Protein AF-0000000073450547 (afdb_homodimer)

Nearest PDB structures (foldseek):
  2pz0-assembly1_A  TM=9.773E-01  e=1.278E-30  Caldanaerobacter subterraneus subsp. tengcongensis MB4
  3qvq-assembly1_D  TM=8.948E-01  e=1.460E-19  Oleispira antarctica
  2otd-assembly4_D  TM=8.700E-01  e=5.472E-20  Shigella flexneri
  1zcc-assembly1_D  TM=8.613E-01  e=3.666E-19  Agrobacterium fabrum str. C58
  1zcc-assembly1_C  TM=8.629E-01  e=1.139E-17  Agrobacterium fabrum str. C58

InterPro domains:
  IPR017946 PLC-like phosphodiesterase, TIM beta/alpha-barrel domain superfamily [G3DSA:3.20.20.190] (1-239)
  IPR017946 PLC-like phosphodiesterase, TIM beta/alpha-barrel domain superfamily [SSF51695] (2-236)
  IPR030395 Glycerophosphodiester phosphodiesterase domain [PF03009] (7-233)
  IPR030395 Glycerophosphodiester phosphodiesterase domain [PS51704] (2-238)

Secondary structure (DSSP, 8-state):
--EEEEETTTTTTS-TTSHHHHHHHHHTT-SEEEEEEEE-TTS-EEE-SSSBSTTTSS--SBGGGS-HHHHTTS---GGGHHHH-S-PPPBHHHHHHHHTT--SEEEEEE--SSS--TTHHHHHHHHHHHTT-GGGEEEEESBHHHHHHHHHH-TTSEEEEEESSB-SSHHHHGGGTT-SEEEEBGGG--HHHHHHHHHTT-EE--B----HHHHHHHHHTT-SEEEES-HHHHHHHHHH-/--EEEEETTTTTTS-TTSHHHHHHHHHTT-SEEEEEEEE-TTS-EEE-SSSBSTTTSS--SBGGGS-HHHHTTS---GGGHHHH-S-PPPBHHHHHHHHTT--SEEEEEE--SSS--TTHHHHHHHHHHHTT-GGGEEEEESBHHHHHHHHHH-TTSEEEEEESSB-SSHHHHGGGTT-SEEEEBGGG--HHHHHHHHHTT-EE--B----HHHHHHHHHTT-SEEEES-HHHHHHHHHH-

Organism: Bacillus licheniformis (strain ATCC 14580 / DSM 13 / JCM 2505 / CCUG 7422 / NBRC 12200 / NCIMB 9375 / NCTC 10341 / NRRL NRS-1264 / Gibson 46) (NCBI:txid279010)

Foldseek 3Di:
DAAEEAEQLQVVAFLGQFPVSVVVCVVLPGQYYEWEWDAACVGFIWTDDDQFPPQQWPDTDGRNDHDVVVQQPIFRRRPNCVPPNGGGGDTPLVVLVVCLPPRHAYEYEYPCPVPPSPCNLVVVLVSCVVSVPQVRYEYEYCPLVSLLVNCVVPVSHAYEYEDEAADDLVLVVCVVSPHQEYEYAPVNDDLVSQVSNVVSNGAYEYPDDEDLVVLVVCVVSVHRYYYYSHSSSSVVSNVVD/DAAEEAEQLQVVAFQGQFPVSVVVCVVLPGQYYEWEWDAACVGFIWTDDDQFPPQQWPDTDGRNDHDVVVQQPIFRRRPNCVPPNGGGGDTPLVVLVVCLPPRHAYEYEYPCPVPPSPCNLVVVLVSCVVSVPQVRYEYEYCPLVSLLVNCVVPVSHAYEYEDEAADDLVLVVCVVSPHQEYEYAPVNDDLVSQVSNVVSNGAYEYPDDEDLVVLVVCVVSVHRYYYYSHSSSSVVSNVVD

pLDDT: mean 96.91, std 3.21, range [74.94, 98.94]

Structure (mmCIF, N/CA/C/O backbone):
data_AF-0000000073450547-model_v1
#
loop_
_entity.id
_entity.type
_entity.pdbx_description
1 polymer 'Glycerophosphoryl diester phosphodiesterase'
#
loop_
_atom_site.group_PDB
_atom_site.id
_atom_site.type_symbol
_atom_site.label_atom_id
_atom_site.label_alt_id
_atom_site.label_comp_id
_atom_site.label_asym_id
_atom_site.label_entity_id
_atom_site.label_seq_id
_atom_site.pdbx_PDB_ins_code
_atom_site.Cartn_x
_atom_site.Cartn_y
_atom_site.Cartn_z
_atom_site.occupancy
_atom_site.B_iso_or_equiv
_atom_site.auth_seq_id
_atom_site.auth_comp_id
_atom_site.auth_asym_id
_atom_site.auth_atom_id
_atom_site.pdbx_PDB_model_num
ATOM 1 N N . MET A 1 1 ? 12.859 25.172 -5.996 1 89 1 MET A N 1
ATOM 2 C CA . MET A 1 1 ? 13.688 24.734 -4.871 1 89 1 MET A CA 1
ATOM 3 C C . MET A 1 1 ? 12.969 23.656 -4.062 1 89 1 MET A C 1
ATOM 5 O O . MET A 1 1 ? 11.75 23.734 -3.867 1 89 1 MET A O 1
ATOM 9 N N . THR A 1 2 ? 13.68 22.625 -3.578 1 98.12 2 THR A N 1
ATOM 10 C CA . THR A 1 2 ? 13.148 21.484 -2.84 1 98.12 2 THR A CA 1
ATOM 11 C C . THR A 1 2 ? 12.625 21.922 -1.473 1 98.12 2 THR A C 1
ATOM 13 O O . THR A 1 2 ? 13.336 22.594 -0.717 1 98.12 2 THR A O 1
ATOM 16 N N . LYS A 1 3 ? 11.398 21.656 -1.179 1 98.69 3 LYS A N 1
ATOM 17 C CA . LYS A 1 3 ? 10.812 22 0.114 1 98.69 3 LYS A CA 1
ATOM 18 C C . LYS A 1 3 ? 11.039 20.891 1.13 1 98.69 3 LYS A C 1
ATOM 20 O O . LYS A 1 3 ? 10.945 19.703 0.794 1 98.69 3 LYS A O 1
ATOM 25 N N . ILE A 1 4 ? 11.359 21.281 2.332 1 98.81 4 ILE A N 1
ATOM 26 C CA . ILE A 1 4 ? 11.562 20.344 3.43 1 98.81 4 ILE A CA 1
ATOM 27 C C . ILE A 1 4 ? 10.328 20.312 4.328 1 98.81 4 ILE A C 1
ATOM 29 O O . ILE A 1 4 ? 10 21.328 4.961 1 98.81 4 ILE A O 1
ATOM 33 N N . PHE A 1 5 ? 9.633 19.203 4.375 1 98.88 5 PHE A N 1
ATOM 34 C CA . PHE A 1 5 ? 8.484 19 5.25 1 98.88 5 PHE A CA 1
ATOM 35 C C . PHE A 1 5 ? 8.867 18.188 6.477 1 98.88 5 PHE A C 1
ATOM 37 O O . PHE A 1 5 ? 9.43 17.094 6.352 1 98.88 5 PHE A O 1
ATOM 44 N N . ALA A 1 6 ? 8.547 18.734 7.613 1 98.88 6 ALA A N 1
ATOM 45 C CA . ALA A 1 6 ? 8.789 18.016 8.859 1 98.88 6 ALA A CA 1
ATOM 46 C C . ALA A 1 6 ? 7.727 16.953 9.094 1 98.88 6 ALA A C 1
ATOM 48 O O . ALA A 1 6 ? 6.574 17.266 9.406 1 98.88 6 ALA A O 1
ATOM 49 N N . HIS A 1 7 ? 8.094 15.703 8.906 1 98.88 7 HIS A N 1
ATOM 50 C CA . HIS A 1 7 ? 7.207 14.555 9.023 1 98.88 7 HIS A CA 1
ATOM 51 C C . HIS A 1 7 ? 6.711 14.391 10.461 1 98.88 7 HIS A C 1
ATOM 53 O O . HIS A 1 7 ? 7.508 14.195 11.383 1 98.88 7 HIS A O 1
ATOM 59 N N . ARG A 1 8 ? 5.457 14.578 10.656 1 98.62 8 ARG A N 1
ATOM 60 C CA . ARG A 1 8 ? 4.801 14.539 11.961 1 98.62 8 ARG A CA 1
ATOM 61 C C . ARG A 1 8 ? 5.422 15.555 12.914 1 98.62 8 ARG A C 1
ATOM 63 O O . ARG A 1 8 ? 5.527 15.297 14.117 1 98.62 8 ARG A O 1
ATOM 70 N N . GLY A 1 9 ? 5.926 16.797 12.422 1 96.31 9 GLY A N 1
ATOM 71 C CA . GLY A 1 9 ? 6.496 17.891 13.18 1 96.31 9 GLY A CA 1
ATOM 72 C C . GLY A 1 9 ? 7.992 17.766 13.383 1 96.31 9 GLY A C 1
ATOM 73 O O . GLY A 1 9 ? 8.641 18.703 13.859 1 96.31 9 GLY A O 1
ATOM 74 N N . ALA A 1 10 ? 8.641 16.703 13.203 1 95.19 10 ALA A N 1
ATOM 75 C CA . ALA A 1 10 ? 10.039 16.328 13.445 1 95.19 10 ALA A CA 1
ATOM 76 C C . ALA A 1 10 ? 10.133 15.094 14.336 1 95.19 10 ALA A C 1
ATOM 78 O O . ALA A 1 10 ? 10.797 15.125 15.375 1 95.19 10 ALA A O 1
ATOM 79 N N . SER A 1 11 ? 9.68 14.148 13.875 1 95.94 11 SER A N 1
ATOM 80 C CA . SER A 1 11 ? 9.398 12.969 14.688 1 95.94 11 SER A CA 1
ATOM 81 C C . SER A 1 11 ? 10.688 12.242 15.062 1 95.94 11 SER A C 1
ATOM 83 O O . SER A 1 11 ? 10.688 11.383 15.945 1 95.94 11 SER A O 1
ATOM 85 N N . GLY A 1 12 ? 11.812 12.641 14.484 1 96.12 12 GLY A N 1
ATOM 86 C CA . GLY A 1 12 ? 13.102 12.07 14.844 1 96.12 12 GLY A CA 1
ATOM 87 C C . GLY A 1 12 ? 13.656 12.617 16.141 1 96.12 12 GLY A C 1
ATOM 88 O O . GLY A 1 12 ? 14.508 11.984 16.781 1 96.12 12 GLY A O 1
ATOM 89 N N . THR A 1 13 ? 13.141 13.844 16.578 1 95.62 13 THR A N 1
ATOM 90 C CA . THR A 1 13 ? 13.766 14.484 17.734 1 95.62 13 THR A CA 1
ATOM 91 C C . THR A 1 13 ? 12.711 15.008 18.688 1 95.62 13 THR A C 1
ATOM 93 O O . THR A 1 13 ? 13.039 15.477 19.797 1 95.62 13 THR A O 1
ATOM 96 N N . PHE A 1 14 ? 11.484 14.984 18.391 1 97.12 14 PHE A N 1
ATOM 97 C CA . PHE A 1 14 ? 10.359 15.383 19.219 1 97.12 14 PHE A CA 1
ATOM 98 C C . PHE A 1 14 ? 9.25 14.336 19.172 1 97.12 14 PHE A C 1
ATOM 100 O O . PHE A 1 14 ? 9.195 13.531 18.25 1 97.12 14 PHE A O 1
ATOM 107 N N . PRO A 1 15 ? 8.32 14.32 20.219 1 96.88 15 PRO A N 1
ATOM 108 C CA . PRO A 1 15 ? 7.156 13.445 20.094 1 96.88 15 PRO A CA 1
ATOM 109 C C . PRO A 1 15 ? 6.316 13.758 18.859 1 96.88 15 PRO A C 1
ATOM 111 O O . PRO A 1 15 ? 5.938 14.906 18.641 1 96.88 15 PRO A O 1
ATOM 114 N N . GLU A 1 16 ? 6.133 12.75 18.078 1 97.94 16 GLU A N 1
ATOM 115 C CA . GLU A 1 16 ? 5.441 12.938 16.812 1 97.94 16 GLU A CA 1
ATOM 116 C C . GLU A 1 16 ? 4.039 13.5 17.031 1 97.94 16 GLU A C 1
ATOM 118 O O . GLU A 1 16 ? 3.379 13.172 18.016 1 97.94 16 GLU A O 1
ATOM 123 N N . ASN A 1 17 ? 3.627 14.344 16.078 1 98.25 17 ASN A N 1
ATOM 124 C CA . ASN A 1 17 ? 2.254 14.828 16.031 1 98.25 17 ASN A CA 1
ATOM 125 C C . ASN A 1 17 ? 1.871 15.531 17.328 1 98.25 17 ASN A C 1
ATOM 127 O O . ASN A 1 17 ? 0.81 15.266 17.906 1 98.25 17 ASN A O 1
ATOM 131 N N . THR A 1 18 ? 2.75 16.406 17.766 1 97.62 18 THR A N 1
ATOM 132 C CA . THR A 1 18 ? 2.506 17.266 18.922 1 97.62 18 THR A CA 1
ATOM 133 C C . THR A 1 18 ? 2.777 18.719 18.578 1 97.62 18 THR A C 1
ATOM 135 O O . THR A 1 18 ? 3.5 19.016 17.625 1 97.62 18 THR A O 1
ATOM 138 N N . MET A 1 19 ? 2.193 19.609 19.438 1 97.06 19 MET A N 1
ATOM 139 C CA . MET A 1 19 ? 2.451 21.031 19.234 1 97.06 19 MET A CA 1
ATOM 140 C C . MET A 1 19 ? 3.934 21.344 19.406 1 97.06 19 MET A C 1
ATOM 142 O O . MET A 1 19 ? 4.48 22.188 18.703 1 97.06 19 MET A O 1
ATOM 146 N N . ALA A 1 20 ? 4.57 20.672 20.375 1 96.38 20 ALA A N 1
ATOM 147 C CA . ALA A 1 20 ? 6 20.891 20.594 1 96.38 20 ALA A CA 1
ATOM 148 C C . ALA A 1 20 ? 6.797 20.562 19.328 1 96.38 20 ALA A C 1
ATOM 150 O O . ALA A 1 20 ? 7.691 21.328 18.938 1 96.38 20 ALA A O 1
ATOM 151 N N . ALA A 1 21 ? 6.496 19.469 18.703 1 97.31 21 ALA A N 1
ATOM 152 C CA . ALA A 1 21 ? 7.184 19.078 17.469 1 97.31 21 ALA A CA 1
ATOM 153 C C . ALA A 1 21 ? 6.926 20.078 16.359 1 97.31 21 ALA A C 1
ATOM 155 O O . ALA A 1 21 ? 7.852 20.453 15.633 1 97.31 21 ALA A O 1
ATOM 156 N N . PHE A 1 22 ? 5.715 20.516 16.203 1 97.94 22 PHE A N 1
ATOM 157 C CA . PHE A 1 22 ? 5.34 21.453 15.133 1 97.94 22 PHE A CA 1
ATOM 158 C C . PHE A 1 22 ? 6.012 22.797 15.336 1 97.94 22 PHE A C 1
ATOM 160 O O . PHE A 1 22 ? 6.562 23.375 14.391 1 97.94 22 PHE A O 1
ATOM 167 N N . LYS A 1 23 ? 5.93 23.297 16.531 1 96.56 23 LYS A N 1
ATOM 168 C CA . LYS A 1 23 ? 6.547 24.578 16.828 1 96.56 23 LYS A CA 1
ATOM 169 C C . LYS A 1 23 ? 8.055 24.531 16.609 1 96.56 23 LYS A C 1
ATOM 171 O O . LYS A 1 23 ? 8.641 25.484 16.078 1 96.56 23 LYS A O 1
ATOM 176 N N . HIS A 1 24 ? 8.641 23.469 17 1 96.5 24 HIS A N 1
ATOM 177 C CA . HIS A 1 24 ? 10.07 23.312 16.766 1 96.5 24 HIS A CA 1
ATOM 178 C C . HIS A 1 24 ? 10.383 23.344 15.273 1 96.5 24 HIS A C 1
ATOM 180 O O . HIS A 1 24 ? 11.289 24.062 14.836 1 96.5 24 HIS A O 1
ATOM 186 N N . ALA A 1 25 ? 9.672 22.547 14.492 1 97.69 25 ALA A N 1
ATOM 187 C CA . ALA A 1 25 ? 9.883 22.484 13.047 1 97.69 25 ALA A CA 1
ATOM 188 C C . ALA A 1 25 ? 9.766 23.875 12.422 1 97.69 25 ALA A C 1
ATOM 190 O O . ALA A 1 25 ? 10.602 24.266 11.602 1 97.69 25 ALA A O 1
ATOM 191 N N . ALA A 1 26 ? 8.758 24.594 12.82 1 96.88 26 ALA A N 1
ATOM 192 C CA . ALA A 1 26 ? 8.57 25.969 12.32 1 96.88 26 ALA A CA 1
ATOM 193 C C . ALA A 1 26 ? 9.734 26.859 12.734 1 96.88 26 ALA A C 1
ATOM 195 O O . ALA A 1 26 ? 10.227 27.656 11.938 1 96.88 26 ALA A O 1
ATOM 196 N N . ALA A 1 27 ? 10.148 26.719 13.953 1 96.12 27 ALA A N 1
ATOM 197 C CA . ALA A 1 27 ? 11.188 27.578 14.516 1 96.12 27 ALA A CA 1
ATOM 198 C C . ALA A 1 27 ? 12.508 27.391 13.781 1 96.12 27 ALA A C 1
ATOM 200 O O . ALA A 1 27 ? 13.273 28.344 13.602 1 96.12 27 ALA A O 1
ATOM 201 N N . ILE A 1 28 ? 12.781 26.234 13.352 1 96.81 28 ILE A N 1
ATOM 202 C CA . ILE A 1 28 ? 14.07 25.969 12.711 1 96.81 28 ILE A CA 1
ATOM 203 C C . ILE A 1 28 ? 13.984 26.312 11.227 1 96.81 28 ILE A C 1
ATOM 205 O O . ILE A 1 28 ? 14.977 26.219 10.508 1 96.81 28 ILE A O 1
ATOM 209 N N . GLY A 1 29 ? 12.75 26.594 10.766 1 97 29 GLY A N 1
ATOM 210 C CA . GLY A 1 29 ? 12.625 27.109 9.414 1 97 29 GLY A CA 1
ATOM 211 C C . GLY A 1 29 ? 12.219 26.062 8.406 1 97 29 GLY A C 1
ATOM 212 O O . GLY A 1 29 ? 12.492 26.188 7.215 1 97 29 GLY A O 1
ATOM 213 N N . ALA A 1 30 ? 11.664 24.953 8.805 1 98 30 ALA A N 1
ATOM 214 C CA . ALA A 1 30 ? 11.102 24.016 7.852 1 98 30 ALA A CA 1
ATOM 215 C C . ALA A 1 30 ? 10.094 24.703 6.93 1 98 30 ALA A C 1
ATOM 217 O O . ALA A 1 30 ? 9.383 25.609 7.352 1 98 30 ALA A O 1
ATOM 218 N N . ASP A 1 31 ? 10.047 24.266 5.641 1 98.25 31 ASP A N 1
ATOM 219 C CA . ASP A 1 31 ? 9.109 24.859 4.684 1 98.25 31 ASP A CA 1
ATOM 220 C C . ASP A 1 31 ? 7.672 24.484 5.027 1 98.25 31 ASP A C 1
ATOM 222 O O . ASP A 1 31 ? 6.738 25.219 4.664 1 98.25 31 ASP A O 1
ATOM 226 N N . GLY A 1 32 ? 7.492 23.359 5.676 1 98.44 32 GLY A N 1
ATOM 227 C CA . GLY A 1 32 ? 6.176 22.906 6.098 1 98.44 32 GLY A CA 1
ATOM 228 C C . GLY A 1 32 ? 6.227 21.797 7.133 1 98.44 32 GLY A C 1
ATOM 229 O O . GLY A 1 32 ? 7.297 21.25 7.414 1 98.44 32 GLY A O 1
ATOM 230 N N . ILE A 1 33 ? 5.086 21.5 7.711 1 98.62 33 ILE A N 1
ATOM 231 C CA . ILE A 1 33 ? 4.918 20.359 8.594 1 98.62 33 ILE A CA 1
ATOM 232 C C . ILE A 1 33 ? 3.92 19.375 7.984 1 98.62 33 ILE A C 1
ATOM 234 O O . ILE A 1 33 ? 3.07 19.766 7.18 1 98.62 33 ILE A O 1
ATOM 238 N N . GLU A 1 34 ? 4.094 18.141 8.227 1 98.94 34 GLU A N 1
ATOM 239 C CA . GLU A 1 34 ? 3.113 17.094 7.934 1 98.94 34 GLU A CA 1
ATOM 240 C C . GLU A 1 34 ? 2.49 16.547 9.219 1 98.94 34 GLU A C 1
ATOM 242 O O . GLU A 1 34 ? 3.189 16.328 10.211 1 98.94 34 GLU A O 1
ATOM 247 N N . LEU A 1 35 ? 1.222 16.453 9.242 1 98.88 35 LEU A N 1
ATOM 248 C CA . LEU A 1 35 ? 0.514 15.891 10.391 1 98.88 35 LEU A CA 1
ATOM 249 C C . LEU A 1 35 ? -0.555 14.898 9.945 1 98.88 35 LEU A C 1
ATOM 251 O O . LEU A 1 35 ? -0.963 14.906 8.781 1 98.88 35 LEU A O 1
ATOM 255 N N . ASP A 1 36 ? -0.978 14.023 10.859 1 98.94 36 ASP A N 1
ATOM 256 C CA . ASP A 1 36 ? -2.004 13.008 10.648 1 98.94 36 ASP A CA 1
ATOM 257 C C . ASP A 1 36 ? -3.277 13.336 11.422 1 98.94 36 ASP A C 1
ATOM 259 O O . ASP A 1 36 ? -3.221 13.68 12.602 1 98.94 36 ASP A O 1
ATOM 263 N N . VAL A 1 37 ? -4.371 13.234 10.75 1 98.88 37 VAL A N 1
ATOM 264 C CA . VAL A 1 37 ? -5.613 13.617 11.422 1 98.88 37 VAL A CA 1
ATOM 265 C C . VAL A 1 37 ? -6.562 12.422 11.461 1 98.88 37 VAL A C 1
ATOM 267 O O . VAL A 1 37 ? -6.746 11.727 10.461 1 98.88 37 VAL A O 1
ATOM 270 N N . GLN A 1 38 ? -7.113 12.109 12.57 1 98.88 38 GLN A N 1
ATOM 271 C CA . GLN A 1 38 ? -8.195 11.164 12.812 1 98.88 38 GLN A CA 1
ATOM 272 C C . GLN A 1 38 ? -9.375 11.844 13.508 1 98.88 38 GLN A C 1
ATOM 274 O O . GLN A 1 38 ? -9.352 13.055 13.734 1 98.88 38 GLN A O 1
ATOM 279 N N . MET A 1 39 ? -10.43 11.117 13.711 1 98.88 39 MET A N 1
ATOM 280 C CA . MET A 1 39 ? -11.625 11.688 14.336 1 98.88 39 MET A CA 1
ATOM 281 C C . MET A 1 39 ? -11.992 10.93 15.602 1 98.88 39 MET A C 1
ATOM 283 O O . MET A 1 39 ? -12.102 9.695 15.586 1 98.88 39 MET A O 1
ATOM 287 N N . ALA A 1 40 ? -12.133 11.672 16.703 1 98.75 40 ALA A N 1
ATOM 288 C CA . ALA A 1 40 ? -12.531 11.102 17.984 1 98.75 40 ALA A CA 1
ATOM 289 C C . ALA A 1 40 ? -14.023 10.758 17.984 1 98.75 40 ALA A C 1
ATOM 291 O O . ALA A 1 40 ? -14.75 11.117 17.062 1 98.75 40 ALA A O 1
ATOM 292 N N . LYS A 1 41 ? -14.438 10.086 19.047 1 98.5 41 LYS A N 1
ATOM 293 C CA . LYS A 1 41 ? -15.805 9.609 19.188 1 98.5 41 LYS A CA 1
ATOM 294 C C . LYS A 1 41 ? -16.797 10.773 19.141 1 98.5 41 LYS A C 1
ATOM 296 O O . LYS A 1 41 ? -17.906 10.625 18.625 1 98.5 41 LYS A O 1
ATOM 301 N N . ASP A 1 42 ? -16.453 11.898 19.672 1 98.44 42 ASP A N 1
ATOM 302 C CA . ASP A 1 42 ? -17.344 13.055 19.75 1 98.44 42 ASP A CA 1
ATOM 303 C C . ASP A 1 42 ? -17.25 13.914 18.5 1 98.44 42 ASP A C 1
ATOM 305 O O . ASP A 1 42 ? -17.766 15.031 18.453 1 98.44 42 ASP A O 1
ATOM 309 N N . GLY A 1 43 ? -16.469 13.469 17.5 1 98.25 43 GLY A N 1
ATOM 310 C CA . GLY A 1 43 ? -16.391 14.164 16.234 1 98.25 43 GLY A CA 1
ATOM 311 C C . GLY A 1 43 ? -15.227 15.141 16.156 1 98.25 43 GLY A C 1
ATOM 312 O O . GLY A 1 43 ? -14.953 15.719 15.102 1 98.25 43 GLY A O 1
ATOM 313 N N . ARG A 1 44 ? -14.547 15.305 17.234 1 98.5 44 ARG A N 1
ATOM 314 C CA . ARG A 1 44 ? -13.406 16.219 17.203 1 98.5 44 ARG A CA 1
ATOM 315 C C . ARG A 1 44 ? -12.25 15.625 16.406 1 98.5 44 ARG A C 1
ATOM 317 O O . ARG A 1 44 ? -11.977 14.43 16.5 1 98.5 44 ARG A O 1
ATOM 324 N N . LEU A 1 45 ? -11.664 16.469 15.562 1 98.88 45 LEU A N 1
ATOM 325 C CA . LEU A 1 45 ? -10.484 16.062 14.797 1 98.88 45 LEU A CA 1
ATOM 326 C C . LEU A 1 45 ? -9.234 16.125 15.664 1 98.88 45 LEU A C 1
ATOM 328 O O . LEU A 1 45 ? -8.945 17.156 16.281 1 98.88 45 LEU A O 1
ATOM 332 N N . VAL A 1 46 ? -8.555 14.977 15.742 1 98.81 46 VAL A N 1
ATOM 333 C CA . VAL A 1 46 ? -7.387 14.836 16.609 1 98.81 46 VAL A CA 1
ATOM 334 C C . VAL A 1 46 ? -6.156 14.492 15.766 1 98.81 46 VAL A C 1
ATOM 336 O O . VAL A 1 46 ? -6.266 13.805 14.75 1 98.81 46 VAL A O 1
ATOM 339 N N . VAL A 1 47 ? -5.059 14.969 16.156 1 98.81 47 VAL A N 1
ATOM 340 C CA . VAL A 1 47 ? -3.814 14.82 15.414 1 98.81 47 VAL A CA 1
ATOM 341 C C . VAL A 1 47 ? -3.02 13.641 15.969 1 98.81 47 VAL A C 1
ATOM 343 O O . VAL A 1 47 ? -2.314 13.773 16.969 1 98.81 47 VAL A O 1
ATOM 346 N N . ILE A 1 48 ? -3.121 12.523 15.289 1 98.5 48 ILE A N 1
ATOM 347 C CA . ILE A 1 48 ? -2.484 11.281 15.719 1 98.5 48 ILE A CA 1
ATOM 348 C C . ILE A 1 48 ? -2.4 10.32 14.539 1 98.5 48 ILE A C 1
ATOM 350 O O . ILE A 1 48 ? -3.32 10.242 13.719 1 98.5 48 ILE A O 1
ATOM 354 N N . HIS A 1 49 ? -1.31 9.578 14.469 1 98.44 49 HIS A N 1
ATOM 355 C CA . HIS A 1 49 ? -1.015 8.758 13.297 1 98.44 49 HIS A CA 1
ATOM 356 C C . HIS A 1 49 ? -1.783 7.445 13.344 1 98.44 49 HIS A C 1
ATOM 358 O O . HIS A 1 49 ? -2.492 7.102 12.391 1 98.44 49 HIS A O 1
ATOM 364 N N . ASP A 1 50 ? -1.612 6.691 14.461 1 97.88 50 ASP A N 1
ATOM 365 C CA . ASP A 1 50 ? -2.145 5.336 14.562 1 97.88 50 ASP A CA 1
ATOM 366 C C . ASP A 1 50 ? -3.639 5.352 14.875 1 97.88 50 ASP A C 1
ATOM 368 O O . ASP A 1 50 ? -4.129 6.27 15.539 1 97.88 50 ASP A O 1
ATOM 372 N N . GLU A 1 51 ? -4.309 4.344 14.508 1 98.62 51 GLU A N 1
ATOM 373 C CA . GLU A 1 51 ? -5.723 4.223 14.844 1 98.62 51 GLU A CA 1
ATOM 374 C C . GLU A 1 51 ? -5.918 4.039 16.344 1 98.62 51 GLU A C 1
ATOM 376 O O . GLU A 1 51 ? -6.977 4.379 16.891 1 98.62 51 GLU A O 1
ATOM 381 N N . LYS A 1 52 ? -4.938 3.477 16.938 1 98.5 52 LYS A N 1
ATOM 382 C CA . LYS A 1 52 ? -4.953 3.281 18.375 1 98.5 52 LYS A CA 1
ATOM 383 C C . LYS A 1 52 ? -3.986 4.234 19.078 1 98.5 52 LYS A C 1
ATOM 385 O O . LYS A 1 52 ? -3.002 4.676 18.469 1 98.5 52 LYS A O 1
ATOM 390 N N . LEU A 1 53 ? -4.281 4.504 20.312 1 97.94 53 LEU A N 1
ATOM 391 C CA . LEU A 1 53 ? -3.508 5.457 21.109 1 97.94 53 LEU A CA 1
ATOM 392 C C . LEU A 1 53 ? -2.295 4.777 21.734 1 97.94 53 LEU A C 1
ATOM 394 O O . LEU A 1 53 ? -1.401 5.453 22.25 1 97.94 53 LEU A O 1
ATOM 398 N N . ASP A 1 54 ? -2.061 3.52 21.594 1 97.19 54 ASP A N 1
ATOM 399 C CA . ASP A 1 54 ? -1.201 2.648 22.391 1 97.19 54 ASP A CA 1
ATOM 400 C C . ASP A 1 54 ? 0.271 3.01 22.203 1 97.19 54 ASP A C 1
ATOM 402 O O . ASP A 1 54 ? 1.042 3.014 23.156 1 97.19 54 ASP A O 1
ATOM 406 N N . ARG A 1 55 ? 0.627 3.305 21 1 96.56 55 ARG A N 1
ATOM 407 C CA . ARG A 1 55 ? 2.047 3.393 20.672 1 96.56 55 ARG A CA 1
ATOM 408 C C . ARG A 1 55 ? 2.637 4.715 21.156 1 96.56 55 ARG A C 1
ATOM 410 O O . ARG A 1 55 ? 3.777 4.758 21.609 1 96.56 55 ARG A O 1
ATOM 417 N N . THR A 1 56 ? 1.83 5.82 21.078 1 96.62 56 THR A N 1
ATOM 418 C CA . THR A 1 56 ? 2.449 7.133 21.203 1 96.62 56 THR A CA 1
ATOM 419 C C . THR A 1 56 ? 1.904 7.867 22.438 1 96.62 56 THR A C 1
ATOM 421 O O . THR A 1 56 ? 2.311 8.992 22.719 1 96.62 56 THR A O 1
ATOM 424 N N . THR A 1 57 ? 0.964 7.301 23.125 1 96.62 57 THR A N 1
ATOM 425 C CA . THR A 1 57 ? 0.412 7.973 24.297 1 96.62 57 THR A CA 1
ATOM 426 C C . THR A 1 57 ? 0.387 7.031 25.5 1 96.62 57 THR A C 1
ATOM 428 O O . THR A 1 57 ? 0.728 5.852 25.375 1 96.62 57 THR A O 1
ATOM 431 N N . SER A 1 58 ? 0.024 7.59 26.656 1 96.44 58 SER A N 1
ATOM 432 C CA . SER A 1 58 ? -0.124 6.809 27.875 1 96.44 58 SER A CA 1
ATOM 433 C C . SER A 1 58 ? -1.463 6.078 27.906 1 96.44 58 SER A C 1
ATOM 435 O O . SER A 1 58 ? -1.774 5.383 28.875 1 96.44 58 SER A O 1
ATOM 437 N N . LEU A 1 59 ? -2.285 6.309 26.891 1 97 59 LEU A N 1
ATOM 438 C CA . LEU A 1 59 ? -3.609 5.703 26.828 1 97 59 LEU A CA 1
ATOM 439 C C . LEU A 1 59 ? -3.59 4.453 25.953 1 97 59 LEU A C 1
ATOM 441 O O . LEU A 1 59 ? -2.568 4.137 25.344 1 97 59 LEU A O 1
ATOM 445 N N . LYS A 1 60 ? -4.66 3.689 26.047 1 97.44 60 LYS A N 1
ATOM 446 C CA . LYS A 1 60 ? -4.887 2.527 25.188 1 97.44 60 LYS A CA 1
ATOM 447 C C . LYS A 1 60 ? -6.254 2.6 24.516 1 97.44 60 LYS A C 1
ATOM 449 O O . LYS A 1 60 ? -7.172 3.24 25.031 1 97.44 60 LYS A O 1
ATOM 454 N N . GLY A 1 61 ? -6.344 1.955 23.312 1 98 61 GLY A N 1
ATOM 455 C CA . GLY A 1 61 ? -7.629 1.858 22.641 1 98 61 GLY A CA 1
ATOM 456 C C . GLY A 1 61 ? -7.688 2.658 21.359 1 98 61 GLY A C 1
ATOM 457 O O . GLY A 1 61 ? -6.77 3.42 21.047 1 98 61 GLY A O 1
ATOM 458 N N . TYR A 1 62 ? -8.758 2.434 20.625 1 98.75 62 TYR A N 1
ATOM 459 C CA . TYR A 1 62 ? -8.961 3.107 19.344 1 98.75 62 TYR A CA 1
ATOM 460 C C . TYR A 1 62 ? -9.336 4.57 19.562 1 98.75 62 TYR A C 1
ATOM 462 O O . TYR A 1 62 ? -10.133 4.891 20.453 1 98.75 62 TYR A O 1
ATOM 470 N N . VAL A 1 63 ? -8.836 5.48 18.75 1 98.81 63 VAL A N 1
ATOM 471 C CA . VAL A 1 63 ? -9.156 6.902 18.75 1 98.81 63 VAL A CA 1
ATOM 472 C C . VAL A 1 63 ? -10.672 7.09 18.609 1 98.81 63 VAL A C 1
ATOM 474 O O . VAL A 1 63 ? -11.281 7.84 19.375 1 98.81 63 VAL A O 1
ATOM 477 N N . LYS A 1 64 ? -11.281 6.344 17.656 1 98.75 64 LYS A N 1
ATOM 478 C CA . LYS A 1 64 ? -12.688 6.496 17.281 1 98.75 64 LYS A CA 1
ATOM 479 C C . LYS A 1 64 ? -13.602 6.137 18.453 1 98.75 64 LYS A C 1
ATOM 481 O O . LYS A 1 64 ? -14.797 6.422 18.422 1 98.75 64 LYS A O 1
ATOM 486 N N . ASP A 1 65 ? -13.094 5.449 19.469 1 98.69 65 ASP A N 1
ATOM 487 C CA . ASP A 1 65 ? -13.922 4.93 20.547 1 98.69 65 ASP A CA 1
ATOM 488 C C . ASP A 1 65 ? -13.844 5.824 21.781 1 98.69 65 ASP A C 1
ATOM 490 O O . ASP A 1 65 ? -14.492 5.555 22.797 1 98.69 65 ASP A O 1
ATOM 494 N N . LEU A 1 66 ? -13.039 6.859 21.766 1 98.62 66 LEU A N 1
ATOM 495 C CA . LEU A 1 66 ? -12.859 7.766 22.906 1 98.62 66 LEU A CA 1
ATOM 496 C C . LEU A 1 66 ? -13.219 9.195 22.516 1 98.62 66 LEU A C 1
ATOM 498 O O . LEU A 1 66 ? -13 9.609 21.375 1 98.62 66 LEU A O 1
ATOM 502 N N . THR A 1 67 ? -13.805 9.953 23.422 1 98.56 67 THR A N 1
ATOM 503 C CA . THR A 1 67 ? -13.992 11.383 23.219 1 98.56 67 THR A CA 1
ATOM 504 C C . THR A 1 67 ? -12.664 12.125 23.344 1 98.56 67 THR A C 1
ATOM 506 O O . THR A 1 67 ? -11.703 11.594 23.906 1 98.56 67 THR A O 1
ATOM 509 N N . TYR A 1 68 ? -12.727 13.367 22.812 1 98.25 68 TYR A N 1
ATOM 510 C CA . TYR A 1 68 ? -11.477 14.117 22.969 1 98.25 68 TYR A CA 1
ATOM 511 C C . TYR A 1 68 ? -11.188 14.398 24.438 1 98.25 68 TYR A C 1
ATOM 513 O O . TYR A 1 68 ? -10.031 14.43 24.844 1 98.25 68 TYR A O 1
ATOM 521 N N . GLU A 1 69 ? -12.18 14.641 25.203 1 97.69 69 GLU A N 1
ATOM 522 C CA . GLU A 1 69 ? -11.984 14.867 26.641 1 97.69 69 GLU A CA 1
ATOM 523 C C . GLU A 1 69 ? -11.188 13.727 27.266 1 97.69 69 GLU A C 1
ATOM 525 O O . GLU A 1 69 ? -10.375 13.953 28.172 1 97.69 69 GLU A O 1
ATOM 530 N N . GLU A 1 70 ? -11.43 12.539 26.844 1 97.94 70 GLU A N 1
ATOM 531 C CA . GLU A 1 70 ? -10.68 11.383 27.312 1 97.94 70 GLU A CA 1
ATOM 532 C C . GLU A 1 70 ? -9.273 11.352 26.719 1 97.94 70 GLU A C 1
ATOM 534 O O . GLU A 1 70 ? -8.297 11.078 27.422 1 97.94 70 GLU A O 1
ATOM 539 N N . ILE A 1 71 ? -9.109 11.688 25.469 1 98.25 71 ILE A N 1
ATOM 540 C CA . ILE A 1 71 ? -7.848 11.594 24.734 1 98.25 71 ILE A CA 1
ATOM 541 C C . ILE A 1 71 ? -6.871 12.648 25.25 1 98.25 71 ILE A C 1
ATOM 543 O O . ILE A 1 71 ? -5.672 12.391 25.359 1 98.25 71 ILE A O 1
ATOM 547 N N . LYS A 1 72 ? -7.379 13.797 25.594 1 95.75 72 LYS A N 1
ATOM 548 C CA . LYS A 1 72 ? -6.531 14.93 25.953 1 95.75 72 LYS A CA 1
ATOM 549 C C . LYS A 1 72 ? -5.758 14.656 27.234 1 95.75 72 LYS A C 1
ATOM 551 O O . LYS A 1 72 ? -4.766 15.32 27.531 1 95.75 72 LYS A O 1
ATOM 556 N N . HIS A 1 73 ? -6.188 13.742 28.016 1 93.44 73 HIS A N 1
ATOM 557 C CA . HIS A 1 73 ? -5.535 13.422 29.281 1 93.44 73 HIS A CA 1
ATOM 558 C C . HIS A 1 73 ? -4.344 12.492 29.078 1 93.44 73 HIS A C 1
ATOM 560 O O . HIS A 1 73 ? -3.574 12.234 30 1 93.44 73 HIS A O 1
ATOM 566 N N . GLY A 1 74 ? -4.301 11.945 27.859 1 93.44 74 GLY A N 1
ATOM 567 C CA . GLY A 1 74 ? -3.135 11.133 27.531 1 93.44 74 GLY A CA 1
ATOM 568 C C . GLY A 1 74 ? -1.869 11.953 27.359 1 93.44 74 GLY A C 1
ATOM 569 O O . GLY A 1 74 ? -1.928 13.125 26.984 1 93.44 74 GLY A O 1
ATOM 570 N N . ASP A 1 75 ? -0.772 11.328 27.703 1 92.62 75 ASP A N 1
ATOM 571 C CA . ASP A 1 75 ? 0.544 11.93 27.516 1 92.62 75 ASP A CA 1
ATOM 572 C C . ASP A 1 75 ? 1.214 11.422 26.25 1 92.62 75 ASP A C 1
ATOM 574 O O . ASP A 1 75 ? 1.566 10.242 26.156 1 92.62 75 ASP A O 1
ATOM 578 N N . ALA A 1 76 ? 1.415 12.352 25.312 1 92.12 76 ALA A N 1
ATOM 579 C CA . ALA A 1 76 ? 1.968 11.984 24 1 92.12 76 ALA A CA 1
ATOM 580 C C . ALA A 1 76 ? 3.475 12.227 23.969 1 92.12 76 ALA A C 1
ATOM 582 O O . ALA A 1 76 ? 4.062 12.328 22.891 1 92.12 76 ALA A O 1
ATOM 583 N N . SER A 1 77 ? 4.062 12.414 25.156 1 83.44 77 SER A N 1
ATOM 584 C CA . SER A 1 77 ? 5.492 12.703 25.219 1 83.44 77 SER A CA 1
ATOM 585 C C . SER A 1 77 ? 6.32 11.438 25.031 1 83.44 77 SER A C 1
ATOM 587 O O . SER A 1 77 ? 7.457 11.352 25.5 1 83.44 77 SER A O 1
ATOM 589 N N . HIS A 1 78 ? 5.996 10.578 24.344 1 75.12 78 HIS A N 1
ATOM 590 C CA . HIS A 1 78 ? 6.621 9.281 24.109 1 75.12 78 HIS A CA 1
ATOM 591 C C . HIS A 1 78 ? 8.062 9.266 24.609 1 75.12 78 HIS A C 1
ATOM 593 O O . HIS A 1 78 ? 8.312 9.375 25.812 1 75.12 78 HIS A O 1
ATOM 599 N N . ARG A 1 79 ? 9.055 8.938 23.797 1 78.94 79 ARG A N 1
ATOM 600 C CA . ARG A 1 79 ? 10.477 8.758 24.078 1 78.94 79 ARG A CA 1
ATOM 601 C C . ARG A 1 79 ? 11.156 10.094 24.328 1 78.94 79 ARG A C 1
ATOM 603 O O . ARG A 1 79 ? 12.375 10.148 24.531 1 78.94 79 ARG A O 1
ATOM 610 N N . PHE A 1 80 ? 10.312 11.188 24.438 1 89.56 80 PHE A N 1
ATOM 611 C CA . PHE A 1 80 ? 10.938 12.508 24.5 1 89.56 80 PHE A CA 1
ATOM 612 C C . PHE A 1 80 ? 10.43 13.289 25.703 1 89.56 80 PHE A C 1
ATOM 614 O O . PHE A 1 80 ? 10.336 14.516 25.656 1 89.56 80 PHE A O 1
ATOM 621 N N . ALA A 1 81 ? 10.031 12.68 26.672 1 85.75 81 ALA A N 1
ATOM 622 C CA . ALA A 1 81 ? 9.469 13.32 27.844 1 85.75 81 ALA A CA 1
ATOM 623 C C . ALA A 1 81 ? 10.477 14.258 28.5 1 85.75 81 ALA A C 1
ATOM 625 O O . ALA A 1 81 ? 10.109 15.305 29.031 1 85.75 81 ALA A O 1
ATOM 626 N N . GLU A 1 82 ? 11.719 13.93 28.469 1 86.94 82 GLU A N 1
ATOM 627 C CA . GLU A 1 82 ? 12.758 14.758 29.062 1 86.94 82 GLU A CA 1
ATOM 628 C C . GLU A 1 82 ? 12.906 16.078 28.312 1 86.94 82 GLU A C 1
ATOM 630 O O . GLU A 1 82 ? 13.258 17.094 28.922 1 86.94 82 GLU A O 1
ATOM 635 N N . LYS A 1 83 ? 12.523 16.078 27.078 1 87.5 83 LYS A N 1
ATOM 636 C CA . LYS A 1 83 ? 12.68 17.266 26.25 1 87.5 83 LYS A CA 1
ATOM 637 C C . LYS A 1 83 ? 11.438 18.141 26.297 1 87.5 83 LYS A C 1
ATOM 639 O O . LYS A 1 83 ? 11.539 19.375 26.344 1 87.5 83 LYS A O 1
ATOM 644 N N . THR A 1 84 ? 10.336 17.562 26.312 1 90.69 84 THR A N 1
ATOM 645 C CA . THR A 1 84 ? 9.117 18.328 26.094 1 90.69 84 THR A CA 1
ATOM 646 C C . THR A 1 84 ? 8.258 18.344 27.359 1 90.69 84 THR A C 1
ATOM 648 O O . THR A 1 84 ? 7.344 19.172 27.469 1 90.69 84 THR A O 1
ATOM 651 N N . GLY A 1 85 ? 8.531 17.422 28.281 1 89.75 85 GLY A N 1
ATOM 652 C CA . GLY A 1 85 ? 7.559 17.172 29.328 1 89.75 85 GLY A CA 1
ATOM 653 C C . GLY A 1 85 ? 6.297 16.5 28.812 1 89.75 85 GLY A C 1
ATOM 654 O O . GLY A 1 85 ? 6.254 16.031 27.672 1 89.75 85 GLY A O 1
ATOM 655 N N . SER A 1 86 ? 5.32 16.438 29.703 1 91.88 86 SER A N 1
ATOM 656 C CA . SER A 1 86 ? 4.035 15.883 29.297 1 91.88 86 SER A CA 1
ATOM 657 C C . SER A 1 86 ? 3.338 16.797 28.281 1 91.88 86 SER A C 1
ATOM 659 O O . SER A 1 86 ? 3.258 18 28.484 1 91.88 86 SER A O 1
ATOM 661 N N . VAL A 1 87 ? 2.947 16.172 27.172 1 94.94 87 VAL A N 1
ATOM 662 C CA . VAL A 1 87 ? 2.227 16.938 26.172 1 94.94 87 VAL A CA 1
ATOM 663 C C . VAL A 1 87 ? 0.976 16.172 25.734 1 94.94 87 VAL A C 1
ATOM 665 O O . VAL A 1 87 ? 0.992 14.953 25.641 1 94.94 87 VAL A O 1
ATOM 668 N N . PRO A 1 88 ? -0.07 16.875 25.5 1 95.75 88 PRO A N 1
ATOM 669 C CA . PRO A 1 88 ? -1.301 16.203 25.047 1 95.75 88 PRO A CA 1
ATOM 670 C C . PRO A 1 88 ? -1.318 15.945 23.547 1 95.75 88 PRO A C 1
ATOM 672 O O . PRO A 1 88 ? -0.508 16.516 22.812 1 95.75 88 PRO A O 1
ATOM 675 N N . VAL A 1 89 ? -2.186 15.023 23.156 1 97.75 89 VAL A N 1
ATOM 676 C CA . VAL A 1 89 ? -2.535 14.906 21.75 1 97.75 89 VAL A CA 1
ATOM 677 C C . VAL A 1 89 ? -3.275 16.156 21.281 1 97.75 89 VAL A C 1
ATOM 679 O O . VAL A 1 89 ? -4.312 16.516 21.844 1 97.75 89 VAL A O 1
ATOM 682 N N . PRO A 1 90 ? -2.732 16.875 20.375 1 98.31 90 PRO A N 1
ATOM 683 C CA . PRO A 1 90 ? -3.424 18.109 19.984 1 98.31 90 PRO A CA 1
ATOM 684 C C . PRO A 1 90 ? -4.641 17.844 19.094 1 98.31 90 PRO A C 1
ATOM 686 O O . PRO A 1 90 ? -4.766 16.766 18.516 1 98.31 90 PRO A O 1
ATOM 689 N N . THR A 1 91 ? -5.559 18.812 19.094 1 98.75 91 THR A N 1
ATOM 690 C CA . THR A 1 91 ? -6.609 18.844 18.094 1 98.75 91 THR A CA 1
ATOM 691 C C . THR A 1 91 ? -6.125 19.547 16.828 1 98.75 91 THR A C 1
ATOM 693 O O . THR A 1 91 ? -5.141 20.281 16.859 1 98.75 91 THR A O 1
ATOM 696 N N . LEU A 1 92 ? -6.816 19.234 15.719 1 98.81 92 LEU A N 1
ATOM 697 C CA . LEU A 1 92 ? -6.52 19.969 14.5 1 98.81 92 LEU A CA 1
ATOM 698 C C . LEU A 1 92 ? -6.797 21.469 14.695 1 98.81 92 LEU A C 1
ATOM 700 O O . LEU A 1 92 ? -6.082 22.312 14.148 1 98.81 92 LEU A O 1
ATOM 704 N N . GLU A 1 93 ? -7.805 21.75 15.477 1 98.44 93 GLU A N 1
ATOM 705 C CA . GLU A 1 93 ? -8.148 23.141 15.789 1 98.44 93 GLU A CA 1
ATOM 706 C C . GLU A 1 93 ? -6.973 23.859 16.438 1 98.44 93 GLU A C 1
ATOM 708 O O . GLU A 1 93 ? -6.656 25 16.062 1 98.44 93 GLU A O 1
ATOM 713 N N . GLU A 1 94 ? -6.379 23.25 17.375 1 97.94 94 GLU A N 1
ATOM 714 C CA . GLU A 1 94 ? -5.227 23.844 18.047 1 97.94 94 GLU A CA 1
ATOM 715 C C . GLU A 1 94 ? -4.09 24.109 17.062 1 97.94 94 GLU A C 1
ATOM 717 O O . GLU A 1 94 ? -3.443 25.156 17.125 1 97.94 94 GLU A O 1
ATOM 722 N N . VAL A 1 95 ? -3.846 23.172 16.188 1 98.56 95 VAL A N 1
ATOM 723 C CA . VAL A 1 95 ? -2.793 23.344 15.195 1 98.56 95 VAL A CA 1
ATOM 724 C C . VAL A 1 95 ? -3.129 24.516 14.273 1 98.56 95 VAL A C 1
ATOM 726 O O . VAL A 1 95 ? -2.279 25.375 14.016 1 98.56 95 VAL A O 1
ATOM 729 N N . PHE A 1 96 ? -4.383 24.578 13.773 1 98.44 96 PHE A N 1
ATOM 730 C CA . PHE A 1 96 ? -4.793 25.625 12.844 1 98.44 96 PHE A CA 1
ATOM 731 C C . PHE A 1 96 ? -4.758 26.984 13.516 1 98.44 96 PHE A C 1
ATOM 733 O O . PHE A 1 96 ? -4.359 27.984 12.898 1 98.44 96 PHE A O 1
ATOM 740 N N . GLU A 1 97 ? -5.172 27.016 14.766 1 97.31 97 GLU A N 1
ATOM 741 C CA . GLU A 1 97 ? -5.113 28.266 15.516 1 97.31 97 GLU A CA 1
ATOM 742 C C . GLU A 1 97 ? -3.686 28.812 15.586 1 97.31 97 GLU A C 1
ATOM 744 O O . GLU A 1 97 ? -3.447 30 15.359 1 97.31 97 GLU A O 1
ATOM 749 N N . TRP A 1 98 ? -2.824 27.922 15.898 1 96.69 98 TRP A N 1
ATOM 750 C CA . TRP A 1 98 ? -1.414 28.297 15.984 1 96.69 98 TRP A CA 1
ATOM 751 C C . TRP A 1 98 ? -0.864 28.672 14.617 1 96.69 98 TRP A C 1
ATOM 753 O O . TRP A 1 98 ? -0.096 29.641 14.5 1 96.69 98 TRP A O 1
ATOM 763 N N . ALA A 1 99 ? -1.26 28.016 13.586 1 95 99 ALA A N 1
ATOM 764 C CA . ALA A 1 99 ? -0.689 28.172 12.25 1 95 99 ALA A CA 1
ATOM 765 C C . ALA A 1 99 ? -1.302 29.359 11.523 1 95 99 ALA A C 1
ATOM 767 O O . ALA A 1 99 ? -0.816 29.766 10.461 1 95 99 ALA A O 1
ATOM 768 N N . ALA A 1 100 ? -2.354 29.906 11.977 1 91.25 100 ALA A N 1
ATOM 769 C CA . ALA A 1 100 ? -3.127 30.938 11.289 1 91.25 100 ALA A CA 1
ATOM 770 C C . ALA A 1 100 ? -2.246 32.125 10.898 1 91.25 100 ALA A C 1
ATOM 772 O O . ALA A 1 100 ? -2.439 32.719 9.852 1 91.25 100 ALA A O 1
ATOM 773 N N . ASP A 1 101 ? -1.213 32.375 11.672 1 85.81 101 ASP A N 1
ATOM 774 C CA . ASP A 1 101 ? -0.399 33.562 11.406 1 85.81 101 ASP A CA 1
ATOM 775 C C . ASP A 1 101 ? 0.994 33.156 10.914 1 85.81 101 ASP A C 1
ATOM 777 O O . ASP A 1 101 ? 1.894 34 10.852 1 85.81 101 ASP A O 1
ATOM 781 N N . ALA A 1 102 ? 1.142 31.953 10.562 1 83.12 102 ALA A N 1
ATOM 782 C CA . ALA A 1 102 ? 2.471 31.484 10.18 1 83.12 102 ALA A CA 1
ATOM 783 C C . ALA A 1 102 ? 2.619 31.422 8.664 1 83.12 102 ALA A C 1
ATOM 785 O O . ALA A 1 102 ? 1.653 31.641 7.926 1 83.12 102 ALA A O 1
ATOM 786 N N . GLU A 1 103 ? 3.857 31.312 8.234 1 87 103 GLU A N 1
ATOM 787 C CA . GLU A 1 103 ? 4.137 31.375 6.805 1 87 103 GLU A CA 1
ATOM 788 C C . GLU A 1 103 ? 4.613 30.016 6.285 1 87 103 GLU A C 1
ATOM 790 O O . GLU A 1 103 ? 5.145 29.922 5.176 1 87 103 GLU A O 1
ATOM 795 N N . PHE A 1 104 ? 4.43 29.016 6.984 1 93.25 104 PHE A N 1
ATOM 796 C CA . PHE A 1 104 ? 4.875 27.703 6.523 1 93.25 104 PHE A CA 1
ATOM 797 C C . PHE A 1 104 ? 3.701 26.875 6.02 1 93.25 104 PHE A C 1
ATOM 799 O O . PHE A 1 104 ? 2.541 27.234 6.238 1 93.25 104 PHE A O 1
ATOM 806 N N . LEU A 1 105 ? 3.945 25.812 5.242 1 97.69 105 LEU A N 1
ATOM 807 C CA . LEU A 1 105 ? 2.936 24.953 4.648 1 97.69 105 LEU A CA 1
ATOM 808 C C . LEU A 1 105 ? 2.48 23.891 5.645 1 97.69 105 LEU A C 1
ATOM 810 O O . LEU A 1 105 ? 3.242 23.5 6.531 1 97.69 105 LEU A O 1
ATOM 814 N N . LEU A 1 106 ? 1.255 23.484 5.484 1 98.44 106 LEU A N 1
ATOM 815 C CA . LEU A 1 106 ? 0.692 22.391 6.285 1 98.44 106 LEU A CA 1
ATOM 816 C C . LEU A 1 106 ? 0.23 21.25 5.395 1 98.44 106 LEU A C 1
ATOM 818 O O . LEU A 1 106 ? -0.701 21.406 4.602 1 98.44 106 LEU A O 1
ATOM 822 N N . ASN A 1 107 ? 0.899 20.156 5.449 1 98.81 107 ASN A N 1
ATOM 823 C CA . ASN A 1 107 ? 0.356 18.922 4.875 1 98.81 107 ASN A CA 1
ATOM 824 C C . ASN A 1 107 ? -0.496 18.156 5.887 1 98.81 107 ASN A C 1
ATOM 826 O O . ASN A 1 107 ? 0.022 17.641 6.875 1 98.81 107 ASN A O 1
ATOM 830 N N . VAL A 1 108 ? -1.752 18.125 5.617 1 98.94 108 VAL A N 1
ATOM 831 C CA . VAL A 1 108 ? -2.693 17.422 6.488 1 98.94 108 VAL A CA 1
ATOM 832 C C . VAL A 1 108 ? -3.074 16.078 5.871 1 98.94 108 VAL A C 1
ATOM 834 O O . VAL A 1 108 ? -3.771 16.031 4.855 1 98.94 108 VAL A O 1
ATOM 837 N N . GLU A 1 109 ? -2.607 15.023 6.469 1 98.94 109 GLU A N 1
ATOM 838 C CA . GLU A 1 109 ? -2.965 13.688 5.996 1 98.94 109 GLU A CA 1
ATOM 839 C C . GLU A 1 109 ? -4.246 13.195 6.656 1 98.94 109 GLU A C 1
ATOM 841 O O . GLU A 1 109 ? -4.312 13.07 7.883 1 98.94 109 GLU A O 1
ATOM 846 N N . LEU A 1 110 ? -5.223 12.93 5.863 1 98.88 110 LEU A N 1
ATOM 847 C CA . LEU A 1 110 ? -6.441 12.297 6.359 1 98.88 110 LEU A CA 1
ATOM 848 C C . LEU A 1 110 ? -6.227 10.805 6.574 1 98.88 110 LEU A C 1
ATOM 850 O O . LEU A 1 110 ? -6.016 10.062 5.617 1 98.88 110 LEU A O 1
ATOM 854 N N . LYS A 1 111 ? -6.242 10.398 7.84 1 98.75 111 LYS A N 1
ATOM 855 C CA . LYS A 1 111 ? -6.102 8.992 8.188 1 98.75 111 LYS A CA 1
ATOM 856 C C . LYS A 1 111 ? -7.453 8.281 8.172 1 98.75 111 LYS A C 1
ATOM 858 O O . LYS A 1 111 ? -7.938 7.836 9.219 1 98.75 111 LYS A O 1
ATOM 863 N N . ASN A 1 112 ? -7.977 8.102 6.996 1 98.12 112 ASN A N 1
ATOM 864 C CA . ASN A 1 112 ? -9.344 7.598 6.879 1 98.12 112 ASN A CA 1
ATOM 865 C C . ASN A 1 112 ? -9.422 6.398 5.945 1 98.12 112 ASN A C 1
ATOM 867 O O . ASN A 1 112 ? -10.5 6.066 5.441 1 98.12 112 ASN A O 1
ATOM 871 N N . SER A 1 113 ? -8.266 5.781 5.684 1 96.88 113 SER A N 1
ATOM 872 C CA . SER A 1 113 ? -8.258 4.621 4.793 1 96.88 113 SER A CA 1
ATOM 873 C C . SER A 1 113 ? -8.57 3.338 5.551 1 96.88 113 SER A C 1
ATOM 875 O O . SER A 1 113 ? -9.117 2.391 4.98 1 96.88 113 SER A O 1
ATOM 877 N N . ILE A 1 114 ? -8.211 3.275 6.805 1 96.38 114 ILE A N 1
ATOM 878 C CA . ILE A 1 114 ? -8.445 2.102 7.637 1 96.38 114 ILE A CA 1
ATOM 879 C C . ILE A 1 114 ? -9.789 2.242 8.359 1 96.38 114 ILE A C 1
ATOM 881 O O . ILE A 1 114 ? -10.633 1.351 8.281 1 96.38 114 ILE A O 1
ATOM 885 N N . ILE A 1 115 ? -9.953 3.324 8.984 1 97.06 115 ILE A N 1
ATOM 886 C CA . ILE A 1 115 ? -11.234 3.727 9.562 1 97.06 115 ILE A CA 1
ATOM 887 C C . ILE A 1 115 ? -11.805 4.898 8.773 1 97.06 115 ILE A C 1
ATOM 889 O O . ILE A 1 115 ? -11.188 5.965 8.688 1 97.06 115 ILE A O 1
ATOM 893 N N . ARG A 1 116 ? -12.898 4.828 8.023 1 94.56 116 ARG A N 1
ATOM 894 C CA . ARG A 1 116 ? -13.43 5.766 7.035 1 94.56 116 ARG A CA 1
ATOM 895 C C . ARG A 1 116 ? -13.891 7.059 7.699 1 94.56 116 ARG A C 1
ATOM 897 O O . ARG A 1 116 ? -13.828 8.133 7.094 1 94.56 116 ARG A O 1
ATOM 904 N N . TYR A 1 117 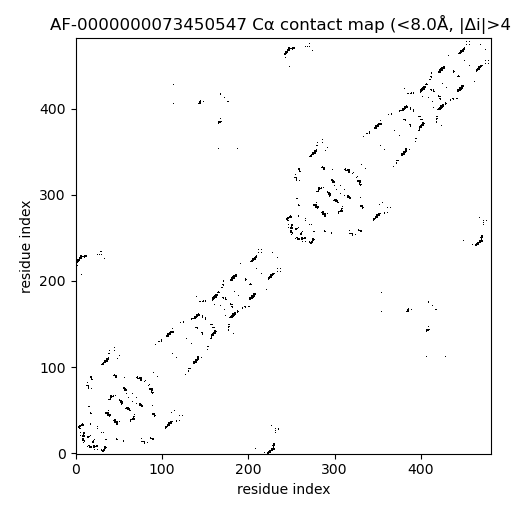? -14.055 7.285 8.875 1 97.44 117 TYR A N 1
ATOM 905 C CA . TYR A 1 117 ? -14.586 8.438 9.594 1 97.44 117 TYR A CA 1
ATOM 906 C C . TYR A 1 117 ? -15.547 9.234 8.703 1 97.44 117 TYR A C 1
ATOM 908 O O . TYR A 1 117 ? -15.156 10.242 8.117 1 97.44 117 TYR A O 1
ATOM 916 N N . GLU A 1 118 ? -16.797 8.875 8.672 1 96.06 118 GLU A N 1
ATOM 917 C CA . GLU A 1 118 ? -17.797 9.57 7.863 1 96.06 118 GLU A CA 1
ATOM 918 C C . GLU A 1 118 ? -17.891 11.039 8.242 1 96.06 118 GLU A C 1
ATOM 920 O O . GLU A 1 118 ? -17.984 11.383 9.422 1 96.06 118 GLU A O 1
ATOM 925 N N . GLY A 1 119 ? -17.812 11.914 7.266 1 97.88 119 GLY A N 1
ATOM 926 C CA . GLY A 1 119 ? -17.953 13.344 7.504 1 97.88 119 GLY A CA 1
ATOM 927 C C . GLY A 1 119 ? -16.625 14.039 7.754 1 97.88 119 GLY A C 1
ATOM 928 O O . GLY A 1 119 ? -16.578 15.266 7.828 1 97.88 119 GLY A O 1
ATOM 929 N N . MET A 1 120 ? -15.586 13.305 7.863 1 98.62 120 MET A N 1
ATOM 930 C CA . MET A 1 120 ? -14.273 13.875 8.164 1 98.62 120 MET A CA 1
ATOM 931 C C . MET A 1 120 ? -13.867 14.891 7.102 1 98.62 120 MET A C 1
ATOM 933 O O . MET A 1 120 ? -13.367 15.969 7.422 1 98.62 120 MET A O 1
ATOM 937 N N . GLU A 1 121 ? -14.047 14.547 5.805 1 98.69 121 GLU A N 1
ATOM 938 C CA . GLU A 1 121 ? -13.656 15.445 4.723 1 98.69 121 GLU A CA 1
ATOM 939 C C . GLU A 1 121 ? -14.336 16.797 4.859 1 98.69 121 GLU A C 1
ATOM 941 O O . GLU A 1 121 ? -13.68 17.844 4.809 1 98.69 121 GLU A O 1
ATOM 946 N N . GLU A 1 122 ? -15.633 16.781 5.043 1 98.62 122 GLU A N 1
ATOM 947 C CA . GLU A 1 122 ? -16.406 18.016 5.191 1 98.62 122 GLU A CA 1
ATOM 948 C C . GLU A 1 122 ? -15.922 18.828 6.391 1 98.62 122 GLU A C 1
ATOM 950 O O . GLU A 1 122 ? -15.805 20.047 6.312 1 98.62 122 GLU A O 1
ATOM 955 N N . LYS A 1 123 ? -15.672 18.141 7.461 1 98.62 123 LYS A N 1
ATOM 956 C CA . LYS A 1 123 ? -15.25 18.812 8.695 1 98.62 123 LYS A CA 1
ATOM 957 C C . LYS A 1 123 ? -13.883 19.469 8.516 1 98.62 123 LYS A C 1
ATOM 959 O O . LYS A 1 123 ? -13.695 20.625 8.906 1 98.62 123 LYS A O 1
ATOM 964 N N . VAL A 1 124 ? -12.93 18.75 7.984 1 98.75 124 VAL A N 1
ATOM 965 C CA . VAL A 1 124 ? -11.586 19.297 7.754 1 98.75 124 VAL A CA 1
ATOM 966 C C . VAL A 1 124 ? -11.664 20.484 6.801 1 98.75 124 VAL A C 1
ATOM 968 O O . VAL A 1 124 ? -11.047 21.516 7.051 1 98.75 124 VAL A O 1
ATOM 971 N N . MET A 1 125 ? -12.461 20.359 5.75 1 97.62 125 MET A N 1
ATOM 972 C CA . MET A 1 125 ? -12.594 21.422 4.758 1 97.62 125 MET A CA 1
ATOM 973 C C . MET A 1 125 ? -13.188 22.672 5.379 1 97.62 125 MET A C 1
ATOM 975 O O . MET A 1 125 ? -12.727 23.781 5.109 1 97.62 125 MET A O 1
ATOM 979 N N . SER A 1 126 ? -14.188 22.453 6.145 1 97.69 126 SER A N 1
ATOM 980 C CA . SER A 1 126 ? -14.812 23.578 6.824 1 97.69 126 SER A CA 1
ATOM 981 C C . SER A 1 126 ? -13.828 24.297 7.742 1 97.69 126 SER A C 1
ATOM 983 O O . SER A 1 126 ? -13.812 25.516 7.812 1 97.69 126 SER A O 1
ATOM 985 N N . MET A 1 127 ? -13.047 23.562 8.43 1 98 127 MET A N 1
ATOM 986 C CA . MET A 1 127 ? -12.062 24.125 9.344 1 98 127 MET A CA 1
ATOM 987 C C . MET A 1 127 ? -11 24.906 8.57 1 98 127 MET A C 1
ATOM 989 O O . MET A 1 127 ? -10.578 25.984 9 1 98 127 MET A O 1
ATOM 993 N N . ILE A 1 128 ? -10.5 24.375 7.457 1 97.75 128 ILE A N 1
ATOM 994 C CA . ILE A 1 128 ? -9.523 25.047 6.609 1 97.75 128 ILE A CA 1
ATOM 995 C C . ILE A 1 128 ? -10.07 26.406 6.184 1 97.75 128 ILE A C 1
ATOM 997 O O . ILE A 1 128 ? -9.352 27.406 6.234 1 97.75 128 ILE A O 1
ATOM 1001 N N . GLU A 1 129 ? -11.305 26.453 5.785 1 96.12 129 GLU A N 1
ATOM 1002 C CA . GLU A 1 129 ? -11.953 27.688 5.363 1 96.12 129 GLU A CA 1
ATOM 1003 C C . GLU A 1 129 ? -12.102 28.656 6.531 1 96.12 129 GLU A C 1
ATOM 1005 O O . GLU A 1 129 ? -11.82 29.844 6.391 1 96.12 129 GLU A O 1
ATOM 1010 N N . ALA A 1 130 ? -12.516 28.156 7.648 1 96.81 130 ALA A N 1
ATOM 1011 C CA . ALA A 1 130 ? -12.742 28.984 8.828 1 96.81 130 ALA A CA 1
ATOM 1012 C C . ALA A 1 130 ? -11.461 29.688 9.25 1 96.81 130 ALA A C 1
ATOM 1014 O O . ALA A 1 130 ? -11.508 30.828 9.727 1 96.81 130 ALA A O 1
ATOM 1015 N N . TYR A 1 131 ? -10.297 29.078 9.086 1 96.75 131 TYR A N 1
ATOM 1016 C CA . TYR A 1 131 ? -9.031 29.656 9.516 1 96.75 131 TYR A CA 1
ATOM 1017 C C . TYR A 1 131 ? -8.305 30.312 8.344 1 96.75 131 TYR A C 1
ATOM 1019 O O . TYR A 1 131 ? -7.168 30.781 8.492 1 96.75 131 TYR A O 1
ATOM 1027 N N . ASP A 1 132 ? -8.906 30.359 7.16 1 94.69 132 ASP A N 1
ATOM 1028 C CA . ASP A 1 132 ? -8.367 30.984 5.957 1 94.69 132 ASP A CA 1
ATOM 1029 C C . ASP A 1 132 ? -6.996 30.406 5.605 1 94.69 132 ASP A C 1
ATOM 1031 O O . ASP A 1 132 ? -6.039 31.156 5.395 1 94.69 132 ASP A O 1
ATOM 1035 N N . LEU A 1 133 ? -6.938 29.031 5.547 1 96 133 LEU A N 1
ATOM 1036 C CA . LEU A 1 133 ? -5.648 28.375 5.371 1 96 133 LEU A CA 1
ATOM 1037 C C . LEU A 1 133 ? -5.57 27.688 4.008 1 96 133 LEU A C 1
ATOM 1039 O O . LEU A 1 133 ? -4.617 26.953 3.729 1 96 133 LEU A O 1
ATOM 1043 N N . GLN A 1 134 ? -6.527 27.922 3.082 1 94.06 134 GLN A N 1
ATOM 1044 C CA . GLN A 1 134 ? -6.664 27.188 1.833 1 94.06 134 GLN A CA 1
ATOM 1045 C C . GLN A 1 134 ? -5.398 27.281 0.989 1 94.06 134 GLN A C 1
ATOM 1047 O O . GLN A 1 134 ? -5.016 26.328 0.312 1 94.06 134 GLN A O 1
ATOM 1052 N N . ASP A 1 135 ? -4.691 28.328 1.102 1 94 135 ASP A N 1
ATOM 1053 C CA . ASP A 1 135 ? -3.547 28.578 0.225 1 94 135 ASP A CA 1
ATOM 1054 C C . ASP A 1 135 ? -2.271 27.969 0.806 1 94 135 ASP A C 1
ATOM 1056 O O . ASP A 1 135 ? -1.239 27.922 0.134 1 94 135 ASP A O 1
ATOM 1060 N N . ARG A 1 136 ? -2.334 27.438 1.979 1 96.12 136 ARG A N 1
ATOM 1061 C CA . ARG A 1 136 ? -1.143 26.922 2.646 1 96.12 136 ARG A CA 1
ATOM 1062 C C . ARG A 1 136 ? -1.311 25.453 3.004 1 96.12 136 ARG A C 1
ATOM 1064 O O . ARG A 1 136 ? -0.419 24.844 3.604 1 96.12 136 ARG A O 1
ATOM 1071 N N . ILE A 1 137 ? -2.398 24.875 2.588 1 97.44 137 ILE A N 1
ATOM 1072 C CA . ILE A 1 137 ? -2.705 23.5 2.984 1 97.44 137 ILE A CA 1
ATOM 1073 C C . ILE A 1 137 ? -2.512 22.562 1.795 1 97.44 137 ILE A C 1
ATOM 1075 O O . ILE A 1 137 ? -2.902 22.891 0.671 1 97.44 137 ILE A O 1
ATOM 1079 N N . ILE A 1 138 ? -1.879 21.469 1.996 1 98.5 138 ILE A N 1
ATOM 1080 C CA . ILE A 1 138 ? -1.91 20.281 1.153 1 98.5 138 ILE A CA 1
ATOM 1081 C C . ILE A 1 138 ? -2.656 19.156 1.871 1 98.5 138 ILE A C 1
ATOM 1083 O O . ILE A 1 138 ? -2.281 18.766 2.977 1 98.5 138 ILE A O 1
ATOM 1087 N N . LEU A 1 139 ? -3.758 18.719 1.314 1 98.81 139 LEU A N 1
ATOM 1088 C CA . LEU A 1 139 ? -4.469 17.562 1.853 1 98.81 139 LEU A CA 1
ATOM 1089 C C . LEU A 1 139 ? -3.992 16.266 1.188 1 98.81 139 LEU A C 1
ATOM 1091 O O . LEU A 1 139 ? -3.979 16.172 -0.042 1 98.81 139 LEU A O 1
ATOM 1095 N N . SER A 1 140 ? -3.508 15.328 1.939 1 98.94 140 SER A N 1
ATOM 1096 C CA . SER A 1 140 ? -3.049 14.047 1.405 1 98.94 140 SER A CA 1
ATOM 1097 C C . SER A 1 140 ? -3.756 12.883 2.082 1 98.94 140 SER A C 1
ATOM 1099 O O . SER A 1 140 ? -4.328 13.039 3.164 1 98.94 140 SER A O 1
ATOM 1101 N N . SER A 1 141 ? -3.816 11.805 1.418 1 98.88 141 SER A N 1
ATOM 1102 C CA . SER A 1 141 ? -4.453 10.617 1.979 1 98.88 141 SER A CA 1
ATOM 1103 C C . SER A 1 141 ? -4.102 9.367 1.173 1 98.88 141 SER A C 1
ATOM 1105 O O . SER A 1 141 ? -3.836 9.453 -0.028 1 98.88 141 SER A O 1
ATOM 1107 N N . PHE A 1 142 ? -4.094 8.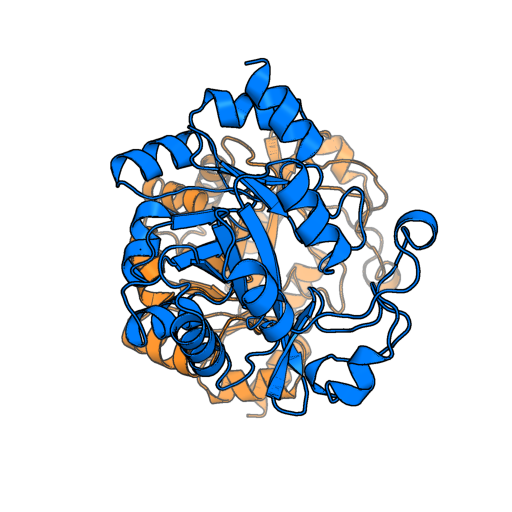242 1.829 1 98.75 142 PHE A N 1
ATOM 1108 C CA . PHE A 1 142 ? -4.027 6.949 1.162 1 98.75 142 PHE A CA 1
ATOM 1109 C C . PHE A 1 142 ? -5.398 6.547 0.626 1 98.75 142 PHE A C 1
ATOM 1111 O O . PHE A 1 142 ? -5.512 5.594 -0.149 1 98.75 142 PHE A O 1
ATOM 1118 N N . ASN A 1 143 ? -6.434 7.191 1.083 1 98.62 143 ASN A N 1
ATOM 1119 C CA . ASN A 1 143 ? -7.781 7.027 0.541 1 98.62 143 ASN A CA 1
ATOM 1120 C C . ASN A 1 143 ? -8.031 7.98 -0.622 1 98.62 143 ASN A C 1
ATOM 1122 O O . ASN A 1 143 ? -8.531 9.094 -0.422 1 98.62 143 ASN A O 1
ATOM 1126 N N . HIS A 1 144 ? -7.758 7.473 -1.836 1 98.75 144 HIS A N 1
ATOM 1127 C CA . HIS A 1 144 ? -7.836 8.336 -3.01 1 98.75 144 HIS A CA 1
ATOM 1128 C C . HIS A 1 144 ? -9.281 8.703 -3.326 1 98.75 144 HIS A C 1
ATOM 1130 O O . HIS A 1 144 ? -9.539 9.734 -3.963 1 98.75 144 HIS A O 1
ATOM 1136 N N . GLU A 1 145 ? -10.25 7.891 -2.906 1 98.06 145 GLU A N 1
ATOM 1137 C CA . GLU A 1 145 ? -11.656 8.273 -3.025 1 98.06 145 GLU A CA 1
ATOM 1138 C C . GLU A 1 145 ? -11.969 9.492 -2.158 1 98.06 145 GLU A C 1
ATOM 1140 O O . GLU A 1 145 ? -12.75 10.352 -2.553 1 98.06 145 GLU A O 1
ATOM 1145 N N . SER A 1 146 ? -11.359 9.508 -0.995 1 98.25 146 SER A N 1
ATOM 1146 C CA . SER A 1 146 ? -11.492 10.641 -0.089 1 98.25 146 SER A CA 1
ATOM 1147 C C . SER A 1 146 ? -10.961 11.922 -0.724 1 98.25 146 SER A C 1
ATOM 1149 O O . SER A 1 146 ? -11.57 12.984 -0.604 1 98.25 146 SER A O 1
ATOM 1151 N N . LEU A 1 147 ? -9.867 11.836 -1.388 1 98.75 147 LEU A N 1
ATOM 1152 C CA . LEU A 1 147 ? -9.289 13 -2.057 1 98.75 147 LEU A CA 1
ATOM 1153 C C . LEU A 1 147 ? -10.219 13.508 -3.158 1 98.75 147 LEU A C 1
ATOM 1155 O O . LEU A 1 147 ? -10.375 14.711 -3.336 1 98.75 147 LEU A O 1
ATOM 1159 N N . ALA A 1 148 ? -10.781 12.594 -3.893 1 98.44 148 ALA A N 1
ATOM 1160 C CA . ALA A 1 148 ? -11.742 12.992 -4.918 1 98.44 148 ALA A CA 1
ATOM 1161 C C . ALA A 1 148 ? -12.93 13.734 -4.309 1 98.44 148 ALA A C 1
ATOM 1163 O O . ALA A 1 148 ? -13.398 14.727 -4.859 1 98.44 148 ALA A O 1
ATOM 1164 N N . LEU A 1 149 ? -13.391 13.203 -3.211 1 98.12 149 LEU A N 1
ATOM 1165 C CA . LEU A 1 149 ? -14.469 13.891 -2.496 1 98.12 149 LEU A CA 1
ATOM 1166 C C . LEU A 1 149 ? -14.023 15.281 -2.053 1 98.12 149 LEU A C 1
ATOM 1168 O O . LEU A 1 149 ? -14.773 16.25 -2.207 1 98.12 149 LEU A O 1
ATOM 1172 N N . CYS A 1 150 ? -12.844 15.406 -1.512 1 98.44 150 CYS A N 1
ATOM 1173 C CA . CYS A 1 150 ? -12.312 16.688 -1.079 1 98.44 150 CYS A CA 1
ATOM 1174 C C . CYS A 1 150 ? -12.281 17.688 -2.238 1 98.44 150 CYS A C 1
ATOM 1176 O O . CYS A 1 150 ? -12.594 18.859 -2.062 1 98.44 150 CYS A O 1
ATOM 1178 N N . HIS A 1 151 ? -11.883 17.234 -3.398 1 98.25 151 HIS A N 1
ATOM 1179 C CA . HIS A 1 151 ? -11.859 18.109 -4.566 1 98.25 151 HIS A CA 1
ATOM 1180 C C . HIS A 1 151 ? -13.258 18.641 -4.883 1 98.25 151 HIS A C 1
ATOM 1182 O O . HIS A 1 151 ? -13.422 19.812 -5.203 1 98.25 151 HIS A O 1
ATOM 1188 N N . ARG A 1 152 ? -14.234 17.75 -4.805 1 97.38 152 ARG A N 1
ATOM 1189 C CA . ARG A 1 152 ? -15.609 18.156 -5.074 1 97.38 152 ARG A CA 1
ATOM 1190 C C . ARG A 1 152 ? -16.078 19.188 -4.062 1 97.38 152 ARG A C 1
ATOM 1192 O O . ARG A 1 152 ? -16.844 20.109 -4.41 1 97.38 152 ARG A O 1
ATOM 1199 N N . LEU A 1 153 ? -15.633 19.062 -2.875 1 96.69 153 LEU A N 1
ATOM 1200 C CA . LEU A 1 153 ? -16.031 19.984 -1.809 1 96.69 153 LEU A CA 1
ATOM 1201 C C . LEU A 1 153 ? -15.375 21.344 -1.975 1 96.69 153 LEU A C 1
ATOM 1203 O O . LEU A 1 153 ? -16.016 22.375 -1.767 1 96.69 153 LEU A O 1
ATOM 1207 N N . ASN A 1 154 ? -14.109 21.422 -2.291 1 95.94 154 ASN A N 1
ATOM 1208 C CA . ASN A 1 154 ? -13.336 22.641 -2.504 1 95.94 154 ASN A CA 1
ATOM 1209 C C . ASN A 1 154 ? -12.18 22.406 -3.475 1 95.94 154 ASN A C 1
ATOM 1211 O O . ASN A 1 154 ? -11.109 21.938 -3.074 1 95.94 154 ASN A O 1
ATOM 1215 N N . PRO A 1 155 ? -12.305 22.766 -4.707 1 95.69 155 PRO A N 1
ATOM 1216 C CA . PRO A 1 155 ? -11.297 22.469 -5.727 1 95.69 155 PRO A CA 1
ATOM 1217 C C . PRO A 1 155 ? -10.055 23.344 -5.602 1 95.69 155 PRO A C 1
ATOM 1219 O O . PRO A 1 155 ? -9.062 23.125 -6.297 1 95.69 155 PRO A O 1
ATOM 1222 N N . SER A 1 156 ? -10.086 24.297 -4.715 1 95.31 156 SER A N 1
ATOM 1223 C CA . SER A 1 156 ? -8.961 25.219 -4.633 1 95.31 156 SER A CA 1
ATOM 1224 C C . SER A 1 156 ? -7.852 24.672 -3.75 1 95.31 156 SER A C 1
ATOM 1226 O O . SER A 1 156 ? -6.711 25.141 -3.803 1 95.31 156 SER A O 1
ATOM 1228 N N . ILE A 1 157 ? -8.172 23.719 -2.904 1 97.12 157 ILE A N 1
ATOM 1229 C CA . ILE A 1 157 ? -7.195 23.156 -1.98 1 97.12 157 ILE A CA 1
ATOM 1230 C C . ILE A 1 157 ? -6.305 22.156 -2.717 1 97.12 157 ILE A C 1
ATOM 1232 O O . ILE A 1 157 ? -6.797 21.328 -3.482 1 97.12 157 ILE A O 1
ATOM 1236 N N . GLU A 1 158 ? -5.004 22.25 -2.525 1 98.06 158 GLU A N 1
ATOM 1237 C CA . GLU A 1 158 ? -4.074 21.297 -3.127 1 98.06 158 GLU A CA 1
ATOM 1238 C C . GLU A 1 158 ? -4.25 19.906 -2.533 1 98.06 158 GLU A C 1
ATOM 1240 O O . GLU A 1 158 ? -4.332 19.75 -1.312 1 98.06 158 GLU A O 1
ATOM 1245 N N . LEU A 1 159 ? -4.387 18.922 -3.395 1 98.75 159 LEU A N 1
ATOM 1246 C CA . LEU A 1 159 ? -4.488 17.516 -3 1 98.75 159 LEU A CA 1
ATOM 1247 C C . LEU A 1 159 ? -3.252 16.75 -3.432 1 98.75 159 LEU A C 1
ATOM 1249 O O . LEU A 1 159 ? -2.666 17.031 -4.477 1 98.75 159 LEU A O 1
ATOM 1253 N N . ALA A 1 160 ? -2.869 15.734 -2.633 1 98.94 160 ALA A N 1
ATOM 1254 C CA . ALA A 1 160 ? -1.765 14.844 -2.979 1 98.94 160 ALA A CA 1
ATOM 1255 C C . ALA A 1 160 ? -2.096 13.398 -2.623 1 98.94 160 ALA A C 1
ATOM 1257 O O . ALA A 1 160 ? -2.496 13.102 -1.495 1 98.94 160 ALA A O 1
ATOM 1258 N N . ALA A 1 161 ? -1.959 12.516 -3.602 1 98.88 161 ALA A N 1
ATOM 1259 C CA . ALA A 1 161 ? -2.232 11.094 -3.396 1 98.88 161 ALA A CA 1
ATOM 1260 C C . ALA A 1 161 ? -1.038 10.391 -2.76 1 98.88 161 ALA A C 1
ATOM 1262 O O . ALA A 1 161 ? 0.075 10.438 -3.289 1 98.88 161 ALA A O 1
ATOM 1263 N N . LEU A 1 162 ? -1.268 9.766 -1.652 1 98.88 162 LEU A N 1
ATOM 1264 C CA . LEU A 1 162 ? -0.254 8.922 -1.023 1 98.88 162 LEU A CA 1
ATOM 1265 C C . LEU A 1 162 ? -0.326 7.496 -1.556 1 98.88 162 LEU A C 1
ATOM 1267 O O . LEU A 1 162 ? -1.417 6.973 -1.789 1 98.88 162 LEU A O 1
ATOM 1271 N N . TYR A 1 163 ? 0.812 6.855 -1.675 1 98.56 163 TYR A N 1
ATOM 1272 C CA . TYR A 1 163 ? 0.78 5.43 -1.986 1 98.56 163 TYR A CA 1
ATOM 1273 C C . TYR A 1 163 ? 2.074 4.75 -1.56 1 98.56 163 TYR A C 1
ATOM 1275 O O . TYR A 1 163 ? 3.131 5.383 -1.517 1 98.56 163 TYR A O 1
ATOM 1283 N N . MET A 1 164 ? 1.938 3.479 -1.23 1 97.94 164 MET A N 1
ATOM 1284 C CA . MET A 1 164 ? 3.057 2.689 -0.722 1 97.94 164 MET A CA 1
ATOM 1285 C C . MET A 1 164 ? 3.711 1.888 -1.842 1 97.94 164 MET A C 1
ATOM 1287 O O . MET A 1 164 ? 4.922 1.667 -1.825 1 97.94 164 MET A O 1
ATOM 1291 N N . ASP A 1 165 ? 2.904 1.384 -2.797 1 97.44 165 ASP A N 1
ATOM 1292 C CA . ASP A 1 165 ? 3.414 0.514 -3.854 1 97.44 165 ASP A CA 1
ATOM 1293 C C . ASP A 1 165 ? 3.492 1.257 -5.188 1 97.44 165 ASP A C 1
ATOM 1295 O O . ASP A 1 165 ? 3.17 2.443 -5.262 1 97.44 165 ASP A O 1
ATOM 1299 N N . VAL A 1 166 ? 3.965 0.554 -6.238 1 98.06 166 VAL A N 1
ATOM 1300 C CA . VAL A 1 166 ? 4.289 1.204 -7.5 1 98.06 166 VAL A CA 1
ATOM 1301 C C . VAL A 1 166 ? 3.014 1.434 -8.312 1 98.06 166 VAL A C 1
ATOM 1303 O O . VAL A 1 166 ? 2.355 0.478 -8.727 1 98.06 166 VAL A O 1
ATOM 1306 N N . ILE A 1 167 ? 2.641 2.652 -8.492 1 98.5 167 ILE A N 1
ATOM 1307 C CA . ILE A 1 167 ? 1.553 3.057 -9.375 1 98.5 167 ILE A CA 1
ATOM 1308 C C . ILE A 1 167 ? 2.098 3.324 -10.773 1 98.5 167 ILE A C 1
ATOM 1310 O O . ILE A 1 167 ? 3.152 3.945 -10.93 1 98.5 167 ILE A O 1
ATOM 1314 N N . TYR A 1 168 ? 1.39 2.801 -11.836 1 98.31 168 TYR A N 1
ATOM 1315 C CA . TYR A 1 168 ? 1.767 3.076 -13.219 1 98.31 168 TYR A CA 1
ATOM 1316 C C . TYR A 1 168 ? 1.362 4.488 -13.625 1 98.31 168 TYR A C 1
ATOM 1318 O O . TYR A 1 168 ? 0.189 4.855 -13.523 1 98.31 168 TYR A O 1
ATOM 1326 N N . LYS A 1 169 ? 2.365 5.359 -13.992 1 98.19 169 LYS A N 1
ATOM 1327 C CA . LYS A 1 169 ? 2.145 6.734 -14.438 1 98.19 169 LYS A CA 1
ATOM 1328 C C . LYS A 1 169 ? 1.322 7.512 -13.414 1 98.19 169 LYS A C 1
ATOM 1330 O O . LYS A 1 169 ? 0.253 8.031 -13.734 1 98.19 169 LYS A O 1
ATOM 1335 N N . PRO A 1 170 ? 1.92 7.625 -12.234 1 98.56 170 PRO A N 1
ATOM 1336 C CA . PRO A 1 170 ? 1.163 8.328 -11.195 1 98.56 170 PRO A CA 1
ATOM 1337 C C . PRO A 1 170 ? 0.799 9.758 -11.594 1 98.56 170 PRO A C 1
ATOM 1339 O O . PRO A 1 170 ? -0.243 10.273 -11.18 1 98.56 170 PRO A O 1
ATOM 1342 N N . GLU A 1 171 ? 1.608 10.406 -12.43 1 98.44 171 GLU A N 1
ATOM 1343 C CA . GLU A 1 171 ? 1.358 11.773 -12.875 1 98.44 171 GLU A CA 1
ATOM 1344 C C . GLU A 1 171 ? 0.102 11.852 -13.734 1 98.44 171 GLU A C 1
ATOM 1346 O O . GLU A 1 171 ? -0.524 12.906 -13.836 1 98.44 171 GLU A O 1
ATOM 1351 N N . GLU A 1 172 ? -0.263 10.773 -14.328 1 98.31 172 GLU A N 1
ATOM 1352 C CA . GLU A 1 172 ? -1.496 10.695 -15.102 1 98.31 172 GLU A CA 1
ATOM 1353 C C . GLU A 1 172 ? -2.654 10.18 -14.25 1 98.31 172 GLU A C 1
ATOM 1355 O O . GLU A 1 172 ? -3.775 10.688 -14.352 1 98.31 172 GLU A O 1
ATOM 1360 N N . TYR A 1 173 ? -2.34 9.203 -13.445 1 98.56 173 TYR A N 1
ATOM 1361 C CA . TYR A 1 173 ? -3.354 8.625 -12.578 1 98.56 173 TYR A CA 1
ATOM 1362 C C . TYR A 1 173 ? -4.016 9.695 -11.719 1 98.56 173 TYR A C 1
ATOM 1364 O O . TYR A 1 173 ? -5.242 9.727 -11.594 1 98.56 173 TYR A O 1
ATOM 1372 N N . ILE A 1 174 ? -3.244 10.648 -11.18 1 98.62 174 ILE A N 1
ATOM 1373 C CA . ILE A 1 174 ? -3.791 11.586 -10.195 1 98.62 174 ILE A CA 1
ATOM 1374 C C . ILE A 1 174 ? -4.68 12.609 -10.898 1 98.62 174 ILE A C 1
ATOM 1376 O O . ILE A 1 174 ? -5.414 13.359 -10.25 1 98.62 174 ILE A O 1
ATOM 1380 N N . GLU A 1 175 ? -4.648 12.617 -12.195 1 97.69 175 GLU A N 1
ATOM 1381 C CA . GLU A 1 175 ? -5.582 13.461 -12.93 1 97.69 175 GLU A CA 1
ATOM 1382 C C . GLU A 1 175 ? -7.016 12.961 -12.789 1 97.69 175 GLU A C 1
ATOM 1384 O O . GLU A 1 175 ? -7.965 13.734 -12.891 1 97.69 175 GLU A O 1
ATOM 1389 N N . MET A 1 176 ? -7.23 11.68 -12.531 1 96.88 176 MET A N 1
ATOM 1390 C CA . MET A 1 176 ? -8.555 11.109 -12.305 1 96.88 176 MET A CA 1
ATOM 1391 C C . MET A 1 176 ? -9.141 11.617 -10.984 1 96.88 176 MET A C 1
ATOM 1393 O O . MET A 1 176 ? -10.367 11.672 -10.828 1 96.88 176 MET A O 1
ATOM 1397 N N . ILE A 1 177 ? -8.406 11.969 -9.922 1 95.88 177 ILE A N 1
ATOM 1398 C CA . ILE A 1 177 ? -8.734 12.484 -8.602 1 95.88 177 ILE A CA 1
ATOM 1399 C C . ILE A 1 177 ? -8.719 14.008 -8.625 1 95.88 177 ILE A C 1
ATOM 1401 O O . ILE A 1 177 ? -9.266 14.656 -7.734 1 95.88 177 ILE A O 1
ATOM 1405 N N . PRO A 1 178 ? -8.312 14.609 -9.633 1 93.56 178 PRO A N 1
ATOM 1406 C CA . PRO A 1 178 ? -7.668 15.875 -10.008 1 93.56 178 PRO A CA 1
ATOM 1407 C C . PRO A 1 178 ? -6.777 16.422 -8.898 1 93.56 178 PRO A C 1
ATOM 1409 O O . PRO A 1 178 ? -6.988 17.547 -8.43 1 93.56 178 PRO A O 1
ATOM 1412 N N . ALA A 1 179 ? -5.852 15.711 -8.422 1 97.88 179 ALA A N 1
ATOM 1413 C CA . ALA A 1 179 ? -4.785 16.125 -7.504 1 97.88 179 ALA A CA 1
ATOM 1414 C C . ALA A 1 179 ? -3.631 16.766 -8.258 1 97.88 179 ALA A C 1
ATOM 1416 O O . ALA A 1 179 ? -3.438 16.516 -9.445 1 97.88 179 ALA A O 1
ATOM 1417 N N . SER A 1 180 ? -2.961 17.641 -7.566 1 97.81 180 SER A N 1
ATOM 1418 C CA . SER A 1 180 ? -1.857 18.344 -8.211 1 97.81 180 SER A CA 1
ATOM 1419 C C . SER A 1 180 ? -0.514 17.734 -7.84 1 97.81 180 SER A C 1
ATOM 1421 O O . SER A 1 180 ? 0.522 18.109 -8.391 1 97.81 180 SER A O 1
ATOM 1423 N N . GLY A 1 181 ? -0.509 16.781 -6.926 1 98.56 181 GLY A N 1
ATOM 1424 C CA . GLY A 1 181 ? 0.718 16.094 -6.551 1 98.56 181 GLY A CA 1
ATOM 1425 C C . GLY A 1 181 ? 0.477 14.727 -5.941 1 98.56 181 GLY A C 1
ATOM 1426 O O . GLY A 1 181 ? -0.67 14.297 -5.801 1 98.56 181 GLY A O 1
ATOM 1427 N N . PHE A 1 182 ? 1.541 14.031 -5.742 1 98.81 182 PHE A N 1
ATOM 1428 C CA . PHE A 1 182 ? 1.49 12.742 -5.066 1 98.81 182 PHE A CA 1
ATOM 1429 C C . PHE A 1 182 ? 2.701 12.555 -4.16 1 98.81 182 PHE A C 1
ATOM 1431 O O . PHE A 1 182 ? 3.73 13.211 -4.348 1 98.81 182 PHE A O 1
ATOM 1438 N N . HIS A 1 183 ? 2.469 11.805 -3.119 1 98.94 183 HIS A N 1
ATOM 1439 C CA . HIS A 1 183 ? 3.463 11.477 -2.102 1 98.94 183 HIS A CA 1
ATOM 1440 C C . HIS A 1 183 ? 3.781 9.984 -2.096 1 98.94 183 HIS A C 1
ATOM 1442 O O . HIS A 1 183 ? 3.213 9.227 -1.307 1 98.94 183 HIS A O 1
ATOM 1448 N N . PRO A 1 184 ? 4.746 9.555 -2.852 1 98.81 184 PRO A N 1
ATOM 1449 C CA . PRO A 1 184 ? 5.062 8.125 -2.928 1 98.81 184 PRO A CA 1
ATOM 1450 C C . PRO A 1 184 ? 5.984 7.664 -1.798 1 98.81 184 PRO A C 1
ATOM 1452 O O . PRO A 1 184 ? 6.805 8.445 -1.31 1 98.81 184 PRO A O 1
ATOM 1455 N N . TYR A 1 185 ? 5.801 6.441 -1.38 1 98.44 185 TYR A N 1
ATOM 1456 C CA . TYR A 1 185 ? 6.867 5.773 -0.644 1 98.44 185 TYR A CA 1
ATOM 1457 C C . TYR A 1 185 ? 8.156 5.738 -1.461 1 98.44 185 TYR A C 1
ATOM 1459 O O . TYR A 1 185 ? 8.125 5.441 -2.656 1 98.44 185 TYR A O 1
ATOM 1467 N N . ARG A 1 186 ? 9.242 6.051 -0.861 1 96.69 186 ARG A N 1
ATOM 1468 C CA . ARG A 1 186 ? 10.492 6.25 -1.575 1 96.69 186 ARG A CA 1
ATOM 1469 C C . ARG A 1 186 ? 10.828 5.047 -2.447 1 96.69 186 ARG A C 1
ATOM 1471 O O . ARG A 1 186 ? 11.32 5.199 -3.564 1 96.69 186 ARG A O 1
ATOM 1478 N N . ARG A 1 187 ? 10.562 3.861 -2.018 1 94.69 187 ARG A N 1
ATOM 1479 C CA . ARG A 1 187 ? 10.945 2.654 -2.744 1 94.69 187 ARG A CA 1
ATOM 1480 C C . ARG A 1 187 ? 9.992 2.389 -3.906 1 94.69 187 ARG A C 1
ATOM 1482 O O . ARG A 1 187 ? 10.258 1.523 -4.742 1 94.69 187 ARG A O 1
ATOM 1489 N N . SER A 1 188 ? 8.914 3.086 -3.963 1 97.06 188 SER A N 1
ATOM 1490 C CA . SER A 1 188 ? 7.914 2.869 -5.004 1 97.06 188 SER A CA 1
ATOM 1491 C C . SER A 1 188 ? 8.117 3.83 -6.172 1 97.06 188 SER A C 1
ATOM 1493 O O . SER A 1 188 ? 7.289 3.885 -7.086 1 97.06 188 SER A O 1
ATOM 1495 N N . MET A 1 189 ? 9.195 4.57 -6.156 1 95.38 189 MET A N 1
ATOM 1496 C CA . MET A 1 189 ? 9.422 5.539 -7.223 1 95.38 189 MET A CA 1
ATOM 1497 C C . MET A 1 189 ? 10.859 5.473 -7.719 1 95.38 189 MET A C 1
ATOM 1499 O O . MET A 1 189 ? 11.742 4.98 -7.016 1 95.38 189 MET A O 1
ATOM 1503 N N . SER A 1 190 ? 11.047 5.977 -8.922 1 92 190 SER A N 1
ATOM 1504 C CA . SER A 1 190 ? 12.352 6.098 -9.555 1 92 190 SER A CA 1
ATOM 1505 C C . SER A 1 190 ? 12.633 7.535 -9.992 1 92 190 SER A C 1
ATOM 1507 O O . SER A 1 190 ? 11.789 8.422 -9.789 1 92 190 SER A O 1
ATOM 1509 N N . ASP A 1 191 ? 13.836 7.758 -10.516 1 92.5 191 ASP A N 1
ATOM 1510 C CA . ASP A 1 191 ? 14.164 9.078 -11.047 1 92.5 191 ASP A CA 1
ATOM 1511 C C . ASP A 1 191 ? 13.219 9.461 -12.188 1 92.5 191 ASP A C 1
ATOM 1513 O O . ASP A 1 191 ? 12.891 10.633 -12.359 1 92.5 191 ASP A O 1
ATOM 1517 N N . ASP A 1 192 ? 12.812 8.492 -12.898 1 95 192 ASP A N 1
ATOM 1518 C CA . ASP A 1 192 ? 11.883 8.742 -13.992 1 95 192 ASP A CA 1
ATOM 1519 C C . ASP A 1 192 ? 10.547 9.273 -13.469 1 95 192 ASP A C 1
ATOM 1521 O O . ASP A 1 192 ? 9.883 10.07 -14.141 1 95 192 ASP A O 1
ATOM 1525 N N . THR A 1 193 ? 10.211 8.859 -12.281 1 96.56 193 THR A N 1
ATOM 1526 C CA . THR A 1 193 ? 8.977 9.359 -11.672 1 96.56 193 THR A CA 1
ATOM 1527 C C . THR A 1 193 ? 9.031 10.875 -11.516 1 96.56 193 THR A C 1
ATOM 1529 O O . THR A 1 193 ? 8.055 11.562 -11.805 1 96.56 193 THR A O 1
ATOM 1532 N N . ILE A 1 194 ? 10.18 11.414 -11.062 1 97.44 194 ILE A N 1
ATOM 1533 C CA . ILE A 1 194 ? 10.367 12.852 -10.867 1 97.44 194 ILE A CA 1
ATOM 1534 C C . ILE A 1 194 ? 10.25 13.57 -12.203 1 97.44 194 ILE A C 1
ATOM 1536 O O . ILE A 1 194 ? 9.484 14.531 -12.336 1 97.44 194 ILE A O 1
ATOM 1540 N N . LYS A 1 195 ? 10.992 13.039 -13.18 1 97.81 195 LYS A N 1
ATOM 1541 C CA . LYS A 1 195 ? 11.016 13.648 -14.508 1 97.81 195 LYS A CA 1
ATOM 1542 C C . LYS A 1 195 ? 9.617 13.688 -15.117 1 97.81 195 LYS A C 1
ATOM 1544 O O . LYS A 1 195 ? 9.172 14.727 -15.602 1 97.81 195 LYS A O 1
ATOM 1549 N N . ASN A 1 196 ? 8.938 12.562 -15.094 1 98.12 196 ASN A N 1
ATOM 1550 C CA . ASN A 1 196 ? 7.605 12.453 -15.68 1 98.12 196 ASN A CA 1
ATOM 1551 C C . ASN A 1 196 ? 6.598 13.344 -14.961 1 98.12 196 ASN A C 1
ATOM 1553 O O . ASN A 1 196 ? 5.746 13.969 -15.594 1 98.12 196 ASN A O 1
ATOM 1557 N N . ALA A 1 197 ? 6.66 13.375 -13.656 1 98.38 197 ALA A N 1
ATOM 1558 C CA . ALA A 1 197 ? 5.785 14.25 -12.875 1 98.38 197 ALA A CA 1
ATOM 1559 C C . ALA A 1 197 ? 5.965 15.711 -13.289 1 98.38 197 ALA A C 1
ATOM 1561 O O . ALA A 1 197 ? 4.98 16.422 -13.508 1 98.38 197 ALA A O 1
ATOM 1562 N N . HIS A 1 198 ? 7.215 16.156 -13.438 1 98.25 198 HIS A N 1
ATOM 1563 C CA . HIS A 1 198 ? 7.527 17.531 -13.781 1 98.25 198 HIS A CA 1
ATOM 1564 C C . HIS A 1 198 ? 7.039 17.875 -15.188 1 98.25 198 HIS A C 1
ATOM 1566 O O . HIS A 1 198 ? 6.551 18.984 -15.43 1 98.25 198 HIS A O 1
ATOM 1572 N N . LEU A 1 199 ? 7.16 16.938 -16.078 1 98.19 199 LEU A N 1
ATOM 1573 C CA . LEU A 1 199 ? 6.68 17.141 -17.438 1 98.19 199 LEU A CA 1
ATOM 1574 C C . LEU A 1 199 ? 5.18 17.422 -17.453 1 98.19 199 LEU A C 1
ATOM 1576 O O . LEU A 1 199 ? 4.684 18.141 -18.328 1 98.19 199 LEU A O 1
ATOM 1580 N N . LYS A 1 200 ? 4.496 16.875 -16.531 1 98 200 LYS A N 1
ATOM 1581 C CA . LYS A 1 200 ? 3.049 17.047 -16.438 1 98 200 LYS A CA 1
ATOM 1582 C C . LYS A 1 200 ? 2.68 18.109 -15.406 1 98 200 LYS A C 1
ATOM 1584 O O . LYS A 1 200 ? 1.511 18.234 -15.039 1 98 200 LYS A O 1
ATOM 1589 N N . GLU A 1 201 ? 3.695 18.797 -14.828 1 98.06 201 GLU A N 1
ATOM 1590 C CA . GLU A 1 201 ? 3.52 19.875 -13.867 1 98.06 201 GLU A CA 1
ATOM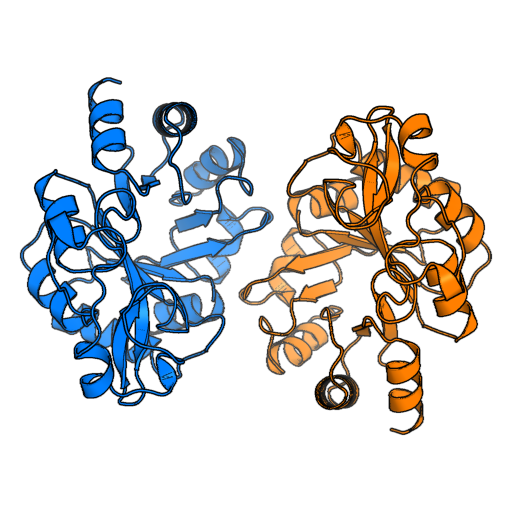 1591 C C . GLU A 1 201 ? 2.836 19.375 -12.594 1 98.06 201 GLU A C 1
ATOM 1593 O O . GLU A 1 201 ? 1.909 20.016 -12.086 1 98.06 201 GLU A O 1
ATOM 1598 N N . LYS A 1 202 ? 3.207 18.172 -12.227 1 98.69 202 LYS A N 1
ATOM 1599 C CA . LYS A 1 202 ? 2.742 17.594 -10.969 1 98.69 202 LYS A CA 1
ATOM 1600 C C . LYS A 1 202 ? 3.848 17.594 -9.914 1 98.69 202 LYS A C 1
ATOM 1602 O O . LYS A 1 202 ? 5.023 17.438 -10.242 1 98.69 202 LYS A O 1
ATOM 1607 N N . ALA A 1 203 ? 3.447 17.828 -8.664 1 98.69 203 ALA A N 1
ATOM 1608 C CA . ALA A 1 203 ? 4.41 17.828 -7.562 1 98.69 203 ALA A CA 1
ATOM 1609 C C . ALA A 1 203 ? 4.629 16.406 -7.039 1 98.69 203 ALA A C 1
ATOM 1611 O O . ALA A 1 203 ? 3.678 15.641 -6.883 1 98.69 203 ALA A O 1
ATOM 1612 N N . VAL A 1 204 ? 5.871 16.031 -6.836 1 98.69 204 VAL A N 1
ATOM 1613 C CA . VAL A 1 204 ? 6.227 14.742 -6.254 1 98.69 204 VAL A CA 1
ATOM 1614 C C . VAL A 1 204 ? 6.996 14.961 -4.953 1 98.69 204 VAL A C 1
ATOM 1616 O O . VAL A 1 204 ? 8.031 15.633 -4.938 1 98.69 204 VAL A O 1
ATOM 1619 N N . ARG A 1 205 ? 6.488 14.469 -3.865 1 98.88 205 ARG A N 1
ATOM 1620 C CA . ARG A 1 205 ? 7.055 14.633 -2.531 1 98.88 205 ARG A CA 1
ATOM 1621 C C . ARG A 1 205 ? 7.09 13.305 -1.782 1 98.88 205 ARG A C 1
ATOM 1623 O O . ARG A 1 205 ? 6.156 12.977 -1.047 1 98.88 205 ARG A O 1
ATOM 1630 N N . PRO A 1 206 ? 8.172 12.539 -1.868 1 98.81 206 PRO A N 1
ATOM 1631 C CA . PRO A 1 206 ? 8.242 11.203 -1.276 1 98.81 206 PRO A CA 1
ATOM 1632 C C . PRO A 1 206 ? 8.375 11.242 0.244 1 98.81 206 PRO A C 1
ATOM 1634 O O . PRO A 1 206 ? 8.844 12.234 0.804 1 98.81 206 PRO A O 1
ATOM 1637 N N . PHE A 1 207 ? 7.879 10.258 0.915 1 98.75 207 PHE A N 1
ATOM 1638 C CA . PHE A 1 207 ? 8.062 10.016 2.34 1 98.75 207 PHE A CA 1
ATOM 1639 C C . PHE A 1 207 ? 8.688 8.641 2.578 1 98.75 207 PHE A C 1
ATOM 1641 O O . PHE A 1 207 ? 8.625 7.77 1.712 1 98.75 207 PHE A O 1
ATOM 1648 N N . THR A 1 208 ? 9.336 8.414 3.701 1 98.06 208 THR A N 1
ATOM 1649 C CA . THR A 1 208 ? 10.023 9.336 4.602 1 98.06 208 THR A CA 1
ATOM 1650 C C . THR A 1 208 ? 11.531 9.305 4.363 1 98.06 208 THR A C 1
ATOM 1652 O O . THR A 1 208 ? 12.156 8.242 4.43 1 98.06 208 THR A O 1
ATOM 1655 N N . ILE A 1 209 ? 12.055 10.305 4.027 1 98.69 209 ILE A N 1
ATOM 1656 C CA . ILE A 1 209 ? 13.453 10.391 3.609 1 98.69 209 ILE A CA 1
ATOM 1657 C C . ILE A 1 209 ? 14.32 10.812 4.789 1 98.69 209 ILE A C 1
ATOM 1659 O O . ILE A 1 209 ? 14.305 11.977 5.195 1 98.69 209 ILE A O 1
ATOM 1663 N N . ASN A 1 210 ? 15.18 9.852 5.297 1 98.62 210 ASN A N 1
ATOM 1664 C CA . ASN A 1 210 ? 15.953 10.148 6.496 1 98.62 210 ASN A CA 1
ATOM 1665 C C . ASN A 1 210 ? 17.453 10.016 6.246 1 98.62 210 ASN A C 1
ATOM 1667 O O . ASN A 1 210 ? 18.266 10.578 6.98 1 98.62 210 ASN A O 1
ATOM 1671 N N . ARG A 1 211 ? 17.781 9.258 5.184 1 98.25 211 ARG A N 1
ATOM 1672 C CA . ARG A 1 211 ? 19.203 9.047 4.895 1 98.25 211 ARG A CA 1
ATOM 1673 C C . ARG A 1 211 ? 19.781 10.219 4.117 1 98.25 211 ARG A C 1
ATOM 1675 O O . ARG A 1 211 ? 19.203 10.648 3.111 1 98.25 211 ARG A O 1
ATOM 1682 N N . GLU A 1 212 ? 20.906 10.656 4.637 1 98.19 212 GLU A N 1
ATOM 1683 C CA . GLU A 1 212 ? 21.547 11.828 4.051 1 98.19 212 GLU A CA 1
ATOM 1684 C C . GLU A 1 212 ? 21.781 11.633 2.555 1 98.19 212 GLU A C 1
ATOM 1686 O O . GLU A 1 212 ? 21.516 12.531 1.756 1 98.19 212 GLU A O 1
ATOM 1691 N N . GLU A 1 213 ? 22.281 10.523 2.182 1 97.81 213 GLU A N 1
ATOM 1692 C CA . GLU A 1 213 ? 22.578 10.25 0.777 1 97.81 213 GLU A CA 1
ATOM 1693 C C . GLU A 1 213 ? 21.328 10.367 -0.086 1 97.81 213 GLU A C 1
ATOM 1695 O O . GLU A 1 213 ? 21.375 10.898 -1.196 1 97.81 213 GLU A O 1
ATOM 1700 N N . GLU A 1 214 ? 20.281 9.922 0.421 1 97.56 214 GLU A N 1
ATOM 1701 C CA . GLU A 1 214 ? 19.016 9.992 -0.307 1 97.56 214 GLU A CA 1
ATOM 1702 C C . GLU A 1 214 ? 18.516 11.43 -0.388 1 97.56 214 GLU A C 1
ATOM 1704 O O . GLU A 1 214 ? 18 11.859 -1.422 1 97.56 214 GLU A O 1
ATOM 1709 N N . MET A 1 215 ? 18.641 12.141 0.728 1 98.5 215 MET A N 1
ATOM 1710 C CA . MET A 1 215 ? 18.281 13.555 0.715 1 98.5 215 MET A CA 1
ATOM 1711 C C . MET A 1 215 ? 19.031 14.305 -0.376 1 98.5 215 MET A C 1
ATOM 1713 O O . MET A 1 215 ? 18.422 15.008 -1.187 1 98.5 215 MET A O 1
ATOM 1717 N N . LYS A 1 216 ? 20.328 14.086 -0.389 1 97.94 216 LYS A N 1
ATOM 1718 C CA . LYS A 1 216 ? 21.172 14.773 -1.36 1 97.94 216 LYS A CA 1
ATOM 1719 C C . LYS A 1 216 ? 20.781 14.414 -2.789 1 97.94 216 LYS A C 1
ATOM 1721 O O . LYS A 1 216 ? 20.672 15.297 -3.648 1 97.94 216 LYS A O 1
ATOM 1726 N N . LYS A 1 217 ? 20.531 13.18 -2.988 1 96.94 217 LYS A N 1
ATOM 1727 C CA . LYS A 1 217 ? 20.156 12.711 -4.316 1 96.94 217 LYS A CA 1
ATOM 1728 C C . LYS A 1 217 ? 18.844 13.359 -4.777 1 96.94 217 LYS A C 1
ATOM 1730 O O . LYS A 1 217 ? 18.75 13.812 -5.91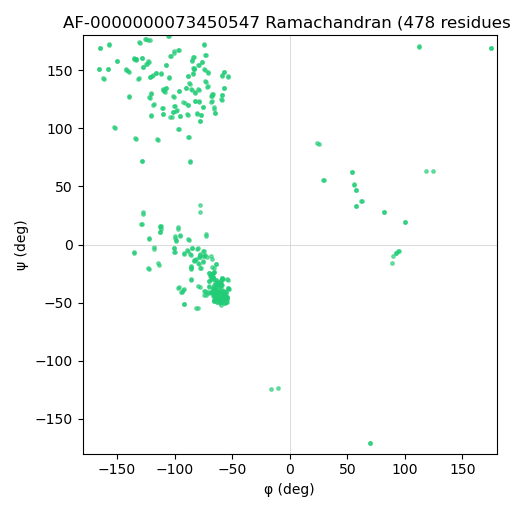8 1 96.94 217 LYS A O 1
ATOM 1735 N N . LEU A 1 218 ? 17.891 13.391 -3.932 1 97.81 218 LEU A N 1
ATOM 1736 C CA . LEU A 1 218 ? 16.578 13.93 -4.281 1 97.81 218 LEU A CA 1
ATOM 1737 C C . LEU A 1 218 ? 16.656 15.438 -4.508 1 97.81 218 LEU A C 1
ATOM 1739 O O . LEU A 1 218 ? 16.047 15.969 -5.438 1 97.81 218 LEU A O 1
ATOM 1743 N N . ILE A 1 219 ? 17.406 16.141 -3.662 1 97.56 219 ILE A N 1
ATOM 1744 C CA . ILE A 1 219 ? 17.594 17.562 -3.828 1 97.56 219 ILE A CA 1
ATOM 1745 C C . ILE A 1 219 ? 18.281 17.844 -5.164 1 97.56 219 ILE A C 1
ATOM 1747 O O . ILE A 1 219 ? 17.844 18.719 -5.918 1 97.56 219 ILE A O 1
ATOM 1751 N N . ALA A 1 220 ? 19.297 17.094 -5.441 1 96.44 220 ALA A N 1
ATOM 1752 C CA . ALA A 1 220 ? 20.031 17.25 -6.691 1 96.44 220 ALA A CA 1
ATOM 1753 C C . ALA A 1 220 ? 19.141 16.969 -7.898 1 96.44 220 ALA A C 1
ATOM 1755 O O . ALA A 1 220 ? 19.297 17.578 -8.953 1 96.44 220 ALA A O 1
ATOM 1756 N N . ALA A 1 221 ? 18.203 16.062 -7.738 1 95.56 221 ALA A N 1
ATOM 1757 C CA . ALA A 1 221 ? 17.297 15.688 -8.82 1 95.56 221 ALA A CA 1
ATOM 1758 C C . ALA A 1 221 ? 16.203 16.734 -9.016 1 95.56 221 ALA A C 1
ATOM 1760 O O . ALA A 1 221 ? 15.406 16.641 -9.953 1 95.56 221 ALA A O 1
ATOM 1761 N N . GLY A 1 222 ? 16.094 17.688 -8.141 1 95.75 222 GLY A N 1
ATOM 1762 C CA . GLY A 1 222 ? 15.117 18.75 -8.266 1 95.75 222 GLY A CA 1
ATOM 1763 C C . GLY A 1 222 ? 13.734 18.359 -7.77 1 95.75 222 GLY A C 1
ATOM 1764 O O . GLY A 1 222 ? 12.727 18.844 -8.273 1 95.75 222 GLY A O 1
ATOM 1765 N N . ILE A 1 223 ? 13.672 17.438 -6.828 1 97.94 223 ILE A N 1
ATOM 1766 C CA . ILE A 1 223 ? 12.406 17 -6.266 1 97.94 223 ILE A CA 1
ATOM 1767 C C . ILE A 1 223 ? 11.656 18.188 -5.684 1 97.94 223 ILE A C 1
ATOM 1769 O O . ILE A 1 223 ? 12.273 19.172 -5.25 1 97.94 223 ILE A O 1
ATOM 1773 N N . ASP A 1 224 ? 10.32 18.172 -5.707 1 98.62 224 ASP A N 1
ATOM 1774 C CA . ASP A 1 224 ? 9.516 19.312 -5.238 1 98.62 224 ASP A CA 1
ATOM 1775 C C . ASP A 1 224 ? 9.609 19.453 -3.721 1 98.62 224 ASP A C 1
ATOM 1777 O O . ASP A 1 224 ? 9.5 20.562 -3.191 1 98.62 224 ASP A O 1
ATOM 1781 N N . GLY A 1 225 ? 9.758 18.406 -3.039 1 98.75 225 GLY A N 1
ATOM 1782 C CA . GLY A 1 225 ? 9.883 18.328 -1.593 1 98.75 225 GLY A CA 1
ATOM 1783 C C . GLY A 1 225 ? 9.922 16.891 -1.085 1 98.75 225 GLY A C 1
ATOM 1784 O O . GLY A 1 225 ? 9.742 15.945 -1.856 1 98.75 225 GLY A O 1
ATOM 1785 N N . PHE A 1 226 ? 10.234 16.719 0.134 1 98.88 226 PHE A N 1
ATOM 1786 C CA . PHE A 1 226 ? 10.125 15.398 0.761 1 98.88 226 PHE A CA 1
ATOM 1787 C C . PHE A 1 226 ? 9.828 15.531 2.25 1 98.88 226 PHE A C 1
ATOM 1789 O O . PHE A 1 226 ? 10 16.609 2.83 1 98.88 226 PHE A O 1
ATOM 1796 N N . PHE A 1 227 ? 9.297 14.523 2.797 1 98.94 227 PHE A N 1
ATOM 1797 C CA . PHE A 1 227 ? 8.992 14.438 4.219 1 98.94 227 PHE A CA 1
ATOM 1798 C C . PHE A 1 227 ? 10.102 13.719 4.973 1 98.94 227 PHE A C 1
ATOM 1800 O O . PHE A 1 227 ? 10.562 12.656 4.547 1 98.94 227 PHE A O 1
ATOM 1807 N N . THR A 1 228 ? 10.539 14.281 6.059 1 98.94 228 THR A N 1
ATOM 1808 C CA . THR A 1 228 ? 11.641 13.695 6.812 1 98.94 228 THR A CA 1
ATOM 1809 C C . THR A 1 228 ? 11.391 13.82 8.312 1 98.94 228 THR A C 1
ATOM 1811 O O . THR A 1 228 ? 10.75 14.773 8.766 1 98.94 228 THR A O 1
ATOM 1814 N N . ASP A 1 229 ? 11.883 12.875 9.07 1 98.62 229 ASP A N 1
ATOM 1815 C CA . ASP A 1 229 ? 11.836 12.906 10.531 1 98.62 229 ASP A CA 1
ATOM 1816 C C . ASP A 1 229 ? 12.859 13.891 11.094 1 98.62 229 ASP A C 1
ATOM 1818 O O . ASP A 1 229 ? 12.805 14.25 12.273 1 98.62 229 ASP A O 1
ATOM 1822 N N . PHE A 1 230 ? 13.781 14.312 10.297 1 98.75 230 PHE A N 1
ATOM 1823 C CA . PHE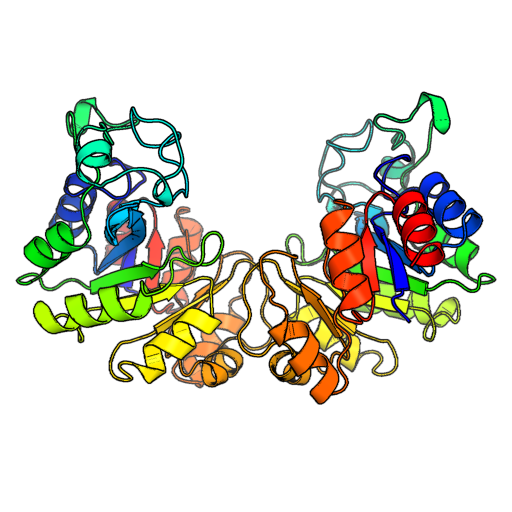 A 1 230 ? 14.906 15.133 10.727 1 98.75 230 PHE A CA 1
ATOM 1824 C C . PHE A 1 230 ? 15.023 16.375 9.859 1 98.75 230 PHE A C 1
ATOM 1826 O O . PHE A 1 230 ? 16.016 16.547 9.133 1 98.75 230 PHE A O 1
ATOM 1833 N N . PRO A 1 231 ? 14.078 17.297 10.047 1 98.75 231 PRO A N 1
ATOM 1834 C CA . PRO A 1 231 ? 14.086 18.5 9.188 1 98.75 231 PRO A CA 1
ATOM 1835 C C . PRO A 1 231 ? 15.336 19.344 9.383 1 98.75 231 PRO A C 1
ATOM 1837 O O . PRO A 1 231 ? 15.812 19.969 8.438 1 98.75 231 PRO A O 1
ATOM 1840 N N . GLU A 1 232 ? 15.906 19.438 10.547 1 98.19 232 GLU A N 1
ATOM 1841 C CA . GLU A 1 232 ? 17.125 20.203 10.773 1 98.19 232 GLU A CA 1
ATOM 1842 C C . GLU A 1 232 ? 18.266 19.688 9.914 1 98.19 232 GLU A C 1
ATOM 1844 O O . GLU A 1 232 ? 19 20.469 9.305 1 98.19 232 GLU A O 1
ATOM 1849 N N . LYS A 1 233 ? 18.406 18.375 9.977 1 98.19 233 LYS A N 1
ATOM 1850 C CA . LYS A 1 233 ? 19.422 17.719 9.148 1 98.19 233 LYS A CA 1
ATOM 1851 C C . LYS A 1 233 ? 19.219 18.047 7.672 1 98.19 233 LYS A C 1
ATOM 1853 O O . LYS A 1 233 ? 20.156 18.375 6.957 1 98.19 233 LYS A O 1
ATOM 1858 N N . ALA A 1 234 ? 18.016 17.969 7.23 1 98.69 234 ALA A N 1
ATOM 1859 C CA . ALA A 1 234 ? 17.672 18.219 5.832 1 98.69 234 ALA A CA 1
ATOM 1860 C C . ALA A 1 234 ? 17.953 19.672 5.449 1 98.69 234 ALA A C 1
ATOM 1862 O O . ALA A 1 234 ? 18.5 19.953 4.375 1 98.69 234 ALA A O 1
ATOM 1863 N N . LEU A 1 235 ? 17.578 20.594 6.32 1 98.44 235 LEU A N 1
ATOM 1864 C CA . LEU A 1 235 ? 17.781 22.016 6.066 1 98.44 235 LEU A CA 1
ATOM 1865 C C . LEU A 1 235 ? 19.266 22.328 5.965 1 98.44 235 LEU A C 1
ATOM 1867 O O . LEU A 1 235 ? 19.688 23.094 5.094 1 98.44 235 LEU A O 1
ATOM 1871 N N . LYS A 1 236 ? 20 21.766 6.875 1 97.94 236 LYS A N 1
ATOM 1872 C CA . LYS A 1 236 ? 21.453 21.969 6.852 1 97.94 236 LYS A CA 1
ATOM 1873 C C . LYS A 1 236 ? 22.062 21.453 5.551 1 97.94 236 LYS A C 1
ATOM 1875 O O . LYS A 1 236 ? 22.875 22.125 4.93 1 97.94 236 LYS A O 1
ATOM 1880 N N . LEU A 1 237 ? 21.672 20.266 5.207 1 97.62 237 LEU A N 1
ATOM 1881 C CA . LEU A 1 237 ? 22.172 19.656 3.977 1 97.62 237 LEU A CA 1
ATOM 1882 C C . LEU A 1 237 ? 21.812 20.516 2.768 1 97.62 237 LEU A C 1
ATOM 1884 O O . LEU A 1 237 ? 22.656 20.734 1.884 1 97.62 237 LEU A O 1
ATOM 1888 N N . LYS A 1 238 ? 20.594 20.938 2.686 1 97.06 238 LYS A N 1
ATOM 1889 C CA . LYS A 1 238 ? 20.125 21.781 1.597 1 97.06 238 LYS A CA 1
ATOM 1890 C C . LYS A 1 238 ? 20.938 23.062 1.496 1 97.06 238 LYS A C 1
ATOM 1892 O O . LYS A 1 238 ? 21.281 23.5 0.397 1 97.06 238 LYS A O 1
ATOM 1897 N N . ALA A 1 239 ? 21.281 23.688 2.596 1 96.12 239 ALA A N 1
ATOM 1898 C CA . ALA A 1 239 ? 22.047 24.938 2.641 1 96.12 239 ALA A CA 1
ATOM 1899 C C . ALA A 1 239 ? 23.469 24.719 2.139 1 96.12 239 ALA A C 1
ATOM 1901 O O . ALA A 1 239 ? 24.078 25.625 1.576 1 96.12 239 ALA A O 1
ATOM 1902 N N . GLU A 1 240 ? 23.969 23.547 2.275 1 95.62 240 GLU A N 1
ATOM 1903 C CA . GLU A 1 240 ? 25.344 23.234 1.903 1 95.62 240 GLU A CA 1
ATOM 1904 C C . GLU A 1 240 ? 25.438 22.875 0.422 1 95.62 240 GLU A C 1
ATOM 1906 O O . GLU A 1 240 ? 26.531 22.859 -0.144 1 95.62 240 GLU A O 1
ATOM 1911 N N . MET A 1 241 ? 24.438 22.531 -0.134 1 94.19 241 MET A N 1
ATOM 1912 C CA . MET A 1 241 ? 24.422 22.141 -1.539 1 94.19 241 MET A CA 1
ATOM 1913 C C . MET A 1 241 ? 24.219 23.359 -2.441 1 94.19 241 MET A C 1
ATOM 1915 O O . MET A 1 241 ? 24.719 23.375 -3.57 1 94.19 241 MET A O 1
ATOM 1919 N N . MET B 1 1 ? -19.859 -17.328 -11.68 1 88.94 1 MET B N 1
ATOM 1920 C CA . MET B 1 1 ? -19.672 -17.969 -10.383 1 88.94 1 MET B CA 1
ATOM 1921 C C . MET B 1 1 ? -18.344 -17.547 -9.75 1 88.94 1 MET B C 1
ATOM 1923 O O . MET B 1 1 ? -17.344 -17.406 -10.445 1 88.94 1 MET B O 1
ATOM 1927 N N . THR B 1 2 ? -18.297 -17.344 -8.422 1 98.12 2 THR B N 1
ATOM 1928 C CA . THR B 1 2 ? -17.141 -16.875 -7.66 1 98.12 2 THR B CA 1
ATOM 1929 C C . THR B 1 2 ? -16.047 -17.938 -7.648 1 98.12 2 THR B C 1
ATOM 1931 O O . THR B 1 2 ? -16.297 -19.109 -7.32 1 98.12 2 THR B O 1
ATOM 1934 N N . LYS B 1 3 ? -14.883 -17.625 -8.094 1 98.75 3 LYS B N 1
ATOM 1935 C CA . LYS B 1 3 ? -13.758 -18.547 -8.094 1 98.75 3 LYS B CA 1
ATOM 1936 C C . LYS B 1 3 ? -13 -18.5 -6.77 1 98.75 3 LYS B C 1
ATOM 1938 O O . LYS B 1 3 ? -12.797 -17.422 -6.203 1 98.75 3 LYS B O 1
ATOM 1943 N N . ILE B 1 4 ? -12.625 -19.656 -6.297 1 98.81 4 ILE B N 1
ATOM 1944 C CA . ILE B 1 4 ? -11.852 -19.781 -5.066 1 98.81 4 ILE B CA 1
ATOM 1945 C C . ILE B 1 4 ? -10.383 -20.016 -5.398 1 98.81 4 ILE B C 1
ATOM 1947 O O . ILE B 1 4 ? -10.031 -21.047 -5.977 1 98.81 4 ILE B O 1
ATOM 1951 N N . PHE B 1 5 ? -9.523 -19.078 -5.062 1 98.88 5 PHE B N 1
ATOM 1952 C CA . PHE B 1 5 ? -8.078 -19.203 -5.238 1 98.88 5 PHE B CA 1
ATOM 1953 C C . PHE B 1 5 ? -7.402 -19.547 -3.918 1 98.88 5 PHE B C 1
ATOM 1955 O O . PHE B 1 5 ? -7.594 -18.844 -2.918 1 98.88 5 PHE B O 1
ATOM 1962 N N . ALA B 1 6 ? -6.625 -20.578 -3.959 1 98.88 6 ALA B N 1
ATOM 1963 C CA . ALA B 1 6 ? -5.855 -20.969 -2.781 1 98.88 6 ALA B CA 1
ATOM 1964 C C . ALA B 1 6 ? -4.625 -20.078 -2.615 1 98.88 6 ALA B C 1
ATOM 1966 O O . ALA B 1 6 ? -3.666 -20.188 -3.383 1 98.88 6 ALA B O 1
ATOM 1967 N N . HIS B 1 7 ? -4.672 -19.188 -1.647 1 98.88 7 HIS B N 1
ATOM 1968 C CA . HIS B 1 7 ? -3.615 -18.219 -1.372 1 98.88 7 HIS B CA 1
ATOM 1969 C C . HIS B 1 7 ? -2.336 -18.906 -0.921 1 98.88 7 HIS B C 1
ATOM 1971 O O . HIS B 1 7 ? -2.324 -19.594 0.102 1 98.88 7 HIS B O 1
ATOM 1977 N N . ARG B 1 8 ? -1.33 -18.828 -1.708 1 98.62 8 ARG B N 1
ATOM 1978 C CA . ARG B 1 8 ? -0.043 -19.484 -1.497 1 98.62 8 ARG B CA 1
ATOM 1979 C C . ARG B 1 8 ? -0.21 -20.984 -1.36 1 98.62 8 ARG B C 1
ATOM 1981 O O . ARG B 1 8 ? 0.513 -21.625 -0.597 1 98.62 8 ARG B O 1
ATOM 1988 N N . GLY B 1 9 ? -1.216 -21.656 -2.064 1 96.5 9 GLY B N 1
ATOM 1989 C CA . GLY B 1 9 ? -1.476 -23.078 -2.115 1 96.5 9 GLY B CA 1
ATOM 1990 C C . GLY B 1 9 ? -2.42 -23.562 -1.026 1 96.5 9 GLY B C 1
ATOM 1991 O O . GLY B 1 9 ? -2.768 -24.734 -0.97 1 96.5 9 GLY B O 1
ATOM 1992 N N . ALA B 1 10 ? -2.797 -22.844 -0.049 1 95.44 10 ALA B N 1
ATOM 1993 C CA . ALA B 1 10 ? -3.59 -23.125 1.144 1 95.44 10 ALA B CA 1
ATOM 1994 C C . ALA B 1 10 ? -2.777 -22.891 2.414 1 95.44 10 ALA B C 1
ATOM 1996 O O . ALA B 1 10 ? -2.654 -23.781 3.256 1 95.44 10 ALA B O 1
ATOM 1997 N N . SER B 1 11 ? -2.439 -21.812 2.559 1 96.06 11 SER B N 1
ATOM 1998 C CA . SER B 1 11 ? -1.416 -21.438 3.533 1 96.06 11 SER B CA 1
ATOM 1999 C C . SER B 1 11 ? -1.947 -21.547 4.957 1 96.06 11 SER B C 1
ATOM 2001 O O . SER B 1 11 ? -1.173 -21.531 5.918 1 96.06 11 SER B O 1
ATOM 2003 N N . GLY B 1 12 ? -3.242 -21.734 5.121 1 96.31 12 GLY B N 1
ATOM 2004 C CA . GLY B 1 12 ? -3.826 -21.938 6.438 1 96.31 12 GLY B CA 1
ATOM 2005 C C . GLY B 1 12 ? -3.605 -23.328 6.988 1 96.31 12 GLY B C 1
ATOM 2006 O O . GLY B 1 12 ? -3.68 -23.547 8.203 1 96.31 12 GLY B O 1
ATOM 2007 N N . THR B 1 13 ? -3.299 -24.312 6.055 1 95.75 13 THR B N 1
ATOM 2008 C CA . THR B 1 13 ? -3.25 -25.703 6.523 1 95.75 13 THR B CA 1
ATOM 2009 C C . THR B 1 13 ? -2.02 -26.406 5.969 1 95.75 13 THR B C 1
ATOM 2011 O O . THR B 1 13 ? -1.733 -27.547 6.344 1 95.75 13 THR B O 1
ATOM 2014 N N . PHE B 1 14 ? -1.28 -25.859 5.109 1 97.19 14 PHE B N 1
ATOM 2015 C CA . PHE B 1 14 ? -0.046 -26.391 4.539 1 97.19 14 PHE B CA 1
ATOM 2016 C C . PHE B 1 14 ? 1.045 -25.328 4.535 1 97.19 14 PHE B C 1
ATOM 2018 O O . PHE B 1 14 ? 0.755 -24.125 4.621 1 97.19 14 PHE B O 1
ATOM 2025 N N . PRO B 1 15 ? 2.371 -25.75 4.449 1 97 15 PRO B N 1
ATOM 2026 C CA . PRO B 1 15 ? 3.408 -24.719 4.266 1 97 15 PRO B CA 1
ATOM 2027 C C . PRO B 1 15 ? 3.207 -23.906 2.998 1 97 15 PRO B C 1
ATOM 2029 O O . PRO B 1 15 ? 3.041 -24.453 1.912 1 97 15 PRO B O 1
ATOM 2032 N N . GLU B 1 16 ? 3.156 -22.641 3.207 1 97.94 16 GLU B N 1
ATOM 2033 C CA . GLU B 1 16 ? 2.854 -21.75 2.096 1 97.94 16 GLU B CA 1
ATOM 2034 C C . GLU B 1 16 ? 3.877 -21.891 0.974 1 97.94 16 GLU B C 1
ATOM 2036 O O . GLU B 1 16 ? 5.059 -22.125 1.233 1 97.94 16 GLU B O 1
ATOM 2041 N N . ASN B 1 17 ? 3.375 -21.734 -0.261 1 98.25 17 ASN B N 1
ATOM 2042 C CA . ASN B 1 17 ? 4.246 -21.672 -1.432 1 98.25 17 ASN B CA 1
ATOM 2043 C C . ASN B 1 17 ? 5.121 -22.922 -1.544 1 98.25 17 ASN B C 1
ATOM 2045 O O . ASN B 1 17 ? 6.332 -22.812 -1.755 1 98.25 17 ASN B O 1
ATOM 2049 N N . THR B 1 18 ? 4.484 -24.062 -1.388 1 97.69 18 THR B N 1
ATOM 2050 C CA . THR B 1 18 ? 5.125 -25.344 -1.586 1 97.69 18 THR B CA 1
ATOM 2051 C C . THR B 1 18 ? 4.309 -26.219 -2.541 1 97.69 18 THR B C 1
ATOM 2053 O O . THR B 1 18 ? 3.111 -26 -2.721 1 97.69 18 THR B O 1
ATOM 2056 N N . MET B 1 19 ? 5.023 -27.234 -3.094 1 97.12 19 MET B N 1
ATOM 2057 C CA . MET B 1 19 ? 4.316 -28.172 -3.965 1 97.12 19 MET B CA 1
ATOM 2058 C C . MET B 1 19 ? 3.229 -28.922 -3.195 1 97.12 19 MET B C 1
ATOM 2060 O O . MET B 1 19 ? 2.158 -29.203 -3.738 1 97.12 19 MET B O 1
ATOM 2064 N N . ALA B 1 20 ? 3.521 -29.266 -1.944 1 96.56 20 ALA B N 1
ATOM 2065 C CA . ALA B 1 20 ? 2.529 -29.938 -1.118 1 96.56 20 ALA B CA 1
ATOM 2066 C C . ALA B 1 20 ? 1.255 -29.109 -0.992 1 96.56 20 ALA B C 1
ATOM 2068 O O . ALA B 1 20 ? 0.148 -29.641 -1.125 1 96.56 20 ALA B O 1
ATOM 2069 N N . ALA B 1 21 ? 1.401 -27.859 -0.733 1 97.44 21 ALA B N 1
ATOM 2070 C CA . ALA B 1 21 ? 0.256 -26.953 -0.602 1 97.44 21 ALA B CA 1
ATOM 2071 C C . ALA B 1 21 ? -0.509 -26.844 -1.917 1 97.44 21 ALA B C 1
ATOM 2073 O O . ALA B 1 21 ? -1.741 -26.906 -1.933 1 97.44 21 ALA B O 1
ATOM 2074 N N . PHE B 1 22 ? 0.178 -26.719 -3.016 1 98.06 22 PHE B N 1
ATOM 2075 C CA . PHE B 1 22 ? -0.438 -26.562 -4.328 1 98.06 22 PHE B CA 1
ATOM 2076 C C . PHE B 1 22 ? -1.195 -27.828 -4.723 1 98.06 22 PHE B C 1
ATOM 2078 O O . PHE B 1 22 ? -2.334 -27.75 -5.188 1 98.06 22 PHE B O 1
ATOM 2085 N N . LYS B 1 23 ? -0.55 -28.938 -4.566 1 96.75 23 LYS B N 1
ATOM 2086 C CA . LYS B 1 23 ? -1.182 -30.203 -4.902 1 96.75 23 LYS B CA 1
ATOM 2087 C C . LYS B 1 23 ? -2.432 -30.438 -4.059 1 96.75 23 LYS B C 1
ATOM 2089 O O . LYS B 1 23 ? -3.449 -30.922 -4.562 1 96.75 23 LYS B O 1
ATOM 2094 N N . HIS B 1 24 ? -2.336 -30.125 -2.83 1 96.62 24 HIS B N 1
ATOM 2095 C CA . HIS B 1 24 ? -3.508 -30.234 -1.969 1 96.62 24 HIS B CA 1
ATOM 2096 C C . HIS B 1 24 ? -4.652 -29.359 -2.471 1 96.62 24 HIS B C 1
ATOM 2098 O O . HIS B 1 24 ? -5.789 -29.828 -2.592 1 96.62 24 HIS B O 1
ATOM 2104 N N . ALA B 1 25 ? -4.375 -28.094 -2.713 1 97.81 25 ALA B N 1
ATOM 2105 C CA . ALA B 1 25 ? -5.391 -27.156 -3.195 1 97.81 25 ALA B CA 1
ATOM 2106 C C . ALA B 1 25 ? -6.066 -27.688 -4.457 1 97.81 25 ALA B C 1
ATOM 2108 O O . ALA B 1 25 ? -7.293 -27.641 -4.578 1 97.81 25 ALA B O 1
ATOM 2109 N N . ALA B 1 26 ? -5.258 -28.188 -5.363 1 97 26 ALA B N 1
ATOM 2110 C CA . ALA B 1 26 ? -5.801 -28.766 -6.594 1 97 26 ALA B CA 1
ATOM 2111 C C . ALA B 1 26 ? -6.668 -29.984 -6.301 1 97 26 ALA B C 1
ATOM 2113 O O . ALA B 1 26 ? -7.742 -30.141 -6.887 1 97 26 ALA B O 1
ATOM 2114 N N . ALA B 1 27 ? -6.199 -30.797 -5.414 1 96.31 27 ALA B N 1
ATOM 2115 C CA . ALA B 1 27 ? -6.875 -32.062 -5.098 1 96.31 27 ALA B CA 1
ATOM 2116 C C . ALA B 1 27 ? -8.258 -31.797 -4.504 1 96.31 27 ALA B C 1
ATOM 2118 O O . ALA B 1 27 ? -9.195 -32.562 -4.754 1 96.31 27 ALA B O 1
ATOM 2119 N N . ILE B 1 28 ? -8.406 -30.781 -3.787 1 96.88 28 ILE B N 1
ATOM 2120 C CA . ILE B 1 28 ? -9.68 -30.531 -3.121 1 96.88 28 ILE B CA 1
ATOM 2121 C C . ILE B 1 28 ? -10.609 -29.766 -4.059 1 96.88 28 ILE B C 1
ATOM 2123 O O . ILE B 1 28 ? -11.766 -29.484 -3.715 1 96.88 28 ILE B O 1
ATOM 2127 N N . GLY B 1 29 ? -10.039 -29.328 -5.191 1 97.12 29 GLY B N 1
ATOM 2128 C CA . GLY B 1 29 ? -10.898 -28.766 -6.215 1 97.12 29 GLY B CA 1
ATOM 2129 C C . GLY B 1 29 ? -10.914 -27.234 -6.219 1 97.12 29 GLY B C 1
ATOM 2130 O O . GLY B 1 29 ? -11.875 -26.625 -6.676 1 97.12 29 GLY B O 1
ATOM 2131 N N . ALA B 1 30 ? -9.961 -26.594 -5.648 1 98.06 30 ALA B N 1
ATOM 2132 C CA . ALA B 1 30 ? -9.852 -25.141 -5.793 1 98.06 30 ALA B CA 1
ATOM 2133 C C . ALA B 1 30 ? -9.852 -24.734 -7.266 1 98.06 30 ALA B C 1
ATOM 2135 O O . ALA B 1 30 ? -9.305 -25.453 -8.109 1 98.06 30 ALA B O 1
ATOM 2136 N N . ASP B 1 31 ? -10.469 -23.578 -7.594 1 98.31 31 ASP B N 1
ATOM 2137 C CA . ASP B 1 31 ? -10.516 -23.094 -8.969 1 98.31 31 ASP B CA 1
ATOM 2138 C C . ASP B 1 31 ? -9.125 -22.672 -9.445 1 98.31 31 ASP B C 1
ATOM 2140 O O . ASP B 1 31 ? -8.852 -22.672 -10.648 1 98.31 31 ASP B O 1
ATOM 2144 N N . GLY B 1 32 ? -8.281 -22.266 -8.516 1 98.5 32 GLY B N 1
ATOM 2145 C CA . GLY B 1 32 ? -6.922 -21.859 -8.828 1 98.5 32 GLY B CA 1
ATOM 2146 C C . GLY B 1 32 ? -6.027 -21.781 -7.605 1 98.5 32 GLY B C 1
ATOM 2147 O O . GLY B 1 32 ? -6.504 -21.875 -6.473 1 98.5 32 GLY B O 1
ATOM 2148 N N . ILE B 1 33 ? -4.738 -21.641 -7.848 1 98.62 33 ILE B N 1
ATOM 2149 C CA . ILE B 1 33 ? -3.76 -21.375 -6.797 1 98.62 33 ILE B CA 1
ATOM 2150 C C . ILE B 1 33 ? -3.117 -20.016 -7.023 1 98.62 33 ILE B C 1
ATOM 2152 O O . ILE B 1 33 ? -3.074 -19.516 -8.156 1 98.62 33 ILE B O 1
ATOM 2156 N N . GLU B 1 34 ? -2.76 -19.344 -5.996 1 98.94 34 GLU B N 1
ATOM 2157 C CA . GLU B 1 34 ? -1.921 -18.156 -6.035 1 98.94 34 GLU B CA 1
ATOM 2158 C C . GLU B 1 34 ? -0.531 -18.438 -5.473 1 98.94 34 GLU B C 1
ATOM 2160 O O . GLU B 1 34 ? -0.395 -19.125 -4.453 1 98.94 34 GLU B O 1
ATOM 2165 N N . LEU B 1 35 ? 0.46 -18.047 -6.16 1 98.88 35 LEU B N 1
ATOM 2166 C CA . LEU B 1 35 ? 1.836 -18.219 -5.707 1 98.88 35 LEU B CA 1
ATOM 2167 C C . LEU B 1 35 ? 2.635 -16.938 -5.898 1 98.88 35 LEU B C 1
ATOM 2169 O O . LEU B 1 35 ? 2.229 -16.047 -6.66 1 98.88 35 LEU B O 1
ATOM 2173 N N . ASP B 1 36 ? 3.746 -16.812 -5.172 1 98.94 36 ASP B N 1
ATOM 2174 C CA . ASP B 1 36 ? 4.66 -15.672 -5.219 1 98.94 36 ASP B CA 1
ATOM 2175 C C . ASP B 1 36 ? 5.992 -16.062 -5.859 1 98.94 36 ASP B C 1
ATOM 2177 O O . ASP B 1 36 ? 6.566 -17.094 -5.523 1 98.94 36 ASP B O 1
ATOM 2181 N N . VAL B 1 37 ? 6.438 -15.242 -6.746 1 98.94 37 VAL B N 1
ATOM 2182 C CA . VAL B 1 37 ? 7.664 -15.609 -7.449 1 98.94 37 VAL B CA 1
ATOM 2183 C C . VAL B 1 37 ? 8.734 -14.539 -7.211 1 98.94 37 VAL B C 1
ATOM 2185 O O . VAL B 1 37 ? 8.453 -13.344 -7.316 1 98.94 37 VAL B O 1
ATOM 2188 N N . GLN B 1 38 ? 9.891 -14.906 -6.828 1 98.88 38 GLN B N 1
ATOM 2189 C CA . GLN B 1 38 ? 11.109 -14.109 -6.75 1 98.88 38 GLN B CA 1
ATOM 2190 C C . GLN B 1 38 ? 12.219 -14.719 -7.605 1 98.88 38 GLN B C 1
ATOM 2192 O O . GLN B 1 38 ? 12 -15.711 -8.297 1 98.88 38 GLN B O 1
ATOM 2197 N N . MET B 1 39 ? 13.336 -14.062 -7.684 1 98.88 39 MET B N 1
ATOM 2198 C CA . MET B 1 39 ? 14.445 -14.547 -8.508 1 98.88 39 MET B CA 1
ATOM 2199 C C . MET B 1 39 ? 15.695 -14.75 -7.664 1 98.88 39 MET B C 1
ATOM 2201 O O . MET B 1 39 ? 16.109 -13.844 -6.93 1 98.88 39 MET B O 1
ATOM 2205 N N . ALA B 1 40 ? 16.266 -15.953 -7.754 1 98.81 40 ALA B N 1
ATOM 2206 C CA . ALA B 1 40 ? 17.5 -16.281 -7.055 1 98.81 40 ALA B CA 1
ATOM 2207 C C . ALA B 1 40 ? 18.703 -15.641 -7.727 1 98.81 40 ALA B C 1
ATOM 2209 O O . ALA B 1 40 ? 18.594 -15.078 -8.82 1 98.81 40 ALA B O 1
ATOM 2210 N N . LYS B 1 41 ? 19.844 -15.742 -7.066 1 98.5 41 LYS B N 1
ATOM 2211 C CA . LYS B 1 41 ? 21.094 -15.125 -7.523 1 98.5 41 LYS B CA 1
ATOM 2212 C C . LYS B 1 41 ? 21.484 -15.633 -8.906 1 98.5 41 LYS B C 1
ATOM 2214 O O . LYS B 1 41 ? 22.031 -14.891 -9.719 1 98.5 41 LYS B O 1
ATOM 2219 N N . ASP B 1 42 ? 21.219 -16.875 -9.211 1 98.44 42 ASP B N 1
ATOM 2220 C CA . ASP B 1 42 ? 21.609 -17.484 -10.477 1 98.44 42 ASP B CA 1
ATOM 2221 C C . ASP B 1 42 ? 20.547 -17.281 -11.539 1 98.44 42 ASP B C 1
ATOM 2223 O O . ASP B 1 42 ? 20.609 -17.891 -12.609 1 98.44 42 ASP B O 1
ATOM 2227 N N . GLY B 1 43 ? 19.5 -16.531 -11.219 1 98.25 43 GLY B N 1
ATOM 2228 C CA . GLY B 1 43 ? 18.469 -16.203 -12.195 1 98.25 43 GLY B CA 1
ATOM 2229 C C . GLY B 1 43 ? 17.281 -17.156 -12.164 1 98.25 43 GLY B C 1
ATOM 2230 O O . GLY B 1 43 ? 16.297 -16.938 -12.852 1 98.25 43 GLY B O 1
ATOM 2231 N N . ARG B 1 44 ? 17.391 -18.172 -11.383 1 98.5 44 ARG B N 1
ATOM 2232 C CA . ARG B 1 44 ? 16.266 -19.094 -11.312 1 98.5 44 ARG B CA 1
ATOM 2233 C C . ARG B 1 44 ? 15.078 -18.469 -10.578 1 98.5 44 ARG B C 1
ATOM 2235 O O . ARG B 1 44 ? 15.266 -17.781 -9.57 1 98.5 44 ARG B O 1
ATOM 2242 N N . LEU B 1 45 ? 13.898 -18.672 -11.141 1 98.88 45 LEU B N 1
ATOM 2243 C CA . LEU B 1 45 ? 12.664 -18.219 -10.508 1 98.88 45 LEU B CA 1
ATOM 2244 C C . LEU B 1 45 ? 12.234 -19.172 -9.398 1 98.88 45 LEU B C 1
ATOM 2246 O O . LEU B 1 45 ? 12.109 -20.375 -9.625 1 98.88 45 LEU B O 1
ATOM 2250 N N . VAL B 1 46 ? 12.094 -18.609 -8.195 1 98.81 46 VAL B N 1
ATOM 2251 C CA . VAL B 1 46 ? 11.789 -19.406 -7.012 1 98.81 46 VAL B CA 1
ATOM 2252 C C . VAL B 1 46 ? 10.453 -18.953 -6.422 1 98.81 46 VAL B C 1
ATOM 2254 O O . VAL B 1 46 ? 10.109 -17.766 -6.484 1 98.81 46 VAL B O 1
ATOM 2257 N N . VAL B 1 47 ? 9.734 -19.844 -5.898 1 98.81 47 VAL B N 1
ATOM 2258 C CA . VAL B 1 47 ? 8.391 -19.594 -5.383 1 98.81 47 VAL B CA 1
ATOM 2259 C C . VAL B 1 47 ? 8.461 -19.359 -3.875 1 98.81 47 VAL B C 1
ATOM 2261 O O . VAL B 1 47 ? 8.492 -20.312 -3.09 1 98.81 47 VAL B O 1
ATOM 2264 N N . ILE B 1 48 ? 8.438 -18.109 -3.506 1 98.56 48 ILE B N 1
ATOM 2265 C CA . ILE B 1 48 ? 8.562 -17.688 -2.111 1 98.56 48 ILE B CA 1
ATOM 2266 C C . ILE B 1 48 ? 8.055 -16.266 -1.95 1 98.56 48 ILE B C 1
ATOM 2268 O O . ILE B 1 48 ? 8.273 -15.414 -2.818 1 98.56 48 ILE B O 1
ATOM 2272 N N . HIS B 1 49 ? 7.395 -16.016 -0.838 1 98.44 49 HIS B N 1
ATOM 2273 C CA . HIS B 1 49 ? 6.695 -14.742 -0.64 1 98.44 49 HIS B CA 1
ATOM 2274 C C . HIS B 1 49 ? 7.668 -13.641 -0.223 1 98.44 49 HIS B C 1
ATOM 2276 O O . HIS B 1 49 ? 7.711 -12.578 -0.849 1 98.44 49 HIS B O 1
ATOM 2282 N N . ASP B 1 50 ? 8.438 -13.898 0.866 1 97.94 50 ASP B N 1
ATOM 2283 C CA . ASP B 1 50 ? 9.266 -12.867 1.484 1 97.94 50 ASP B CA 1
ATOM 2284 C C . ASP B 1 50 ? 10.57 -12.672 0.708 1 97.94 50 ASP B C 1
ATOM 2286 O O . ASP B 1 50 ? 11.078 -13.617 0.097 1 97.94 50 ASP B O 1
ATOM 2290 N N . GLU B 1 51 ? 11.125 -11.547 0.8 1 98.62 51 GLU B N 1
ATOM 2291 C CA . GLU B 1 51 ? 12.422 -11.289 0.182 1 98.62 51 GLU B CA 1
ATOM 2292 C C . GLU B 1 51 ? 13.523 -12.102 0.857 1 98.62 51 GLU B C 1
ATOM 2294 O O . GLU B 1 51 ? 14.547 -12.406 0.24 1 98.62 51 GLU B O 1
ATOM 2299 N N . LYS B 1 52 ? 13.297 -12.359 2.086 1 98.5 52 LYS B N 1
ATOM 2300 C CA . LYS B 1 52 ? 14.234 -13.172 2.854 1 98.5 52 LYS B CA 1
ATOM 2301 C C . LYS B 1 52 ? 13.664 -14.562 3.123 1 98.5 52 LYS B C 1
ATOM 2303 O O . LYS B 1 52 ? 12.445 -14.75 3.16 1 98.5 52 LYS B O 1
ATOM 2308 N N . LEU B 1 53 ? 14.555 -15.492 3.324 1 97.94 53 LEU B N 1
ATOM 2309 C CA . LEU B 1 53 ? 14.195 -16.891 3.521 1 97.94 53 LEU B CA 1
ATOM 2310 C C . LEU B 1 53 ? 13.859 -17.156 4.984 1 97.94 53 LEU B C 1
ATOM 2312 O O . LEU B 1 53 ? 13.32 -18.219 5.316 1 97.94 53 LEU B O 1
ATOM 2316 N N . ASP B 1 54 ? 13.953 -16.25 5.891 1 97.25 54 ASP B N 1
ATOM 2317 C CA . ASP B 1 54 ? 14.031 -16.391 7.344 1 97.25 54 ASP B CA 1
ATOM 2318 C C . ASP B 1 54 ? 12.719 -16.922 7.91 1 97.25 54 ASP B C 1
ATOM 2320 O O . ASP B 1 54 ? 12.719 -17.766 8.805 1 97.25 54 ASP B O 1
ATOM 2324 N N . ARG B 1 55 ? 11.633 -16.453 7.398 1 96.62 55 ARG B N 1
ATOM 2325 C CA . ARG B 1 55 ?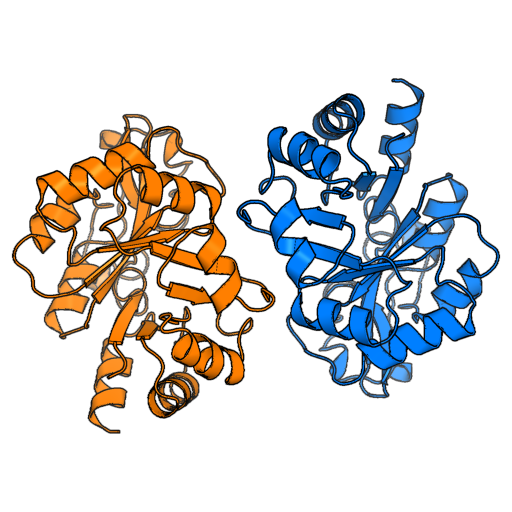 10.352 -16.688 8.055 1 96.62 55 ARG B CA 1
ATOM 2326 C C . ARG B 1 55 ? 9.836 -18.094 7.75 1 96.62 55 ARG B C 1
ATOM 2328 O O . ARG B 1 55 ? 9.242 -18.734 8.617 1 96.62 55 ARG B O 1
ATOM 2335 N N . THR B 1 56 ? 10.094 -18.578 6.492 1 96.69 56 THR B N 1
ATOM 2336 C CA . THR B 1 56 ? 9.344 -19.75 6.059 1 96.69 56 THR B CA 1
ATOM 2337 C C . THR B 1 56 ? 10.281 -20.922 5.789 1 96.69 56 THR B C 1
ATOM 2339 O O . THR B 1 56 ? 9.828 -22.016 5.414 1 96.69 56 THR B O 1
ATOM 2342 N N . THR B 1 57 ? 11.562 -20.75 5.914 1 96.75 57 THR B N 1
ATOM 2343 C CA . THR B 1 57 ? 12.492 -21.844 5.664 1 96.75 57 THR B CA 1
ATOM 2344 C C . THR B 1 57 ? 13.5 -21.969 6.809 1 96.75 57 THR B C 1
ATOM 2346 O O . THR B 1 57 ? 13.492 -21.156 7.738 1 96.75 57 THR B O 1
ATOM 2349 N N . SER B 1 58 ? 14.312 -23.016 6.727 1 96.56 58 SER B N 1
ATOM 2350 C CA . SER B 1 58 ? 15.375 -23.219 7.703 1 96.56 58 SER B CA 1
ATOM 2351 C C . SER B 1 58 ? 16.594 -22.359 7.391 1 96.56 58 SER B C 1
ATOM 2353 O O . SER B 1 58 ? 17.594 -22.422 8.102 1 96.56 58 SER B O 1
ATOM 2355 N N . LEU B 1 59 ? 16.547 -21.641 6.289 1 97 59 LEU B N 1
ATOM 2356 C CA . LEU B 1 59 ? 17.656 -20.812 5.859 1 97 59 LEU B CA 1
ATOM 2357 C C . LEU B 1 59 ? 17.453 -19.359 6.301 1 97 59 LEU B C 1
ATOM 2359 O O . LEU B 1 59 ? 16.406 -19.016 6.844 1 97 59 LEU B O 1
ATOM 2363 N N . LYS B 1 60 ? 18.531 -18.578 6.195 1 97.5 60 LYS B N 1
ATOM 2364 C CA . LYS B 1 60 ? 18.5 -17.141 6.441 1 97.5 60 LYS B CA 1
ATOM 2365 C C . LYS B 1 60 ? 19.094 -16.375 5.27 1 97.5 60 LYS B C 1
ATOM 2367 O O . LYS B 1 60 ? 19.922 -16.906 4.523 1 97.5 60 LYS B O 1
ATOM 2372 N N . GLY B 1 61 ? 18.625 -15.109 5.098 1 98.06 61 GLY B N 1
ATOM 2373 C CA . GLY B 1 61 ? 19.203 -14.242 4.086 1 98.06 61 GLY B CA 1
ATOM 2374 C C . GLY B 1 61 ? 18.266 -13.938 2.945 1 98.06 61 GLY B C 1
ATOM 2375 O O . GLY B 1 61 ? 17.172 -14.516 2.861 1 98.06 61 GLY B O 1
ATOM 2376 N N . TYR B 1 62 ? 18.672 -13.016 2.123 1 98.81 62 TYR B N 1
ATOM 2377 C CA . TYR B 1 62 ? 17.875 -12.586 0.981 1 98.81 62 TYR B CA 1
ATOM 2378 C C . TYR B 1 62 ? 17.875 -13.641 -0.116 1 98.81 62 TYR B C 1
ATOM 2380 O O . TYR B 1 62 ? 18.922 -14.234 -0.414 1 98.81 62 TYR B O 1
ATOM 2388 N N . VAL B 1 63 ? 16.766 -13.883 -0.776 1 98.81 63 VAL B N 1
ATOM 2389 C CA . VAL B 1 63 ? 16.609 -14.781 -1.915 1 98.81 63 VAL B CA 1
ATOM 2390 C C . VAL B 1 63 ? 17.609 -14.406 -3.012 1 98.81 63 VAL B C 1
ATOM 2392 O O . VAL B 1 63 ? 18.312 -15.266 -3.535 1 98.81 63 VAL B O 1
ATOM 2395 N N . LYS B 1 64 ? 17.688 -13.086 -3.312 1 98.75 64 LYS B N 1
ATOM 2396 C CA . LYS B 1 64 ? 18.469 -12.562 -4.426 1 98.75 64 LYS B CA 1
ATOM 2397 C C . LYS B 1 64 ? 19.953 -12.828 -4.223 1 98.75 64 LYS B C 1
ATOM 2399 O O . LYS B 1 64 ? 20.75 -12.68 -5.152 1 98.75 64 LYS B O 1
ATOM 2404 N N . ASP B 1 65 ? 20.375 -13.156 -3.002 1 98.75 65 ASP B N 1
ATOM 2405 C CA . ASP B 1 65 ? 21.797 -13.273 -2.682 1 98.75 65 ASP B CA 1
ATOM 2406 C C . ASP B 1 65 ? 22.234 -14.742 -2.67 1 98.75 65 ASP B C 1
ATOM 2408 O O . ASP B 1 65 ? 23.406 -15.039 -2.438 1 98.75 65 ASP B O 1
ATOM 2412 N N . LEU B 1 66 ? 21.344 -15.672 -2.875 1 98.62 66 LEU B N 1
ATOM 2413 C CA . LEU B 1 66 ? 21.641 -17.109 -2.859 1 98.62 66 LEU B CA 1
ATOM 2414 C C . LEU B 1 66 ? 21.266 -17.75 -4.195 1 98.62 66 LEU B C 1
ATOM 2416 O O . LEU B 1 66 ? 20.297 -17.344 -4.84 1 98.62 66 LEU B O 1
ATOM 2420 N N . THR B 1 67 ? 22.047 -18.719 -4.641 1 98.56 67 THR B N 1
ATOM 2421 C CA . THR B 1 67 ? 21.672 -19.531 -5.785 1 98.56 67 THR B CA 1
ATOM 2422 C C . THR B 1 67 ? 20.562 -20.5 -5.41 1 98.56 67 THR B C 1
ATOM 2424 O O . THR B 1 67 ? 20.328 -20.766 -4.23 1 98.56 67 THR B O 1
ATOM 2427 N N . TYR B 1 68 ? 19.938 -21 -6.5 1 98.25 68 TYR B N 1
ATOM 2428 C CA . TYR B 1 68 ? 18.891 -21.969 -6.172 1 98.25 68 TYR B CA 1
ATOM 2429 C C . TYR B 1 68 ? 19.484 -23.219 -5.531 1 98.25 68 TYR B C 1
ATOM 2431 O O . TYR B 1 68 ? 18.875 -23.828 -4.66 1 98.25 68 TYR B O 1
ATOM 2439 N N . GLU B 1 69 ? 20.641 -23.625 -5.941 1 97.62 69 GLU B N 1
ATOM 2440 C CA . GLU B 1 69 ? 21.297 -24.781 -5.336 1 97.62 69 GLU B CA 1
ATOM 2441 C C . GLU B 1 69 ? 21.391 -24.625 -3.822 1 97.62 69 GLU B C 1
ATOM 2443 O O . GLU B 1 69 ? 21.281 -25.594 -3.08 1 97.62 69 GLU B O 1
ATOM 2448 N N . GLU B 1 70 ? 21.641 -23.453 -3.379 1 98 70 GLU B N 1
ATOM 2449 C CA . GLU B 1 70 ? 21.688 -23.156 -1.95 1 98 70 GLU B CA 1
ATOM 2450 C C . GLU B 1 70 ? 20.281 -23.125 -1.345 1 98 70 GLU B C 1
ATOM 2452 O O . GLU B 1 70 ? 20.062 -23.656 -0.257 1 98 70 GLU B O 1
ATOM 2457 N N . ILE B 1 71 ? 19.312 -22.578 -2.023 1 98.31 71 ILE B N 1
ATOM 2458 C CA . ILE B 1 71 ? 17.953 -22.375 -1.532 1 98.31 71 ILE B CA 1
ATOM 2459 C C . ILE B 1 71 ? 17.234 -23.719 -1.402 1 98.31 71 ILE B C 1
ATOM 2461 O O . ILE B 1 71 ? 16.484 -23.938 -0.455 1 98.31 71 ILE B O 1
ATOM 2465 N N . LYS B 1 72 ? 17.516 -24.609 -2.303 1 95.81 72 LYS B N 1
ATOM 2466 C CA . LYS B 1 72 ? 16.766 -25.875 -2.373 1 95.81 72 LYS B CA 1
ATOM 2467 C C . LYS B 1 72 ? 17.047 -26.734 -1.152 1 95.81 72 LYS B C 1
ATOM 2469 O O . LYS B 1 72 ? 16.297 -27.672 -0.861 1 95.81 72 LYS B O 1
ATOM 2474 N N . HIS B 1 73 ? 18.109 -26.484 -0.463 1 93.56 73 HIS B N 1
ATOM 2475 C CA . HIS B 1 73 ? 18.469 -27.281 0.708 1 93.56 73 HIS B CA 1
ATOM 2476 C C . HIS B 1 73 ? 17.703 -26.828 1.943 1 93.56 73 HIS B C 1
ATOM 2478 O O . HIS B 1 73 ? 17.75 -27.469 2.988 1 93.56 73 HIS B O 1
ATOM 2484 N N . GLY B 1 74 ? 17.078 -25.656 1.797 1 93.75 74 GLY B N 1
ATOM 2485 C CA . GLY B 1 74 ? 16.234 -25.188 2.891 1 93.75 74 GLY B CA 1
ATOM 2486 C C . GLY B 1 74 ? 14.961 -26 3.037 1 93.75 74 GLY B C 1
ATOM 2487 O O . GLY B 1 74 ? 14.438 -26.531 2.053 1 93.75 74 GLY B O 1
ATOM 2488 N N . ASP B 1 75 ? 14.523 -26.109 4.266 1 92.94 75 ASP B N 1
ATOM 2489 C CA . ASP B 1 75 ? 13.266 -26.766 4.578 1 92.94 75 ASP B CA 1
ATOM 2490 C C . ASP B 1 75 ? 12.133 -25.75 4.754 1 92.94 75 ASP B C 1
ATOM 2492 O O . ASP B 1 75 ? 12.141 -24.969 5.703 1 92.94 75 ASP B O 1
ATOM 2496 N N . ALA B 1 76 ? 11.156 -25.844 3.848 1 92.81 76 ALA B N 1
ATOM 2497 C CA . ALA B 1 76 ? 10.062 -24.875 3.834 1 92.81 76 ALA B CA 1
ATOM 2498 C C . ALA B 1 76 ? 8.844 -25.422 4.57 1 92.81 76 ALA B C 1
ATOM 2500 O O . ALA B 1 76 ? 7.723 -24.922 4.383 1 92.81 76 ALA B O 1
ATOM 2501 N N . SER B 1 77 ? 9.062 -26.516 5.328 1 84.12 77 SER B N 1
ATOM 2502 C CA . SER B 1 77 ? 7.945 -27.141 6.02 1 84.12 77 SER B CA 1
ATOM 2503 C C . SER B 1 77 ? 7.562 -26.359 7.273 1 84.12 77 SER B C 1
ATOM 2505 O O . SER B 1 77 ? 6.977 -26.922 8.203 1 84.12 77 SER B O 1
ATOM 2507 N N . HIS B 1 78 ? 7.727 -25.219 7.391 1 74.94 78 HIS B N 1
ATOM 2508 C CA . HIS B 1 78 ? 7.488 -24.328 8.516 1 74.94 78 HIS B CA 1
ATOM 2509 C C . HIS B 1 78 ? 6.691 -25.031 9.617 1 74.94 78 HIS B C 1
ATOM 2511 O O . HIS B 1 78 ? 7.188 -25.969 10.25 1 74.94 78 HIS B O 1
ATOM 2517 N N . ARG B 1 79 ? 5.574 -24.5 10 1 79.31 79 ARG B N 1
ATOM 2518 C CA . ARG B 1 79 ? 4.707 -24.922 11.102 1 79.31 79 ARG B CA 1
ATOM 2519 C C . ARG B 1 79 ? 3.967 -26.219 10.75 1 79.31 79 ARG B C 1
ATOM 2521 O O . ARG B 1 79 ? 3.176 -26.719 11.547 1 79.31 79 ARG B O 1
ATOM 2528 N N . PHE B 1 80 ? 4.34 -26.844 9.57 1 90.06 80 PHE B N 1
ATOM 2529 C CA . PHE B 1 80 ? 3.535 -27.984 9.117 1 90.06 80 PHE B CA 1
ATOM 2530 C C . PHE B 1 80 ? 4.414 -29.188 8.836 1 90.06 80 PHE B C 1
ATOM 2532 O O . PHE B 1 80 ? 4.105 -30 7.957 1 90.06 80 PHE B O 1
ATOM 2539 N N . ALA B 1 81 ? 5.453 -29.297 9.445 1 85.81 81 ALA B N 1
ATOM 2540 C CA . ALA B 1 81 ? 6.41 -30.375 9.219 1 85.81 81 ALA B CA 1
ATOM 2541 C C . ALA B 1 81 ? 5.777 -31.734 9.508 1 85.81 81 ALA B C 1
ATOM 2543 O O . ALA B 1 81 ? 6.09 -32.719 8.836 1 85.81 81 ALA B O 1
ATOM 2544 N N . GLU B 1 82 ? 4.934 -31.812 10.445 1 87.62 82 GLU B N 1
ATOM 2545 C CA . GLU B 1 82 ? 4.281 -33.062 10.805 1 87.62 82 GLU B CA 1
ATOM 2546 C C . GLU B 1 82 ? 3.357 -33.531 9.688 1 87.62 82 GLU B C 1
ATOM 2548 O O . GLU B 1 82 ? 3.174 -34.75 9.5 1 87.62 82 GLU B O 1
ATOM 2553 N N . LYS B 1 83 ? 2.91 -32.625 8.906 1 88.19 83 LYS B N 1
ATOM 2554 C CA . LYS B 1 83 ? 1.951 -32.938 7.855 1 88.19 83 LYS B CA 1
ATOM 2555 C C . LYS B 1 83 ? 2.662 -33.25 6.543 1 88.19 83 LYS B C 1
ATOM 2557 O O . LYS B 1 83 ? 2.271 -34.188 5.828 1 88.19 83 LYS B O 1
ATOM 2562 N N . THR B 1 84 ? 3.65 -32.562 6.266 1 91.31 84 THR B N 1
ATOM 2563 C CA . THR B 1 84 ? 4.207 -32.656 4.918 1 91.31 84 THR B CA 1
ATOM 2564 C C . THR B 1 84 ? 5.602 -33.25 4.945 1 91.31 84 THR B C 1
ATOM 2566 O O . THR B 1 84 ? 6.125 -33.656 3.908 1 91.31 84 THR B O 1
ATOM 2569 N N . GLY B 1 85 ? 6.223 -33.281 6.141 1 90.25 85 GLY B N 1
ATOM 2570 C CA . GLY B 1 85 ? 7.656 -33.531 6.176 1 90.25 85 GLY B CA 1
ATOM 2571 C C . GLY B 1 85 ? 8.477 -32.375 5.621 1 90.25 85 GLY B C 1
ATOM 2572 O O . GLY B 1 85 ? 7.941 -31.312 5.371 1 90.25 85 GLY B O 1
ATOM 2573 N N . SER B 1 86 ? 9.75 -32.656 5.469 1 92.25 86 SER B N 1
ATOM 2574 C CA . SER B 1 86 ? 10.617 -31.656 4.875 1 92.25 86 SER B CA 1
ATOM 2575 C C . SER B 1 86 ? 10.289 -31.438 3.402 1 92.25 86 SER B C 1
ATOM 2577 O O . SER B 1 86 ? 10.125 -32.406 2.648 1 92.25 86 SER B O 1
ATOM 2579 N N . VAL B 1 87 ? 10.086 -30.188 3.076 1 95.19 87 VAL B N 1
ATOM 2580 C CA . VAL B 1 87 ? 9.805 -29.844 1.685 1 95.19 87 VAL B CA 1
ATOM 2581 C C . VAL B 1 87 ? 10.695 -28.688 1.242 1 95.19 87 VAL B C 1
ATOM 2583 O O . VAL B 1 87 ? 10.969 -27.766 2.023 1 95.19 87 VAL B O 1
ATOM 2586 N N . PRO B 1 88 ? 11.141 -28.703 0.039 1 95.94 88 PRO B N 1
ATOM 2587 C CA . PRO B 1 88 ? 11.969 -27.609 -0.464 1 95.94 88 PRO B CA 1
ATOM 2588 C C . PRO B 1 88 ? 11.148 -26.438 -0.969 1 95.94 88 PRO B C 1
ATOM 2590 O O . PRO B 1 88 ? 9.938 -26.562 -1.169 1 95.94 88 PRO B O 1
ATOM 2593 N N . VAL B 1 89 ? 11.805 -25.297 -1.074 1 97.81 89 VAL B N 1
ATOM 2594 C CA . VAL B 1 89 ? 11.25 -24.188 -1.838 1 97.81 89 VAL B CA 1
ATOM 2595 C C . VAL B 1 89 ? 11.18 -24.562 -3.316 1 97.81 89 VAL B C 1
ATOM 2597 O O . VAL B 1 89 ? 12.195 -24.891 -3.926 1 97.81 89 VAL B O 1
ATOM 2600 N N . PRO B 1 90 ? 10.023 -24.594 -3.869 1 98.31 90 PRO B N 1
ATOM 2601 C CA . PRO B 1 90 ? 9.969 -25 -5.273 1 98.31 90 PRO B CA 1
ATOM 2602 C C . PRO B 1 90 ? 10.414 -23.906 -6.23 1 98.31 90 PRO B C 1
ATOM 2604 O O . PRO B 1 90 ? 10.445 -22.734 -5.855 1 98.31 90 PRO B O 1
ATOM 2607 N N . THR B 1 91 ? 10.836 -24.328 -7.418 1 98.75 91 THR B N 1
ATOM 2608 C CA . THR B 1 91 ? 11 -23.391 -8.523 1 98.75 91 THR B CA 1
ATOM 2609 C C . THR B 1 91 ? 9.672 -23.172 -9.258 1 98.75 91 THR B C 1
ATOM 2611 O O . THR B 1 91 ? 8.758 -24 -9.141 1 98.75 91 THR B O 1
ATOM 2614 N N . LEU B 1 92 ? 9.609 -22.047 -9.961 1 98.88 92 LEU B N 1
ATOM 2615 C CA . LEU B 1 92 ? 8.445 -21.844 -10.812 1 98.88 92 LEU B CA 1
ATOM 2616 C C . LEU B 1 92 ? 8.359 -22.938 -11.883 1 98.88 92 LEU B C 1
ATOM 2618 O O . LEU B 1 92 ? 7.262 -23.359 -12.242 1 98.88 92 LEU B O 1
ATOM 2622 N N . GLU B 1 93 ? 9.508 -23.375 -12.336 1 98.44 93 GLU B N 1
ATOM 2623 C CA . GLU B 1 93 ? 9.57 -24.453 -13.312 1 98.44 93 GLU B CA 1
ATOM 2624 C C . GLU B 1 93 ? 8.883 -25.703 -12.797 1 98.44 93 GLU B C 1
ATOM 2626 O O . GLU B 1 93 ? 8.109 -26.344 -13.516 1 98.44 93 GLU B O 1
ATOM 2631 N N . GLU B 1 94 ? 9.164 -26.062 -11.617 1 98 94 GLU B N 1
ATOM 2632 C CA . GLU B 1 94 ? 8.547 -27.234 -11.016 1 98 94 GLU B CA 1
ATOM 2633 C C . GLU B 1 94 ? 7.031 -27.094 -10.938 1 98 94 GLU B C 1
ATOM 2635 O O . GLU B 1 94 ? 6.297 -28.047 -11.211 1 98 94 GLU B O 1
ATOM 2640 N N . VAL B 1 95 ? 6.586 -25.938 -10.562 1 98.62 95 VAL B N 1
ATOM 2641 C CA . VAL B 1 95 ? 5.152 -25.688 -10.477 1 98.62 95 VAL B CA 1
ATOM 2642 C C . VAL B 1 95 ? 4.523 -25.812 -11.867 1 98.62 95 VAL B C 1
ATOM 2644 O O . VAL B 1 95 ? 3.498 -26.469 -12.031 1 98.62 95 VAL B O 1
ATOM 2647 N N . PHE B 1 96 ? 5.145 -25.172 -12.883 1 98.44 96 PHE B N 1
ATOM 2648 C CA . PHE B 1 96 ? 4.598 -25.172 -14.234 1 98.44 96 PHE B CA 1
ATOM 2649 C C . PHE B 1 96 ? 4.602 -26.578 -14.82 1 98.44 96 PHE B C 1
ATOM 2651 O O . PHE B 1 96 ? 3.66 -26.969 -15.508 1 98.44 96 PHE B O 1
ATOM 2658 N N . GLU B 1 97 ? 5.656 -27.312 -14.531 1 97.44 97 GLU B N 1
ATOM 2659 C CA . GLU B 1 97 ? 5.723 -28.688 -14.984 1 97.44 97 GLU B CA 1
ATOM 2660 C C . GLU B 1 97 ? 4.555 -29.516 -14.438 1 97.44 97 GLU B C 1
ATOM 2662 O O . GLU B 1 97 ? 3.908 -30.25 -15.18 1 97.44 97 GLU B O 1
ATOM 2667 N N . TRP B 1 98 ? 4.336 -29.344 -13.203 1 96.81 98 TRP B N 1
ATOM 2668 C CA . TRP B 1 98 ? 3.238 -30.047 -12.547 1 96.81 98 TRP B CA 1
ATOM 2669 C C . TRP B 1 98 ? 1.891 -29.562 -13.078 1 96.81 98 TRP B C 1
ATOM 2671 O O . TRP B 1 98 ? 0.981 -30.375 -13.297 1 96.81 98 TRP B O 1
ATOM 2681 N N . ALA B 1 99 ? 1.748 -28.312 -13.352 1 95.12 99 ALA B N 1
ATOM 2682 C CA . ALA B 1 99 ? 0.47 -27.703 -13.695 1 95.12 99 ALA B CA 1
ATOM 2683 C C . ALA B 1 99 ? 0.158 -27.891 -15.18 1 95.12 99 ALA B C 1
ATOM 2685 O O . ALA B 1 99 ? -0.957 -27.594 -15.625 1 95.12 99 ALA B O 1
ATOM 2686 N N . ALA B 1 100 ? 1.061 -28.266 -15.969 1 91.69 100 ALA B N 1
ATOM 2687 C CA . ALA B 1 100 ? 0.939 -28.312 -17.422 1 91.69 100 ALA B CA 1
ATOM 2688 C C . ALA B 1 100 ? -0.282 -29.125 -17.844 1 91.69 100 ALA B C 1
ATOM 2690 O O . ALA B 1 100 ? -0.948 -28.781 -18.828 1 91.69 100 ALA B O 1
ATOM 2691 N N . ASP B 1 101 ? -0.659 -30.109 -17.062 1 86.19 101 ASP B N 1
ATOM 2692 C CA . ASP B 1 101 ? -1.755 -30.969 -17.484 1 86.19 101 ASP B CA 1
ATOM 2693 C C . ASP B 1 101 ? -2.98 -30.781 -16.594 1 86.19 101 ASP B C 1
ATOM 2695 O O . ASP B 1 101 ? -3.918 -31.578 -16.625 1 86.19 101 ASP B O 1
ATOM 2699 N N . ALA B 1 102 ? -2.979 -29.734 -15.852 1 83.56 102 ALA B N 1
ATOM 2700 C CA . ALA B 1 102 ? -4.074 -29.531 -14.906 1 83.56 102 ALA B CA 1
ATOM 2701 C C . ALA B 1 102 ? -5.09 -28.531 -15.461 1 83.56 102 ALA B C 1
ATOM 2703 O O . ALA B 1 102 ? -4.883 -27.953 -16.531 1 83.56 102 ALA B O 1
ATOM 2704 N N . GLU B 1 103 ? -6.234 -28.5 -14.812 1 87.62 103 GLU B N 1
ATOM 2705 C CA . GLU B 1 103 ? -7.328 -27.672 -15.312 1 87.62 103 GLU B CA 1
ATOM 2706 C C . GLU B 1 103 ? -7.625 -26.516 -14.359 1 87.62 103 GLU B C 1
ATOM 2708 O O . GLU B 1 103 ? -8.664 -25.875 -14.477 1 87.62 103 GLU B O 1
ATOM 2713 N N . PHE B 1 104 ? -6.781 -26.234 -13.508 1 93.31 104 PHE B N 1
ATOM 2714 C CA . PHE B 1 104 ? -7.031 -25.125 -12.578 1 93.31 104 PHE B CA 1
ATOM 2715 C C . PHE B 1 104 ? -6.227 -23.891 -12.969 1 93.31 104 PHE B C 1
ATOM 2717 O O . PHE B 1 104 ? -5.328 -23.969 -13.812 1 93.31 104 PHE B O 1
ATOM 2724 N N . LEU B 1 105 ? -6.586 -22.719 -12.477 1 97.75 105 LEU B N 1
ATOM 2725 C CA . LEU B 1 105 ? -5.945 -21.438 -12.781 1 97.75 105 LEU B CA 1
ATOM 2726 C C . LEU B 1 105 ? -4.711 -21.234 -11.914 1 97.75 105 LEU B C 1
ATOM 2728 O O . LEU B 1 105 ? -4.637 -21.75 -10.797 1 97.75 105 LEU B O 1
ATOM 2732 N N . LEU B 1 106 ? -3.775 -20.5 -12.461 1 98.44 106 LEU B N 1
ATOM 2733 C CA . LEU B 1 106 ? -2.572 -20.109 -11.727 1 98.44 106 LEU B CA 1
ATOM 2734 C C . LEU B 1 106 ? -2.449 -18.594 -11.648 1 98.44 106 LEU B C 1
ATOM 2736 O O . LEU B 1 106 ? -2.281 -17.922 -12.672 1 98.44 106 LEU B O 1
ATOM 2740 N N . ASN B 1 107 ? -2.605 -18.047 -10.492 1 98.81 107 ASN B N 1
ATOM 2741 C CA . ASN B 1 107 ? -2.213 -16.656 -10.266 1 98.81 107 ASN B CA 1
ATOM 2742 C C . ASN B 1 107 ? -0.757 -16.562 -9.828 1 98.81 107 ASN B C 1
ATOM 2744 O O . ASN B 1 107 ? -0.404 -16.984 -8.727 1 98.81 107 ASN B O 1
ATOM 2748 N N . VAL B 1 108 ? 0.025 -16 -10.68 1 98.94 108 VAL B N 1
ATOM 2749 C CA . VAL B 1 108 ? 1.447 -15.836 -10.398 1 98.94 108 VAL B CA 1
ATOM 2750 C C . VAL B 1 108 ? 1.729 -14.383 -10.023 1 98.94 108 VAL B C 1
ATOM 2752 O O . VAL B 1 108 ? 1.646 -13.484 -10.867 1 98.94 108 VAL B O 1
ATOM 2755 N N . GLU B 1 109 ? 2.031 -14.156 -8.773 1 98.94 109 GLU B N 1
ATOM 2756 C CA . GLU B 1 109 ? 2.381 -12.812 -8.32 1 98.94 109 GLU B CA 1
ATOM 2757 C C . GLU B 1 109 ? 3.877 -12.555 -8.469 1 98.94 109 GLU B C 1
ATOM 2759 O O . GLU B 1 109 ? 4.699 -13.258 -7.883 1 98.94 109 GLU B O 1
ATOM 2764 N N . LEU B 1 110 ? 4.199 -11.578 -9.242 1 98.88 110 LEU B N 1
ATOM 2765 C CA . LEU B 1 110 ? 5.582 -11.125 -9.344 1 98.88 110 LEU B CA 1
ATOM 2766 C C . LEU B 1 110 ? 5.969 -10.281 -8.133 1 98.88 110 LEU B C 1
ATOM 2768 O O . LEU B 1 110 ? 5.43 -9.188 -7.938 1 98.88 110 LEU B O 1
ATOM 2772 N N . LYS B 1 111 ? 6.859 -10.828 -7.305 1 98.75 111 LYS B N 1
ATOM 2773 C CA . LYS B 1 111 ? 7.355 -10.109 -6.137 1 98.75 111 LYS B CA 1
ATOM 2774 C C . LYS B 1 111 ? 8.555 -9.242 -6.496 1 98.75 111 LYS B C 1
ATOM 2776 O O . LYS B 1 111 ? 9.672 -9.492 -6.043 1 98.75 111 LYS B O 1
ATOM 2781 N N . ASN B 1 112 ? 8.281 -8.18 -7.211 1 98.12 112 ASN B N 1
ATOM 2782 C CA . ASN B 1 112 ? 9.375 -7.387 -7.766 1 98.12 112 ASN B CA 1
ATOM 2783 C C . ASN B 1 112 ? 9.203 -5.902 -7.441 1 98.12 112 ASN B C 1
ATOM 2785 O O . ASN B 1 112 ? 9.797 -5.047 -8.102 1 98.12 112 ASN B O 1
ATOM 2789 N N . SER B 1 113 ? 8.359 -5.613 -6.438 1 96.75 113 SER B N 1
ATOM 2790 C CA . SER B 1 113 ? 8.141 -4.223 -6.062 1 96.75 113 SER B CA 1
ATOM 2791 C C . SER B 1 113 ? 9.188 -3.746 -5.066 1 96.75 113 SER B C 1
ATOM 2793 O O . SER B 1 113 ? 9.523 -2.561 -5.023 1 96.75 113 SER B O 1
ATOM 2795 N N . ILE B 1 114 ? 9.695 -4.621 -4.266 1 96.25 114 ILE B N 1
ATOM 2796 C CA . ILE B 1 114 ? 10.703 -4.289 -3.262 1 96.25 114 ILE B CA 1
ATOM 2797 C C . ILE B 1 114 ? 12.094 -4.496 -3.844 1 96.25 114 ILE B C 1
ATOM 2799 O O . ILE B 1 114 ? 12.938 -3.594 -3.797 1 96.25 114 ILE B O 1
ATOM 2803 N N . ILE B 1 115 ? 12.297 -5.613 -4.391 1 97.06 115 ILE B N 1
ATOM 2804 C CA . ILE B 1 115 ? 13.492 -5.926 -5.176 1 97.06 115 ILE B CA 1
ATOM 2805 C C . ILE B 1 115 ? 13.117 -6.062 -6.648 1 97.06 115 ILE B C 1
ATOM 2807 O O . ILE B 1 115 ? 12.305 -6.918 -7.012 1 97.06 115 ILE B O 1
ATOM 2811 N N . ARG B 1 116 ? 13.492 -5.227 -7.605 1 94.5 116 ARG B N 1
ATOM 2812 C CA . ARG B 1 116 ? 13.031 -5.094 -8.984 1 94.5 116 ARG B CA 1
ATOM 2813 C C . ARG B 1 116 ? 13.438 -6.301 -9.82 1 94.5 116 ARG B C 1
ATOM 2815 O O . ARG B 1 116 ? 12.742 -6.676 -10.758 1 94.5 116 ARG B O 1
ATOM 2822 N N . TYR B 1 117 ? 14.188 -7.195 -9.523 1 97.38 117 TYR B N 1
ATOM 2823 C CA . TYR B 1 117 ? 14.711 -8.32 -10.289 1 97.38 117 TYR B CA 1
ATOM 2824 C C . TYR B 1 117 ? 14.672 -8.031 -11.781 1 97.38 117 TYR B C 1
ATOM 2826 O O . TYR B 1 117 ? 13.75 -8.461 -12.477 1 97.38 117 TYR B O 1
ATOM 2834 N N . GLU B 1 118 ? 15.695 -7.418 -12.328 1 96 118 GLU B N 1
ATOM 2835 C CA . GLU B 1 118 ? 15.758 -7.094 -13.75 1 96 118 GLU B CA 1
ATOM 2836 C C . GLU B 1 118 ? 15.641 -8.352 -14.609 1 96 118 GLU B C 1
ATOM 2838 O O . GLU B 1 118 ? 16.328 -9.336 -14.367 1 96 118 GLU B O 1
ATOM 2843 N N . GLY B 1 119 ? 14.742 -8.336 -15.57 1 97.81 119 GLY B N 1
ATOM 2844 C CA . GLY B 1 119 ? 14.594 -9.453 -16.484 1 97.81 119 GLY B CA 1
ATOM 2845 C C . GLY B 1 119 ? 13.562 -10.469 -16.031 1 97.81 119 GLY B C 1
ATOM 2846 O O . GLY B 1 119 ? 13.227 -11.398 -16.781 1 97.81 119 GLY B O 1
ATOM 2847 N N . MET B 1 120 ? 13.062 -10.312 -14.867 1 98.62 120 MET B N 1
ATOM 2848 C CA . MET B 1 120 ? 12.109 -11.266 -14.32 1 98.62 120 MET B CA 1
ATOM 2849 C C . MET B 1 120 ? 10.875 -11.391 -15.211 1 98.62 120 MET B C 1
ATOM 2851 O O . MET B 1 120 ? 10.398 -12.492 -15.477 1 98.62 120 MET B O 1
ATOM 2855 N N . GLU B 1 121 ? 10.328 -10.242 -15.68 1 98.69 121 GLU B N 1
ATOM 2856 C CA . GLU B 1 121 ? 9.133 -10.266 -16.516 1 98.69 121 GLU B CA 1
ATOM 2857 C C . GLU B 1 121 ? 9.352 -11.125 -17.766 1 98.69 121 GLU B C 1
ATOM 2859 O O . GLU B 1 121 ? 8.539 -12 -18.062 1 98.69 121 GLU B O 1
ATOM 2864 N N . GLU B 1 122 ? 10.43 -10.875 -18.453 1 98.62 122 GLU B N 1
ATOM 2865 C CA . GLU B 1 122 ? 10.758 -11.625 -19.656 1 98.62 122 GLU B CA 1
ATOM 2866 C C . GLU B 1 122 ? 10.898 -13.109 -19.375 1 98.62 122 GLU B C 1
ATOM 2868 O O . GLU B 1 122 ? 10.422 -13.953 -20.141 1 98.62 122 GLU B O 1
ATOM 2873 N N . LYS B 1 123 ? 11.539 -13.406 -18.297 1 98.62 123 LYS B N 1
ATOM 2874 C CA . LYS B 1 123 ? 11.781 -14.797 -17.922 1 98.62 123 LYS B CA 1
ATOM 2875 C C . LYS B 1 123 ? 10.477 -15.523 -17.609 1 98.62 123 LYS B C 1
ATOM 2877 O O . LYS B 1 123 ? 10.242 -16.641 -18.078 1 98.62 123 LYS B O 1
ATOM 2882 N N . VAL B 1 124 ? 9.633 -14.938 -16.797 1 98.75 124 VAL B N 1
ATOM 2883 C CA . VAL B 1 124 ? 8.344 -15.523 -16.453 1 98.75 124 VAL B CA 1
ATOM 2884 C C . VAL B 1 124 ? 7.5 -15.711 -17.703 1 98.75 124 VAL B C 1
ATOM 2886 O O . VAL B 1 124 ? 6.906 -16.766 -17.906 1 98.75 124 VAL B O 1
ATOM 2889 N N . MET B 1 125 ? 7.5 -14.711 -18.578 1 97.56 125 MET B N 1
ATOM 2890 C CA . MET B 1 125 ? 6.707 -14.758 -19.797 1 97.56 125 MET B CA 1
ATOM 2891 C C . MET B 1 125 ? 7.18 -15.883 -20.703 1 97.56 125 MET B C 1
ATOM 2893 O O . MET B 1 125 ? 6.363 -16.609 -21.281 1 97.56 125 MET B O 1
ATOM 2897 N N . SER B 1 126 ? 8.453 -15.969 -20.812 1 97.69 126 SER B N 1
ATOM 2898 C CA . SER B 1 126 ? 9.023 -17.031 -21.641 1 97.69 126 SER B CA 1
ATOM 2899 C C . SER B 1 126 ? 8.641 -18.406 -21.094 1 97.69 126 SER B C 1
ATOM 2901 O O . SER B 1 126 ? 8.328 -19.312 -21.859 1 97.69 126 SER B O 1
ATOM 2903 N N . MET B 1 127 ? 8.672 -18.562 -19.844 1 98 127 MET B N 1
ATOM 2904 C CA . MET B 1 127 ? 8.32 -19.828 -19.203 1 98 127 MET B CA 1
ATOM 2905 C C . MET B 1 127 ? 6.844 -20.156 -19.422 1 98 127 MET B C 1
ATOM 2907 O O . MET B 1 127 ? 6.488 -21.312 -19.688 1 98 127 MET B O 1
ATOM 2911 N N . ILE B 1 128 ? 5.949 -19.188 -19.266 1 97.81 128 ILE B N 1
ATOM 2912 C CA . ILE B 1 128 ? 4.523 -19.375 -19.516 1 97.81 128 ILE B CA 1
ATOM 2913 C C . ILE B 1 128 ? 4.301 -19.891 -20.922 1 97.81 128 ILE B C 1
ATOM 2915 O O . ILE B 1 128 ? 3.518 -20.828 -21.141 1 97.81 128 ILE B O 1
ATOM 2919 N N . GLU B 1 129 ? 4.977 -19.312 -21.875 1 96.19 129 GLU B N 1
ATOM 2920 C CA . GLU B 1 129 ? 4.871 -19.719 -23.281 1 96.19 129 GLU B CA 1
ATOM 2921 C C . GLU B 1 129 ? 5.414 -21.125 -23.484 1 96.19 129 GLU B C 1
ATOM 2923 O O . GLU B 1 129 ? 4.789 -21.953 -24.156 1 96.19 129 GLU B O 1
ATOM 2928 N N . ALA B 1 130 ? 6.535 -21.406 -22.891 1 96.81 130 ALA B N 1
ATOM 2929 C CA . ALA B 1 130 ? 7.188 -22.703 -23.047 1 96.81 130 ALA B CA 1
ATOM 2930 C C . ALA B 1 130 ? 6.289 -23.828 -22.562 1 96.81 130 ALA B C 1
ATOM 2932 O O . ALA B 1 130 ? 6.289 -24.922 -23.125 1 96.81 130 ALA B O 1
ATOM 2933 N N . TYR B 1 131 ? 5.48 -23.609 -21.531 1 96.81 131 TYR B N 1
ATOM 2934 C CA . TYR B 1 131 ? 4.633 -24.641 -20.938 1 96.81 131 TYR B CA 1
ATOM 2935 C C . TYR B 1 131 ? 3.205 -24.531 -21.453 1 96.81 131 TYR B C 1
ATOM 2937 O O . TYR B 1 131 ? 2.316 -25.266 -21.016 1 96.81 131 TYR B O 1
ATOM 2945 N N . ASP B 1 132 ? 2.934 -23.609 -22.375 1 94.81 132 ASP B N 1
ATOM 2946 C CA . ASP B 1 132 ? 1.633 -23.391 -23 1 94.81 132 ASP B CA 1
ATOM 2947 C C . ASP B 1 132 ? 0.553 -23.141 -21.953 1 94.81 132 ASP B C 1
ATOM 2949 O O . ASP B 1 132 ? -0.498 -23.781 -21.969 1 94.81 132 ASP B O 1
ATOM 2953 N N . LEU B 1 133 ? 0.856 -22.156 -21.047 1 96.06 133 LEU B N 1
ATOM 2954 C CA . LEU B 1 133 ? -0.029 -21.938 -19.906 1 96.06 133 LEU B CA 1
ATOM 2955 C C . LEU B 1 133 ? -0.725 -20.578 -20.016 1 96.06 133 LEU B C 1
ATOM 2957 O O . LEU B 1 133 ? -1.409 -20.141 -19.094 1 96.06 133 LEU B O 1
ATOM 2961 N N . GLN B 1 134 ? -0.647 -19.875 -21.172 1 94.25 134 GLN B N 1
ATOM 2962 C CA . GLN B 1 134 ? -1.098 -18.5 -21.328 1 94.25 134 GLN B CA 1
ATOM 2963 C C . GLN B 1 134 ? -2.582 -18.359 -21 1 94.25 134 GLN B C 1
ATOM 2965 O O . GLN B 1 134 ? -3.012 -17.344 -20.453 1 94.25 134 GLN B O 1
ATOM 2970 N N . ASP B 1 135 ? -3.334 -19.359 -21.203 1 94.12 135 ASP B N 1
ATOM 2971 C CA . ASP B 1 135 ? -4.785 -19.266 -21.062 1 94.12 135 ASP B CA 1
ATOM 2972 C C . ASP B 1 135 ? -5.219 -19.578 -19.641 1 94.12 135 ASP B C 1
ATOM 2974 O O . ASP B 1 135 ? -6.383 -19.391 -19.281 1 94.12 135 ASP B O 1
ATOM 2978 N N . ARG B 1 136 ? -4.309 -19.969 -18.797 1 96.12 136 ARG B N 1
ATOM 2979 C CA . ARG B 1 136 ? -4.652 -20.375 -17.438 1 96.12 136 ARG B CA 1
ATOM 2980 C C . ARG B 1 136 ? -3.9 -19.531 -16.422 1 96.12 136 ARG B C 1
ATOM 2982 O O . ARG B 1 136 ? -4.031 -19.75 -15.211 1 96.12 136 ARG B O 1
ATOM 2989 N N . ILE B 1 137 ? -3.184 -18.547 -16.875 1 97.5 137 ILE B N 1
ATOM 2990 C CA . ILE B 1 137 ? -2.334 -17.766 -15.984 1 97.5 137 ILE B CA 1
ATOM 2991 C C . ILE B 1 137 ? -2.939 -16.391 -15.781 1 97.5 137 ILE B C 1
ATOM 2993 O O . ILE B 1 137 ? -3.416 -15.758 -16.734 1 97.5 137 ILE B O 1
ATOM 2997 N N . ILE B 1 138 ? -2.98 -15.93 -14.586 1 98.5 138 ILE B N 1
ATOM 2998 C CA . ILE B 1 138 ? -3.143 -14.531 -14.195 1 98.5 138 ILE B CA 1
ATOM 2999 C C . ILE B 1 138 ? -1.842 -14.016 -13.586 1 98.5 138 ILE B C 1
ATOM 3001 O O . ILE B 1 138 ? -1.346 -14.57 -12.602 1 98.5 138 ILE B O 1
ATOM 3005 N N . LEU B 1 139 ? -1.232 -13.023 -14.203 1 98.81 139 LEU B N 1
ATOM 3006 C CA . LEU B 1 139 ? -0.063 -12.375 -13.625 1 98.81 139 LEU B CA 1
ATOM 3007 C C . LEU B 1 139 ? -0.472 -11.164 -12.789 1 98.81 139 LEU B C 1
ATOM 3009 O O . LEU B 1 139 ? -1.203 -10.297 -13.266 1 98.81 139 LEU B O 1
ATOM 3013 N N . SER B 1 140 ? -0.117 -11.141 -11.539 1 98.94 140 SER B N 1
ATOM 3014 C CA . SER B 1 140 ? -0.434 -10.016 -10.656 1 98.94 140 SER B CA 1
ATOM 3015 C C . SER B 1 140 ? 0.825 -9.453 -10.008 1 98.94 140 SER B C 1
ATOM 3017 O O . SER B 1 140 ? 1.862 -10.117 -9.969 1 98.94 140 SER B O 1
ATOM 3019 N N . SER B 1 141 ? 0.769 -8.242 -9.641 1 98.88 141 SER B N 1
ATOM 3020 C CA . SER B 1 141 ? 1.908 -7.609 -8.984 1 98.88 141 SER B CA 1
ATOM 3021 C C . SER B 1 141 ? 1.503 -6.301 -8.32 1 98.88 141 SER B C 1
ATOM 3023 O O . SER B 1 141 ? 0.559 -5.641 -8.758 1 98.88 141 SER B O 1
ATOM 3025 N N . PHE B 1 142 ? 2.191 -5.945 -7.273 1 98.75 142 PHE B N 1
ATOM 3026 C CA . PHE B 1 142 ? 2.098 -4.617 -6.68 1 98.75 142 PHE B CA 1
ATOM 3027 C C . PHE B 1 142 ? 2.908 -3.607 -7.488 1 98.75 142 PHE B C 1
ATOM 3029 O O . PHE B 1 142 ? 2.781 -2.398 -7.281 1 98.75 142 PHE B O 1
ATOM 3036 N N . ASN B 1 143 ? 3.789 -4.078 -8.328 1 98.62 143 ASN B N 1
ATOM 3037 C CA . ASN B 1 143 ? 4.512 -3.24 -9.281 1 98.62 143 ASN B CA 1
ATOM 3038 C C . ASN B 1 143 ? 3.738 -3.07 -10.578 1 98.62 143 ASN B C 1
ATOM 3040 O O . ASN B 1 143 ? 3.918 -3.846 -11.523 1 98.62 143 ASN B O 1
ATOM 3044 N N . HIS B 1 144 ? 2.941 -1.991 -10.625 1 98.75 144 HIS B N 1
ATOM 3045 C CA . HIS B 1 144 ? 2.055 -1.797 -11.766 1 98.75 144 HIS B CA 1
ATOM 3046 C C . HIS B 1 144 ? 2.842 -1.453 -13.023 1 98.75 144 HIS B C 1
ATOM 3048 O O . HIS B 1 144 ? 2.367 -1.682 -14.141 1 98.75 144 HIS B O 1
ATOM 3054 N N . GLU B 1 145 ? 4.047 -0.887 -12.867 1 98.06 145 GLU B N 1
ATOM 3055 C CA . GLU B 1 145 ? 4.918 -0.687 -14.023 1 98.06 145 GLU B CA 1
ATOM 3056 C C . GLU B 1 145 ? 5.344 -2.02 -14.633 1 98.06 145 GLU B C 1
ATOM 3058 O O . GLU B 1 145 ? 5.453 -2.146 -15.852 1 98.06 145 GLU B O 1
ATOM 3063 N N . SER B 1 146 ? 5.586 -2.971 -13.758 1 98.25 146 SER B N 1
ATOM 3064 C CA . SER B 1 146 ? 5.922 -4.324 -14.188 1 98.25 146 SER B CA 1
ATOM 3065 C C . SER B 1 146 ? 4.785 -4.949 -14.992 1 98.25 146 SER B C 1
ATOM 3067 O O . SER B 1 146 ? 5.023 -5.602 -16.016 1 98.25 146 SER B O 1
ATOM 3069 N N . LEU B 1 147 ? 3.59 -4.758 -14.57 1 98.75 147 LEU B N 1
ATOM 3070 C CA . LEU B 1 147 ? 2.438 -5.289 -15.289 1 98.75 147 LEU B CA 1
ATOM 3071 C C . LEU B 1 147 ? 2.322 -4.664 -16.672 1 98.75 147 LEU B C 1
ATOM 3073 O O . LEU B 1 147 ? 2.002 -5.352 -17.641 1 98.75 147 LEU B O 1
ATOM 3077 N N . ALA B 1 148 ? 2.555 -3.377 -16.734 1 98.44 148 ALA B N 1
ATOM 3078 C CA . ALA B 1 148 ? 2.541 -2.713 -18.047 1 98.44 148 ALA B CA 1
ATOM 3079 C C . ALA B 1 148 ? 3.594 -3.311 -18.969 1 98.44 148 ALA B C 1
ATOM 3081 O O . ALA B 1 148 ? 3.336 -3.512 -20.156 1 98.44 148 ALA B O 1
ATOM 3082 N N . LEU B 1 149 ? 4.75 -3.543 -18.422 1 98.12 149 LEU B N 1
ATOM 3083 C CA . LEU B 1 149 ? 5.797 -4.195 -19.203 1 98.12 149 LEU B CA 1
ATOM 3084 C C . LEU B 1 149 ? 5.355 -5.578 -19.656 1 98.12 149 LEU B C 1
ATOM 3086 O O . LEU B 1 149 ? 5.555 -5.949 -20.812 1 98.12 149 LEU B O 1
ATOM 3090 N N . CYS B 1 150 ? 4.762 -6.352 -18.781 1 98.44 150 CYS B N 1
ATOM 3091 C CA . CYS B 1 150 ? 4.273 -7.684 -19.125 1 98.44 150 CYS B CA 1
ATOM 3092 C C . CYS B 1 150 ? 3.277 -7.617 -20.266 1 98.44 150 CYS B C 1
ATOM 3094 O O . CYS B 1 150 ? 3.299 -8.469 -21.172 1 98.44 150 CYS B O 1
ATOM 3096 N N . HIS B 1 151 ? 2.396 -6.648 -20.25 1 98.25 151 HIS B N 1
ATOM 3097 C CA . HIS B 1 151 ? 1.438 -6.492 -21.344 1 98.25 151 HIS B CA 1
ATOM 3098 C C . HIS B 1 151 ? 2.146 -6.266 -22.672 1 98.25 151 HIS B C 1
ATOM 3100 O O . HIS B 1 151 ? 1.753 -6.832 -23.688 1 98.25 151 HIS B O 1
ATOM 3106 N N . ARG B 1 152 ? 3.178 -5.426 -22.641 1 97.31 152 ARG B N 1
ATOM 3107 C CA . ARG B 1 152 ? 3.932 -5.152 -23.859 1 97.31 152 ARG B CA 1
ATOM 3108 C C . ARG B 1 152 ? 4.609 -6.414 -24.375 1 97.31 152 ARG B C 1
ATOM 3110 O O . ARG B 1 152 ? 4.723 -6.605 -25.594 1 97.31 152 ARG B O 1
ATOM 3117 N N . LEU B 1 153 ? 5.016 -7.238 -23.484 1 96.62 153 LEU B N 1
ATOM 3118 C CA . LEU B 1 153 ? 5.715 -8.461 -23.859 1 96.62 153 LEU B CA 1
ATOM 3119 C C . LEU B 1 153 ? 4.742 -9.492 -24.438 1 96.62 153 LEU B C 1
ATOM 3121 O O . LEU B 1 153 ? 5.059 -10.172 -25.406 1 96.62 153 LEU B O 1
ATOM 3125 N N . ASN B 1 154 ? 3.588 -9.68 -23.859 1 95.88 154 ASN B N 1
ATOM 3126 C CA . ASN B 1 154 ? 2.547 -10.609 -24.297 1 95.88 154 ASN B CA 1
ATOM 3127 C C . ASN B 1 154 ? 1.16 -10.133 -23.875 1 95.88 154 ASN B C 1
ATOM 3129 O O . ASN B 1 154 ? 0.737 -10.359 -22.734 1 95.88 154 ASN B O 1
ATOM 3133 N N . PRO B 1 155 ? 0.403 -9.547 -24.75 1 95.69 155 PRO B N 1
ATOM 3134 C CA . PRO B 1 155 ? -0.886 -8.945 -24.391 1 95.69 155 PRO B CA 1
ATOM 3135 C C . PRO B 1 155 ? -1.979 -9.984 -24.156 1 95.69 155 PRO B C 1
ATOM 3137 O O . PRO B 1 155 ? -3.082 -9.648 -23.719 1 95.69 155 PRO B O 1
ATOM 3140 N N . SER B 1 156 ? -1.675 -11.227 -24.406 1 95.31 156 SER B N 1
ATOM 3141 C CA . SER B 1 156 ? -2.721 -12.234 -24.312 1 95.31 156 SER B CA 1
ATOM 3142 C C . SER B 1 156 ? -2.867 -12.742 -22.875 1 95.31 156 SER B C 1
ATOM 3144 O O . SER B 1 156 ? -3.875 -13.359 -22.531 1 95.31 156 SER B O 1
ATOM 3146 N N . ILE B 1 157 ? -1.857 -12.531 -22.062 1 97.12 157 ILE B N 1
ATOM 3147 C CA . ILE B 1 157 ? -1.875 -13.016 -20.688 1 97.12 157 ILE B CA 1
ATOM 3148 C C . ILE B 1 157 ? -2.713 -12.07 -19.828 1 97.12 157 ILE B C 1
ATOM 3150 O O . ILE B 1 157 ? -2.578 -10.852 -19.906 1 97.12 157 ILE B O 1
ATOM 3154 N N . GLU B 1 158 ? -3.592 -12.633 -19.016 1 98.06 158 GLU B N 1
ATOM 3155 C CA . GLU B 1 158 ? -4.391 -11.828 -18.094 1 98.06 158 GLU B CA 1
ATOM 3156 C C . GLU B 1 158 ? -3.52 -11.195 -17.016 1 98.06 158 GLU B C 1
ATOM 3158 O O . GLU B 1 158 ? -2.676 -11.867 -16.422 1 98.06 158 GLU B O 1
ATOM 3163 N N . LEU B 1 159 ? -3.668 -9.906 -16.828 1 98.75 159 LEU B N 1
ATOM 3164 C CA . LEU B 1 159 ? -2.965 -9.156 -15.797 1 98.75 159 LEU B CA 1
ATOM 3165 C C . LEU B 1 159 ? -3.938 -8.664 -14.727 1 98.75 159 LEU B C 1
ATOM 3167 O O . LEU B 1 159 ? -5.086 -8.336 -15.031 1 98.75 159 LEU B O 1
ATOM 3171 N N . ALA B 1 160 ? -3.465 -8.586 -13.461 1 98.94 160 ALA B N 1
ATOM 3172 C CA . ALA B 1 160 ? -4.254 -8.031 -12.367 1 98.94 160 ALA B CA 1
ATOM 3173 C C . ALA B 1 160 ? -3.395 -7.164 -11.453 1 98.94 160 ALA B C 1
ATOM 3175 O O . ALA B 1 160 ? -2.33 -7.594 -11 1 98.94 160 ALA B O 1
ATOM 3176 N N . ALA B 1 161 ? -3.846 -5.945 -11.219 1 98.88 161 ALA B N 1
ATOM 3177 C CA . ALA B 1 161 ? -3.127 -5.012 -10.359 1 98.88 161 ALA B CA 1
ATOM 3178 C C . ALA B 1 161 ? -3.441 -5.266 -8.891 1 98.88 161 ALA B C 1
ATOM 3180 O O . ALA B 1 161 ? -4.605 -5.254 -8.484 1 98.88 161 ALA B O 1
ATOM 3181 N N . LEU B 1 162 ? -2.426 -5.496 -8.125 1 98.94 162 LEU B N 1
ATOM 3182 C CA . LEU B 1 162 ? -2.57 -5.602 -6.676 1 98.94 162 LEU B CA 1
ATOM 3183 C C . LEU B 1 162 ? -2.445 -4.23 -6.016 1 98.94 162 LEU B C 1
ATOM 3185 O O . LEU B 1 162 ? -1.628 -3.408 -6.434 1 98.94 162 LEU B O 1
ATOM 3189 N N . TYR B 1 163 ? -3.191 -4.023 -4.961 1 98.62 163 TYR B N 1
ATOM 3190 C CA . TYR B 1 163 ? -2.963 -2.811 -4.18 1 98.62 163 TYR B CA 1
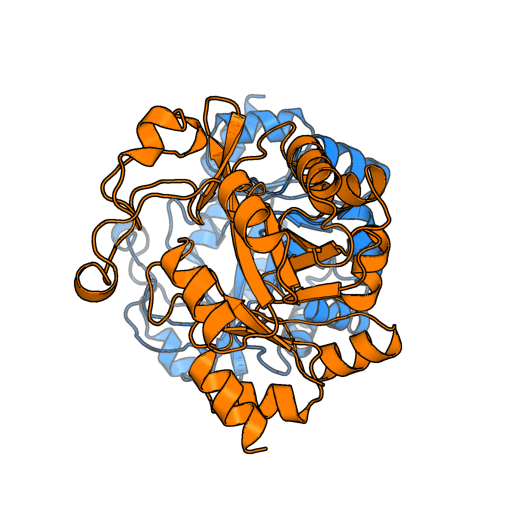ATOM 3191 C C . TYR B 1 163 ? -3.486 -2.973 -2.76 1 98.62 163 TYR B C 1
ATOM 3193 O O . TYR B 1 163 ? -4.422 -3.74 -2.518 1 98.62 163 TYR B O 1
ATOM 3201 N N . MET B 1 164 ? -2.85 -2.26 -1.853 1 97.94 164 MET B N 1
ATOM 3202 C CA . MET B 1 164 ? -3.164 -2.346 -0.43 1 97.94 164 MET B CA 1
ATOM 3203 C C . MET B 1 164 ? -4.105 -1.222 -0.011 1 97.94 164 MET B C 1
ATOM 3205 O O . MET B 1 164 ? -4.953 -1.409 0.864 1 97.94 164 MET B O 1
ATOM 3209 N N . ASP B 1 165 ? -3.92 -0.026 -0.585 1 97.31 165 ASP B N 1
ATOM 3210 C CA . ASP B 1 165 ? -4.695 1.141 -0.179 1 97.31 165 ASP B CA 1
ATOM 3211 C C . ASP B 1 165 ? -5.77 1.474 -1.214 1 97.31 165 ASP B C 1
ATOM 3213 O O . ASP B 1 165 ? -5.902 0.778 -2.223 1 97.31 165 ASP B O 1
ATOM 3217 N N . VAL B 1 166 ? -6.562 2.539 -0.931 1 98.06 166 VAL B N 1
ATOM 3218 C CA . VAL B 1 166 ? -7.754 2.826 -1.728 1 98.06 166 VAL B CA 1
ATOM 3219 C C . VAL B 1 166 ? -7.352 3.549 -3.012 1 98.06 166 VAL B C 1
ATOM 3221 O O . VAL B 1 166 ? -6.844 4.672 -2.967 1 98.06 166 VAL B O 1
ATOM 3224 N N . ILE B 1 167 ? -7.523 2.916 -4.129 1 98.5 167 ILE B N 1
ATOM 3225 C CA . ILE B 1 167 ? -7.359 3.516 -5.449 1 98.5 167 ILE B CA 1
ATOM 3226 C C . ILE B 1 167 ? -8.688 4.102 -5.918 1 98.5 167 ILE B C 1
ATOM 3228 O O . ILE B 1 167 ? -9.742 3.475 -5.758 1 98.5 167 ILE B O 1
ATOM 3232 N N . TYR B 1 168 ? -8.656 5.367 -6.477 1 98.38 168 TYR B N 1
ATOM 3233 C CA . TYR B 1 168 ? -9.852 5.98 -7.047 1 98.38 168 TYR B CA 1
ATOM 3234 C C . TYR B 1 168 ? -10.18 5.371 -8.406 1 98.38 168 TYR B C 1
ATOM 3236 O O . TYR B 1 168 ? -9.352 5.379 -9.312 1 98.38 168 TYR B O 1
ATOM 3244 N N . LYS B 1 169 ? -11.391 4.727 -8.539 1 98.19 169 LYS B N 1
ATOM 3245 C CA . LYS B 1 169 ? -11.867 4.113 -9.781 1 98.19 169 LYS B CA 1
ATOM 3246 C C . LYS B 1 169 ? -10.852 3.123 -10.328 1 98.19 169 LYS B C 1
ATOM 3248 O O . LYS B 1 169 ? -10.383 3.27 -11.461 1 98.19 169 LYS B O 1
ATOM 3253 N N . PRO B 1 170 ? -10.617 2.1 -9.516 1 98.62 170 PRO B N 1
ATOM 3254 C CA . PRO B 1 170 ? -9.609 1.131 -9.969 1 98.62 170 PRO B CA 1
ATOM 3255 C C . PRO B 1 170 ? -9.977 0.495 -11.312 1 98.62 170 PRO B C 1
ATOM 3257 O O . PRO B 1 170 ? -9.086 0.151 -12.094 1 98.62 170 PRO B O 1
ATOM 3260 N N . GLU B 1 171 ? -11.258 0.366 -11.633 1 98.44 171 GLU B N 1
ATOM 3261 C CA . GLU B 1 171 ? -11.719 -0.226 -12.883 1 98.44 171 GLU B CA 1
ATOM 3262 C C . GLU B 1 171 ? -11.32 0.635 -14.078 1 98.44 171 GLU B C 1
ATOM 3264 O O . GLU B 1 171 ? -11.203 0.135 -15.203 1 98.44 171 GLU B O 1
ATOM 3269 N N . GLU B 1 172 ? -11.102 1.875 -13.844 1 98.31 172 GLU B N 1
ATOM 3270 C CA . GLU B 1 172 ? -10.633 2.781 -14.891 1 98.31 172 GLU B CA 1
ATOM 3271 C C . GLU B 1 172 ? -9.109 2.896 -14.867 1 98.31 172 GLU B C 1
ATOM 3273 O O . GLU B 1 172 ? -8.469 2.918 -15.922 1 98.31 172 GLU B O 1
ATOM 3278 N N . TYR B 1 173 ? -8.586 2.961 -13.672 1 98.56 173 TYR B N 1
ATOM 3279 C CA . TYR B 1 173 ? -7.141 3.072 -13.516 1 98.56 173 TYR B CA 1
ATOM 3280 C C . TYR B 1 173 ? -6.426 1.937 -14.234 1 98.56 173 TYR B C 1
ATOM 3282 O O . TYR B 1 173 ? -5.438 2.166 -14.938 1 98.56 173 TYR B O 1
ATOM 3290 N N . ILE B 1 174 ? -6.945 0.702 -14.156 1 98.56 174 ILE B N 1
ATOM 3291 C CA . ILE B 1 174 ? -6.203 -0.448 -14.664 1 98.56 174 ILE B CA 1
ATOM 3292 C C . ILE B 1 174 ? -6.242 -0.454 -16.188 1 98.56 174 ILE B C 1
ATOM 3294 O O . ILE B 1 174 ? -5.508 -1.207 -16.844 1 98.56 174 ILE B O 1
ATOM 3298 N N . GLU B 1 175 ? -7.043 0.385 -16.766 1 97.69 175 GLU B N 1
ATOM 3299 C CA . GLU B 1 175 ? -7.023 0.537 -18.203 1 97.69 175 GLU B CA 1
ATOM 3300 C C . GLU B 1 175 ? -5.727 1.191 -18.672 1 97.69 175 GLU B C 1
ATOM 3302 O O . GLU B 1 175 ? -5.285 0.975 -19.812 1 97.69 175 GLU B O 1
ATOM 3307 N N . MET B 1 176 ? -5.066 1.982 -17.859 1 96.88 176 MET B N 1
ATOM 3308 C CA . MET B 1 176 ? -3.779 2.594 -18.172 1 96.88 176 MET B CA 1
ATOM 3309 C C . MET B 1 176 ? -2.684 1.538 -18.266 1 96.88 176 MET B C 1
ATOM 3311 O O . MET B 1 176 ? -1.686 1.729 -18.969 1 96.88 176 MET B O 1
ATOM 3315 N N . ILE B 1 177 ? -2.693 0.393 -17.578 1 95.75 177 ILE B N 1
ATOM 3316 C CA . ILE B 1 177 ? -1.786 -0.748 -17.516 1 95.75 177 ILE B CA 1
ATOM 3317 C C . ILE B 1 177 ? -2.219 -1.807 -18.516 1 95.75 177 ILE B C 1
ATOM 3319 O O . ILE B 1 177 ? -1.433 -2.686 -18.891 1 95.75 177 ILE B O 1
ATOM 3323 N N . PRO B 1 178 ? -3.301 -1.68 -19.141 1 93.56 178 PRO B N 1
ATOM 3324 C CA . PRO B 1 178 ? -4.336 -2.51 -19.766 1 93.56 178 PRO B CA 1
ATOM 3325 C C . PRO B 1 178 ? -4.484 -3.871 -19.078 1 93.56 178 PRO B C 1
ATOM 3327 O O . PRO B 1 178 ? -4.336 -4.906 -19.734 1 93.56 178 PRO B O 1
ATOM 3330 N N . ALA B 1 179 ? -4.719 -3.939 -17.844 1 97.81 179 ALA B N 1
ATOM 3331 C CA . ALA B 1 179 ? -5.078 -5.117 -17.062 1 97.81 179 ALA B CA 1
ATOM 3332 C C . ALA B 1 179 ? -6.578 -5.391 -17.125 1 97.81 179 ALA B C 1
ATOM 3334 O O . ALA B 1 179 ? -7.367 -4.48 -17.391 1 97.81 179 ALA B O 1
ATOM 3335 N N . SER B 1 180 ? -6.902 -6.637 -16.984 1 97.81 180 SER B N 1
ATOM 3336 C CA . SER B 1 180 ? -8.312 -7.008 -17.078 1 97.81 180 SER B CA 1
ATOM 3337 C C . SER B 1 180 ? -8.922 -7.195 -15.688 1 97.81 180 SER B C 1
ATOM 3339 O O . SER B 1 180 ? -10.133 -7.379 -15.555 1 97.81 180 SER B O 1
ATOM 3341 N N . GLY B 1 181 ? -8.109 -7.137 -14.648 1 98.56 181 GLY B N 1
ATOM 3342 C CA . GLY B 1 181 ? -8.609 -7.246 -13.289 1 98.56 181 GLY B CA 1
ATOM 3343 C C . GLY B 1 181 ? -7.688 -6.621 -12.258 1 98.56 181 GLY B C 1
ATOM 3344 O O . GLY B 1 181 ? -6.633 -6.09 -12.609 1 98.56 181 GLY B O 1
ATOM 3345 N N . PHE B 1 182 ? -8.172 -6.555 -11.07 1 98.81 182 PHE B N 1
ATOM 3346 C CA . PHE B 1 182 ? -7.371 -6.082 -9.953 1 98.81 182 PHE B CA 1
ATOM 3347 C C . PHE B 1 182 ? -7.68 -6.883 -8.688 1 98.81 182 PHE B C 1
ATOM 3349 O O . PHE B 1 182 ? -8.75 -7.492 -8.578 1 98.81 182 PHE B O 1
ATOM 3356 N N . HIS B 1 183 ? -6.668 -6.969 -7.867 1 98.94 183 HIS B N 1
ATOM 3357 C CA . HIS B 1 183 ? -6.711 -7.688 -6.598 1 98.94 183 HIS B CA 1
ATOM 3358 C C . HIS B 1 183 ? -6.539 -6.738 -5.418 1 98.94 183 HIS B C 1
ATOM 3360 O O . HIS B 1 183 ? -5.426 -6.57 -4.91 1 98.94 183 HIS B O 1
ATOM 3366 N N . PRO B 1 184 ? -7.598 -6.211 -4.887 1 98.81 184 PRO B N 1
ATOM 3367 C CA . PRO B 1 184 ? -7.492 -5.25 -3.785 1 98.81 184 PRO B CA 1
ATOM 3368 C C . PRO B 1 184 ? -7.363 -5.926 -2.422 1 98.81 184 PRO B C 1
ATOM 3370 O O . PRO B 1 184 ? -7.895 -7.023 -2.221 1 98.81 184 PRO B O 1
ATOM 3373 N N . TYR B 1 185 ? -6.637 -5.297 -1.54 1 98.44 185 TYR B N 1
ATOM 3374 C CA . TYR B 1 185 ? -6.805 -5.609 -0.125 1 98.44 185 TYR B CA 1
ATOM 3375 C C . TYR B 1 185 ? -8.25 -5.398 0.312 1 98.44 185 TYR B C 1
ATOM 3377 O O . TYR B 1 185 ? -8.875 -4.395 -0.042 1 98.44 185 TYR B O 1
ATOM 3385 N N . ARG B 1 186 ? -8.781 -6.305 1.039 1 96.62 186 ARG B N 1
ATOM 3386 C CA . ARG B 1 186 ? -10.203 -6.316 1.351 1 96.62 186 ARG B CA 1
ATOM 3387 C C . ARG B 1 186 ? -10.648 -4.988 1.954 1 96.62 186 ARG B C 1
ATOM 3389 O O . ARG B 1 186 ? -11.734 -4.492 1.647 1 96.62 186 ARG B O 1
ATOM 3396 N N . ARG B 1 187 ? -9.867 -4.363 2.764 1 94.69 187 ARG B N 1
ATOM 3397 C CA . ARG B 1 187 ? -10.258 -3.145 3.463 1 94.69 187 ARG B CA 1
ATOM 3398 C C . ARG B 1 187 ? -10.172 -1.934 2.541 1 94.69 187 ARG B C 1
ATOM 3400 O O . ARG B 1 187 ? -10.633 -0.845 2.893 1 94.69 187 ARG B O 1
ATOM 3407 N N . SER B 1 188 ? -9.594 -2.1 1.4 1 97.12 188 SER B N 1
ATOM 3408 C CA . SER B 1 188 ? -9.414 -0.989 0.471 1 97.12 188 SER B CA 1
ATOM 3409 C C . SER B 1 188 ? -10.531 -0.946 -0.563 1 97.12 188 SER B C 1
ATOM 3411 O O . SER B 1 188 ? -10.477 -0.16 -1.512 1 97.12 188 SER B O 1
ATOM 3413 N N . MET B 1 189 ? -11.547 -1.774 -0.38 1 95.5 189 MET B N 1
ATOM 3414 C CA . MET B 1 189 ? -12.625 -1.814 -1.358 1 95.5 189 MET B CA 1
ATOM 3415 C C . MET B 1 189 ? -13.984 -1.838 -0.666 1 95.5 189 MET B C 1
ATOM 3417 O O . MET B 1 189 ? -14.078 -2.178 0.515 1 95.5 189 MET B O 1
ATOM 3421 N N . SER B 1 190 ? -14.984 -1.464 -1.438 1 92 190 SER B N 1
ATOM 3422 C CA . SER B 1 190 ? -16.375 -1.485 -1.009 1 92 190 SER B CA 1
ATOM 3423 C C . SER B 1 190 ? -17.234 -2.279 -1.982 1 92 190 SER B C 1
ATOM 3425 O O . SER B 1 190 ? -16.75 -2.797 -2.984 1 92 190 SER B O 1
ATOM 3427 N N . ASP B 1 191 ? -18.516 -2.404 -1.643 1 92.5 191 ASP B N 1
ATOM 3428 C CA . ASP B 1 191 ? -19.453 -3.057 -2.551 1 92.5 191 ASP B CA 1
ATOM 3429 C C . ASP B 1 191 ? -19.531 -2.314 -3.883 1 92.5 191 ASP B C 1
ATOM 3431 O O . ASP B 1 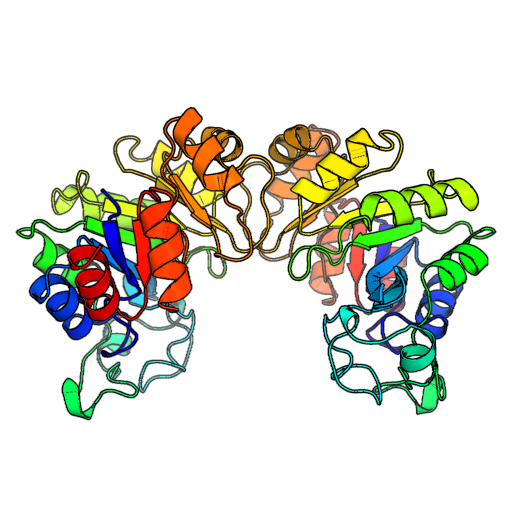191 ? -19.734 -2.932 -4.934 1 92.5 191 ASP B O 1
ATOM 3435 N N . ASP B 1 192 ? -19.391 -1.055 -3.803 1 95 192 ASP B N 1
ATOM 3436 C CA . ASP B 1 192 ? -19.422 -0.25 -5.02 1 95 192 ASP B CA 1
ATOM 3437 C C . ASP B 1 192 ? -18.25 -0.607 -5.941 1 95 192 ASP B C 1
ATOM 3439 O O . ASP B 1 192 ? -18.375 -0.539 -7.164 1 95 192 ASP B O 1
ATOM 3443 N N . THR B 1 193 ? -17.188 -1.004 -5.344 1 96.62 193 THR B N 1
ATOM 3444 C CA . THR B 1 193 ? -16.031 -1.415 -6.145 1 96.62 193 THR B CA 1
ATOM 3445 C C . THR B 1 193 ? -16.391 -2.598 -7.039 1 96.62 193 THR B C 1
ATOM 3447 O O . THR B 1 193 ? -16.031 -2.623 -8.219 1 96.62 193 THR B O 1
ATOM 3450 N N . ILE B 1 194 ? -17.125 -3.592 -6.496 1 97.5 194 ILE B N 1
ATOM 3451 C CA . ILE B 1 194 ? -17.547 -4.773 -7.238 1 97.5 194 ILE B CA 1
ATOM 3452 C C . ILE B 1 194 ? -18.469 -4.363 -8.383 1 97.5 194 ILE B C 1
ATOM 3454 O O . ILE B 1 194 ? -18.234 -4.734 -9.539 1 97.5 194 ILE B O 1
ATOM 3458 N N . LYS B 1 195 ? -19.453 -3.557 -8.023 1 97.81 195 LYS B N 1
ATOM 3459 C CA . LYS B 1 195 ? -20.438 -3.109 -9.008 1 97.81 195 LYS B CA 1
ATOM 3460 C C . LYS B 1 195 ? -19.781 -2.348 -10.148 1 97.81 195 LYS B C 1
ATOM 3462 O O . LYS B 1 195 ? -20.031 -2.635 -11.32 1 97.81 195 LYS B O 1
ATOM 3467 N N . ASN B 1 196 ? -18.938 -1.387 -9.805 1 98.12 196 ASN B N 1
ATOM 3468 C CA . ASN B 1 196 ? -18.281 -0.559 -10.805 1 98.12 196 ASN B CA 1
ATOM 3469 C C . ASN B 1 196 ? -17.328 -1.384 -11.68 1 98.12 196 ASN B C 1
ATOM 3471 O O . ASN B 1 196 ? -17.25 -1.167 -12.891 1 98.12 196 ASN B O 1
ATOM 3475 N N . ALA B 1 197 ? -16.609 -2.291 -11.078 1 98.38 197 ALA B N 1
ATOM 3476 C CA . ALA B 1 197 ? -15.727 -3.176 -11.836 1 98.38 197 ALA B CA 1
ATOM 3477 C C . ALA B 1 197 ? -16.516 -3.973 -12.875 1 98.38 197 ALA B C 1
ATOM 3479 O O . ALA B 1 197 ? -16.109 -4.059 -14.039 1 98.38 197 ALA B O 1
ATOM 3480 N N . HIS B 1 198 ? -17.656 -4.523 -12.484 1 98.25 198 HIS B N 1
ATOM 3481 C CA . HIS B 1 198 ? -18.484 -5.344 -13.359 1 98.25 198 HIS B CA 1
ATOM 3482 C C . HIS B 1 198 ? -19.047 -4.52 -14.508 1 98.25 198 HIS B C 1
ATOM 3484 O O . HIS B 1 198 ? -19.141 -5.004 -15.641 1 98.25 198 HIS B O 1
ATOM 3490 N N . LEU B 1 199 ? -19.422 -3.314 -14.211 1 98.19 199 LEU B N 1
ATOM 3491 C CA . LEU B 1 199 ? -19.938 -2.422 -15.25 1 98.19 199 LEU B CA 1
ATOM 3492 C C . LEU B 1 199 ? -18.906 -2.199 -16.344 1 98.19 199 LEU B C 1
ATOM 3494 O O . LEU B 1 199 ? -19.25 -1.992 -17.5 1 98.19 199 LEU B O 1
ATOM 3498 N N . LYS B 1 200 ? -17.672 -2.238 -15.977 1 98.06 200 LYS B N 1
ATOM 3499 C CA . LYS B 1 200 ? -16.594 -2.02 -16.922 1 98.06 200 LYS B CA 1
ATOM 3500 C C . LYS B 1 200 ? -15.977 -3.342 -17.375 1 98.06 200 LYS B C 1
ATOM 3502 O O . LYS B 1 200 ? -14.922 -3.357 -18.016 1 98.06 200 LYS B O 1
ATOM 3507 N N . GLU B 1 201 ? -16.594 -4.484 -16.969 1 98.06 201 GLU B N 1
ATOM 3508 C CA . GLU B 1 201 ? -16.172 -5.828 -17.359 1 98.06 201 GLU B CA 1
ATOM 3509 C C . GLU B 1 201 ? -14.758 -6.129 -16.875 1 98.06 201 GLU B C 1
ATOM 3511 O O . GLU B 1 201 ? -13.938 -6.652 -17.625 1 98.06 201 GLU B O 1
ATOM 3516 N N . LYS B 1 202 ? -14.469 -5.641 -15.68 1 98.69 202 LYS B N 1
ATOM 3517 C CA . LYS B 1 202 ? -13.203 -5.938 -15.016 1 98.69 202 LYS B CA 1
ATOM 3518 C C . LYS B 1 202 ? -13.398 -6.945 -13.891 1 98.69 202 LYS B C 1
ATOM 3520 O O . LYS B 1 202 ? -14.43 -6.945 -13.219 1 98.69 202 LYS B O 1
ATOM 3525 N N . ALA B 1 203 ? -12.406 -7.82 -13.727 1 98.69 203 ALA B N 1
ATOM 3526 C CA . ALA B 1 203 ? -12.453 -8.805 -12.648 1 98.69 203 ALA B CA 1
ATOM 3527 C C . ALA B 1 203 ? -11.914 -8.227 -11.352 1 98.69 203 ALA B C 1
ATOM 3529 O O . ALA B 1 203 ? -10.891 -7.535 -11.344 1 98.69 203 ALA B O 1
ATOM 3530 N N . VAL B 1 204 ? -12.617 -8.43 -10.266 1 98.69 204 VAL B N 1
ATOM 3531 C CA . VAL B 1 204 ? -12.18 -8.008 -8.938 1 98.69 204 VAL B CA 1
ATOM 3532 C C . VAL B 1 204 ? -12.023 -9.234 -8.039 1 98.69 204 VAL B C 1
ATOM 3534 O O . VAL B 1 204 ? -12.969 -10 -7.848 1 98.69 204 VAL B O 1
ATOM 3537 N N . ARG B 1 205 ? -10.852 -9.453 -7.531 1 98.88 205 ARG B N 1
ATOM 3538 C CA . ARG B 1 205 ? -10.516 -10.602 -6.703 1 98.88 205 ARG B CA 1
ATOM 3539 C C . ARG B 1 205 ? -9.727 -10.18 -5.473 1 98.88 205 ARG B C 1
ATOM 3541 O O . ARG B 1 205 ? -8.492 -10.172 -5.488 1 98.88 205 ARG B O 1
ATOM 3548 N N . PRO B 1 206 ? -10.367 -9.898 -4.352 1 98.88 206 PRO B N 1
ATOM 3549 C CA . PRO B 1 206 ? -9.695 -9.375 -3.162 1 98.88 206 PRO B CA 1
ATOM 3550 C C . PRO B 1 206 ? -8.883 -10.438 -2.426 1 98.88 206 PRO B C 1
ATOM 3552 O O . PRO B 1 206 ? -9.164 -11.633 -2.557 1 98.88 206 PRO B O 1
ATOM 3555 N N . PHE B 1 207 ? -7.84 -10.055 -1.763 1 98.75 207 PHE B N 1
ATOM 3556 C CA . PHE B 1 207 ? -7.047 -10.875 -0.855 1 98.75 207 PHE B CA 1
ATOM 3557 C C . PHE B 1 207 ? -6.98 -10.242 0.529 1 98.75 207 PHE B C 1
ATOM 3559 O O . PHE B 1 207 ? -7.211 -9.039 0.679 1 98.75 207 PHE B O 1
ATOM 3566 N N . THR B 1 208 ? -6.711 -11 1.589 1 98.06 208 THR B N 1
ATOM 3567 C CA . THR B 1 208 ? -6.938 -12.422 1.798 1 98.06 208 THR B CA 1
ATOM 3568 C C . THR B 1 208 ? -8.203 -12.656 2.613 1 98.06 208 THR B C 1
ATOM 3570 O O . THR B 1 208 ? -8.344 -12.133 3.721 1 98.06 208 THR B O 1
ATOM 3573 N N . ILE B 1 209 ? -9.086 -13.273 2.123 1 98.69 209 ILE B N 1
ATOM 3574 C CA . ILE B 1 209 ? -10.406 -13.445 2.717 1 98.69 209 ILE B CA 1
ATOM 3575 C C . ILE B 1 209 ? -10.461 -14.758 3.49 1 98.69 209 ILE B C 1
ATOM 3577 O O . ILE B 1 209 ? -10.516 -15.836 2.893 1 98.69 209 ILE B O 1
ATOM 3581 N N . ASN B 1 210 ? -10.539 -14.656 4.871 1 98.62 210 ASN B N 1
ATOM 3582 C CA . ASN B 1 210 ? -10.477 -15.875 5.676 1 98.62 210 ASN B CA 1
ATOM 3583 C C . ASN B 1 210 ? -11.711 -16.016 6.562 1 98.62 210 ASN B C 1
ATOM 3585 O O . ASN B 1 210 ? -12.031 -17.125 7 1 98.62 210 ASN B O 1
ATOM 3589 N N . ARG B 1 211 ? -12.383 -14.883 6.785 1 98.25 211 ARG B N 1
ATOM 3590 C CA . ARG B 1 211 ? -13.562 -14.93 7.652 1 98.25 211 ARG B CA 1
ATOM 3591 C C . ARG B 1 211 ? -14.789 -15.398 6.879 1 98.25 211 ARG B C 1
ATOM 3593 O O . ARG B 1 211 ? -15.086 -14.875 5.801 1 98.25 211 ARG B O 1
ATOM 3600 N N . GLU B 1 212 ? -15.43 -16.359 7.504 1 98.19 212 GLU B N 1
ATOM 3601 C CA . GLU B 1 212 ? -16.594 -16.969 6.863 1 98.19 212 GLU B CA 1
ATOM 3602 C C . GLU B 1 212 ? -17.625 -15.906 6.465 1 98.19 212 GLU B C 1
ATOM 3604 O O . GLU B 1 212 ? -18.156 -15.93 5.352 1 98.19 212 GLU B O 1
ATOM 3609 N N . GLU B 1 213 ? -17.906 -15.016 7.316 1 97.88 213 GLU B N 1
ATOM 3610 C CA . GLU B 1 213 ? -18.906 -13.984 7.051 1 97.88 213 GLU B CA 1
ATOM 3611 C C . GLU B 1 213 ? -18.516 -13.156 5.828 1 97.88 213 GLU B C 1
ATOM 3613 O O . GLU B 1 213 ? -19.375 -12.812 5.012 1 97.88 213 GLU B O 1
ATOM 3618 N N . GLU B 1 214 ? -17.312 -12.891 5.723 1 97.56 214 GLU B N 1
ATOM 3619 C CA . GLU B 1 214 ? -16.828 -12.117 4.582 1 97.56 214 GLU B CA 1
ATOM 3620 C C . GLU B 1 214 ? -16.891 -12.93 3.293 1 97.56 214 GLU B C 1
ATOM 3622 O O . GLU B 1 214 ? -17.25 -12.406 2.236 1 97.56 214 GLU B O 1
ATOM 3627 N N . MET B 1 215 ? -16.516 -14.195 3.412 1 98.5 215 MET B N 1
ATOM 3628 C CA . MET B 1 215 ? -16.641 -15.078 2.254 1 98.5 215 MET B CA 1
ATOM 3629 C C . MET B 1 215 ? -18.078 -15.086 1.73 1 98.5 215 MET B C 1
ATOM 3631 O O . MET B 1 215 ? -18.312 -14.883 0.538 1 98.5 215 MET B O 1
ATOM 3635 N N . LYS B 1 216 ? -18.984 -15.281 2.65 1 97.94 216 LYS B N 1
ATOM 3636 C CA . LYS B 1 216 ? -20.406 -15.352 2.277 1 97.94 216 LYS B CA 1
ATOM 3637 C C . LYS B 1 216 ? -20.859 -14.055 1.63 1 97.94 216 LYS B C 1
ATOM 3639 O O . LYS B 1 216 ? -21.547 -14.078 0.607 1 97.94 216 LYS B O 1
ATOM 3644 N N . LYS B 1 217 ? -20.469 -12.984 2.205 1 96.94 217 LYS B N 1
ATOM 3645 C CA . LYS B 1 217 ? -20.844 -11.672 1.691 1 96.94 217 LYS B CA 1
ATOM 3646 C C . LYS B 1 217 ? -20.328 -11.469 0.27 1 96.94 217 LYS B C 1
ATOM 3648 O O . LYS B 1 217 ? -21.078 -11.008 -0.603 1 96.94 217 LYS B O 1
ATOM 3653 N N . LEU B 1 218 ? -19.109 -11.781 0.052 1 97.88 218 LEU B N 1
ATOM 3654 C CA . LEU B 1 218 ? -18.5 -11.578 -1.254 1 97.88 218 LEU B CA 1
ATOM 3655 C C . LEU B 1 218 ? -19.109 -12.5 -2.299 1 97.88 218 LEU B C 1
ATOM 3657 O O . LEU B 1 218 ? -19.359 -12.086 -3.432 1 97.88 218 LEU B O 1
ATOM 3661 N N . ILE B 1 219 ? -19.359 -13.742 -1.925 1 97.62 219 ILE B N 1
ATOM 3662 C CA . ILE B 1 219 ? -20 -14.695 -2.834 1 97.62 219 ILE B CA 1
ATOM 3663 C C . ILE B 1 219 ? -21.391 -14.195 -3.203 1 97.62 219 ILE B C 1
ATOM 3665 O O . ILE B 1 219 ? -21.766 -14.188 -4.379 1 97.62 219 ILE B O 1
ATOM 3669 N N . ALA B 1 220 ? -22.109 -13.773 -2.215 1 96.44 220 ALA B N 1
ATOM 3670 C CA . ALA B 1 220 ? -23.453 -13.266 -2.434 1 96.44 220 ALA B CA 1
ATOM 3671 C C . ALA B 1 220 ? -23.438 -12.023 -3.322 1 96.44 220 ALA B C 1
ATOM 3673 O O . ALA B 1 220 ? -24.359 -11.805 -4.109 1 96.44 220 ALA B O 1
ATOM 3674 N N . ALA B 1 221 ? -22.391 -11.227 -3.229 1 95.56 221 ALA B N 1
ATOM 3675 C CA . ALA B 1 221 ? -22.266 -10 -4.008 1 95.56 221 ALA B CA 1
ATOM 3676 C C . ALA B 1 221 ? -21.844 -10.305 -5.445 1 95.56 221 ALA B C 1
ATOM 3678 O O . ALA B 1 221 ? -21.797 -9.398 -6.285 1 95.56 221 ALA B O 1
ATOM 3679 N N . GLY B 1 222 ? -21.5 -11.523 -5.742 1 95.75 222 GLY B N 1
ATOM 3680 C CA . GLY B 1 222 ? -21.141 -11.914 -7.094 1 95.75 222 GLY B CA 1
ATOM 3681 C C . GLY B 1 222 ? -19.703 -11.586 -7.441 1 95.75 222 GLY B C 1
ATOM 3682 O O . GLY B 1 222 ? -19.375 -11.32 -8.602 1 95.75 222 GLY B O 1
ATOM 3683 N N . ILE B 1 223 ? -18.844 -11.555 -6.461 1 97.94 223 ILE B N 1
ATOM 3684 C CA . ILE B 1 223 ? -17.422 -11.273 -6.684 1 97.94 223 ILE B CA 1
ATOM 3685 C C . ILE B 1 223 ? -16.844 -12.289 -7.668 1 97.94 223 ILE B C 1
ATOM 3687 O O . ILE B 1 223 ? -17.312 -13.422 -7.746 1 97.94 223 ILE B O 1
ATOM 3691 N N . ASP B 1 224 ? -15.852 -11.898 -8.477 1 98.69 224 ASP B N 1
ATOM 3692 C CA . ASP B 1 224 ? -15.281 -12.773 -9.492 1 98.69 224 ASP B CA 1
ATOM 3693 C C . ASP B 1 224 ? -14.469 -13.898 -8.859 1 98.69 224 ASP B C 1
ATOM 3695 O O . ASP B 1 224 ? -14.367 -14.992 -9.422 1 98.69 224 ASP B O 1
ATOM 3699 N N . GLY B 1 225 ? -13.883 -13.664 -7.773 1 98.81 225 GLY B N 1
ATOM 3700 C CA . GLY B 1 225 ? -13.07 -14.594 -6.996 1 98.81 225 GLY B CA 1
ATOM 3701 C C . GLY B 1 225 ? -12.406 -13.938 -5.801 1 98.81 225 GLY B C 1
ATOM 3702 O O . GLY B 1 225 ? -12.469 -12.719 -5.633 1 98.81 225 GLY B O 1
ATOM 3703 N N . PHE B 1 226 ? -11.852 -14.703 -4.953 1 98.88 226 PHE B N 1
ATOM 3704 C CA . PHE B 1 226 ? -11.031 -14.164 -3.873 1 98.88 226 PHE B CA 1
ATOM 3705 C C . PHE B 1 226 ? -9.945 -15.156 -3.475 1 98.88 226 PHE B C 1
ATOM 3707 O O . PHE B 1 226 ? -10.023 -16.344 -3.816 1 98.88 226 PHE B O 1
ATOM 3714 N N . PHE B 1 227 ? -8.93 -14.664 -2.885 1 98.94 227 PHE B N 1
ATOM 3715 C CA . PHE B 1 227 ? -7.82 -15.461 -2.381 1 98.94 227 PHE B CA 1
ATOM 3716 C C . PHE B 1 227 ? -8 -15.758 -0.896 1 98.94 227 PHE B C 1
ATOM 3718 O O . PHE B 1 227 ? -8.289 -14.859 -0.107 1 98.94 227 PHE B O 1
ATOM 3725 N N . THR B 1 228 ? -7.832 -16.984 -0.515 1 98.94 228 THR B N 1
ATOM 3726 C CA . THR B 1 228 ? -8.039 -17.391 0.874 1 98.94 228 THR B CA 1
ATOM 3727 C C . THR B 1 228 ? -6.98 -18.391 1.315 1 98.94 228 THR B C 1
ATOM 3729 O O . THR B 1 228 ? -6.488 -19.172 0.504 1 98.94 228 THR B O 1
ATOM 3732 N N . ASP B 1 229 ? -6.633 -18.359 2.582 1 98.62 229 ASP B N 1
ATOM 3733 C CA . ASP B 1 229 ? -5.723 -19.328 3.18 1 98.62 229 ASP B CA 1
ATOM 3734 C C . ASP B 1 229 ? -6.422 -20.672 3.404 1 98.62 229 ASP B C 1
ATOM 3736 O O . ASP B 1 229 ? -5.77 -21.688 3.66 1 98.62 229 ASP B O 1
ATOM 3740 N N . PHE B 1 230 ? -7.703 -20.703 3.324 1 98.75 230 PHE B N 1
ATOM 3741 C CA . PHE B 1 230 ? -8.516 -21.875 3.654 1 98.75 230 PHE B CA 1
ATOM 3742 C C . PHE B 1 230 ? -9.469 -22.203 2.516 1 98.75 230 PHE B C 1
ATOM 3744 O O . PHE B 1 230 ? -10.695 -22.109 2.676 1 98.75 230 PHE B O 1
ATOM 3751 N N . PRO B 1 231 ? -8.906 -22.719 1.419 1 98.75 231 PRO B N 1
ATOM 3752 C CA . PRO B 1 231 ? -9.758 -22.984 0.259 1 98.75 231 PRO B CA 1
ATOM 3753 C C . PRO B 1 231 ? -10.812 -24.062 0.538 1 98.75 231 PRO B C 1
ATOM 3755 O O . PRO B 1 231 ? -11.914 -24 -0.008 1 98.75 231 PRO B O 1
ATOM 3758 N N . GLU B 1 232 ? -10.555 -25.031 1.346 1 98.25 232 GLU B N 1
ATOM 3759 C CA . GLU B 1 232 ? -11.547 -26.062 1.673 1 98.25 232 GLU B CA 1
ATOM 3760 C C . GLU B 1 232 ? -12.781 -25.438 2.322 1 98.25 232 GLU B C 1
ATOM 3762 O O . GLU B 1 232 ? -13.914 -25.797 1.976 1 98.25 232 GLU B O 1
ATOM 3767 N N . LYS B 1 233 ? -12.477 -24.609 3.307 1 98.19 233 LYS B N 1
ATOM 3768 C CA . LYS B 1 233 ? -13.555 -23.891 3.975 1 98.19 233 LYS B CA 1
ATOM 3769 C C . LYS B 1 233 ? -14.375 -23.078 2.973 1 98.19 233 LYS B C 1
ATOM 3771 O O . LYS B 1 233 ? -15.609 -23.094 3.016 1 98.19 233 LYS B O 1
ATOM 3776 N N . ALA B 1 234 ? -13.734 -22.406 2.094 1 98.69 234 ALA B N 1
ATOM 3777 C CA . ALA B 1 234 ? -14.398 -21.562 1.103 1 98.69 234 ALA B CA 1
ATOM 3778 C C . ALA B 1 234 ? -15.242 -22.406 0.146 1 98.69 234 ALA B C 1
ATOM 3780 O O . ALA B 1 234 ? -16.375 -22.031 -0.187 1 98.69 234 ALA B O 1
ATOM 3781 N N . LEU B 1 235 ? -14.68 -23.5 -0.3 1 98.44 235 LEU B N 1
ATOM 3782 C CA . LEU B 1 235 ? -15.383 -24.391 -1.219 1 98.44 235 LEU B CA 1
ATOM 3783 C C . LEU B 1 235 ? -16.641 -24.953 -0.57 1 98.44 235 LEU B C 1
ATOM 3785 O O . LEU B 1 235 ? -17.703 -25.031 -1.209 1 98.44 235 LEU B O 1
ATOM 3789 N N . LYS B 1 236 ? -16.484 -25.375 0.651 1 97.94 236 LYS B N 1
ATOM 3790 C CA . LYS B 1 236 ? -17.641 -25.891 1.385 1 97.94 236 LYS B CA 1
ATOM 3791 C C . LYS B 1 236 ? -18.734 -24.844 1.511 1 97.94 236 LYS B C 1
ATOM 3793 O O . LYS B 1 236 ? -19.906 -25.125 1.28 1 97.94 236 LYS B O 1
ATOM 3798 N N . LEU B 1 237 ? -18.328 -23.672 1.904 1 97.69 237 LEU B N 1
ATOM 3799 C CA . LEU B 1 237 ? -19.266 -22.578 2.055 1 97.69 237 LEU B CA 1
ATOM 3800 C C . LEU B 1 237 ? -19.984 -22.281 0.735 1 97.69 237 LEU B C 1
ATOM 3802 O O . LEU B 1 237 ? -21.188 -22.094 0.708 1 97.69 237 LEU B O 1
ATOM 3806 N N . LYS B 1 238 ? -19.234 -22.188 -0.311 1 97.06 238 LYS B N 1
ATOM 3807 C CA . LYS B 1 238 ? -19.781 -21.938 -1.644 1 97.06 238 LYS B CA 1
ATOM 3808 C C . LYS B 1 238 ? -20.797 -23 -2.041 1 97.06 238 LYS B C 1
ATOM 3810 O O . LYS B 1 238 ? -21.844 -22.672 -2.613 1 97.06 238 LYS B O 1
ATOM 3815 N N . ALA B 1 239 ? -20.562 -24.25 -1.744 1 96.12 239 ALA B N 1
ATOM 3816 C CA . ALA B 1 239 ? -21.453 -25.359 -2.076 1 96.12 239 ALA B CA 1
ATOM 3817 C C . ALA B 1 239 ? -22.766 -25.266 -1.292 1 96.12 239 ALA B C 1
ATOM 3819 O O . ALA B 1 239 ? -23.812 -25.703 -1.771 1 96.12 239 ALA B O 1
ATOM 3820 N N . GLU B 1 240 ? -22.719 -24.688 -0.18 1 95.69 240 GLU B N 1
ATOM 3821 C CA . GLU B 1 240 ? -23.875 -24.594 0.703 1 95.69 240 GLU B CA 1
ATOM 3822 C C . GLU B 1 240 ? -24.75 -23.391 0.341 1 95.69 240 GLU B C 1
ATOM 3824 O O . GLU B 1 240 ? -25.906 -23.312 0.762 1 95.69 240 GLU B O 1
ATOM 3829 N N . MET B 1 241 ? -24.25 -22.516 -0.275 1 94.31 241 MET B N 1
ATOM 3830 C CA . MET B 1 241 ? -24.984 -21.297 -0.655 1 94.31 241 MET B CA 1
ATOM 3831 C C . MET B 1 241 ? -25.719 -21.5 -1.971 1 94.31 241 MET B C 1
ATOM 3833 O O . MET B 1 241 ? -26.781 -20.906 -2.188 1 94.31 241 MET B O 1
#

Solvent-accessible surface area (backbone atoms only — not comparable to full-atom values): 24229 Å² total; per-residue (Å²): 126,60,36,46,24,10,31,27,12,17,42,68,80,30,29,53,37,23,64,70,12,37,53,48,32,54,70,77,59,39,49,21,34,27,41,31,34,35,50,24,51,73,64,48,47,31,28,40,79,59,67,44,35,52,86,49,29,73,40,77,52,50,42,57,78,33,37,55,80,61,49,46,72,24,37,26,19,54,100,30,35,91,78,67,36,82,34,44,49,34,38,48,65,58,51,48,63,66,48,57,82,53,91,50,34,38,35,44,28,49,55,36,51,86,52,64,56,90,65,47,63,62,51,54,51,51,48,35,58,75,55,70,38,50,90,39,36,34,42,29,24,44,22,29,53,57,49,32,52,41,35,73,73,44,71,78,45,43,31,26,44,36,42,70,59,28,63,56,58,52,64,59,53,34,54,80,43,66,34,52,27,33,29,37,24,58,75,35,56,55,74,63,51,54,54,53,17,51,76,67,72,29,44,45,32,34,37,74,56,73,51,66,70,56,48,52,51,41,52,73,70,62,36,51,26,36,25,12,34,47,40,68,61,51,51,53,52,60,73,72,104,125,60,36,46,23,10,30,27,12,18,41,68,80,29,30,52,35,24,65,69,12,38,52,49,32,52,72,77,58,40,49,21,36,28,39,31,34,36,50,23,51,74,64,48,47,31,28,42,79,59,66,43,35,52,86,50,29,75,41,76,51,50,42,57,78,33,38,54,81,62,48,46,73,24,37,27,20,54,99,29,35,90,78,67,38,82,34,44,50,36,37,48,63,57,54,46,63,66,46,57,84,54,89,50,34,38,33,45,28,48,56,35,51,87,53,66,56,90,64,47,62,62,52,53,50,51,50,35,58,74,56,69,35,50,90,38,37,34,42,29,23,44,24,29,52,57,49,32,50,41,35,74,74,45,70,78,45,43,32,27,44,36,42,68,58,27,64,57,58,54,65,59,53,34,55,81,42,64,35,52,27,32,29,37,24,58,75,36,56,55,72,63,51,55,53,52,18,50,75,69,72,30,44,47,32,34,38,74,54,74,50,65,70,55,49,53,52,42,51,73,71,62,35,52,25,38,25,12,34,46,40,65,62,50,51,53,52,59,74,73,104

Sequence (482 aa):
MTKIFAHRGASGTFPENTMAAFKHAAAIGADGIELDVQMAKDGRLVVIHDEKLDRTTSLKGYVKDLTYEEIKHGDASHRFAEKTGSVPVPTLEEVFEWAADAEFLLNVELKNSIIRYEGMEEKVMSMIEAYDLQDRIILSSFNHESLALCHRLNPSIELAALYMDVIYKPEEYIEMIPASGFHPYRRSMSDDTIKNAHLKEKAVRPFTINREEEMKKLIAAGIDGFFTDFPEKALKLKAEMMTKIFAHRGASGTFPENTMAAFKHAAAIGADGIELDVQMAKDGRLVVIHDEKLDRTTSLKGYVKDLTYEEIKHGDASHRFAEKTGSVPVPTLEEVFEWAADAEFLLNVELKNSIIRYEGMEEKVMSMIEAYDLQDRIILSSFNHESLALCHRLNPSIELAALYMDVIYKPEEYIEMIPASGFHPYRRSMSDDTIKNAHLKEKAVRPFTINREEEMKKLIAAGIDGFFTDFPEKALKLKAEM

Radius of gyration: 23.91 Å; Cα contacts (8 Å, |Δi|>4): 1111; chains: 2; bounding box: 50×67×54 Å